Protein AF-A0A3N0ZUN9-F1 (afdb_monomer_lite)

Sequence (452 aa):
MKRIIFLITAVLILNVANSYSQGRTLPEIEPNPSTINMARMLGKDIFELNGLPFLQPTVEVINVTSNSRFYNKAFVPSKVDKPYFRVGIHGMYGVVPDGKKWYSPQLPNDSITTEKLLKYGSINPLDWSFTIKDTAGLIYTALKGILFDGLKNGSIKVPQRAPTSLGSGKVSFNLPPDTLKKLLRNMEIELPILGKTKVYDYLPPGVQDTLNSILGSFPDFFNLPEGGNLNYIFAMVPQVEIGSLFGTELLLRFIPPVKMDSTIGKFAFWGVGIKHSISQYFNNGDEPQNRYFDMAIQIGYQGTSLENKIGVTNTTLKANATMWNFNIHASKYFQDICDVYTGLSYSLISIESEYKYYLPIEMQWQLGLIDKYYYETDTDTPNFKPTKKGDTDDTMYDHPGDQNPQTAITKLSDKAIVWNIGISRDIGPVTVFVDFNISKLNIFTGGLIYNF

Structure (mmCIF, N/CA/C/O backbone):
data_AF-A0A3N0ZUN9-F1
#
_entry.id   AF-A0A3N0ZUN9-F1
#
loop_
_atom_site.group_PDB
_atom_site.id
_atom_site.type_symbol
_atom_site.label_atom_id
_atom_site.label_alt_id
_atom_site.label_comp_id
_atom_site.label_asym_id
_atom_site.label_entity_id
_atom_site.label_seq_id
_atom_site.pdbx_PDB_ins_code
_atom_site.Cartn_x
_atom_site.Cartn_y
_atom_site.Cartn_z
_atom_site.occupancy
_atom_site.B_iso_or_equiv
_atom_site.auth_seq_id
_atom_site.auth_comp_id
_atom_site.auth_asym_id
_atom_site.auth_atom_id
_atom_site.pdbx_PDB_model_num
ATOM 1 N N . MET A 1 1 ? 26.512 19.718 -44.183 1.00 38.28 1 MET A N 1
ATOM 2 C CA . MET A 1 1 ? 25.415 18.724 -44.099 1.00 38.28 1 MET A CA 1
ATOM 3 C C . MET A 1 1 ? 25.894 17.293 -43.850 1.00 38.28 1 MET A C 1
ATOM 5 O O . MET A 1 1 ? 25.662 16.834 -42.745 1.00 38.28 1 MET A O 1
ATOM 9 N N . LYS A 1 2 ? 26.647 16.619 -44.746 1.00 34.56 2 LYS A N 1
ATOM 10 C CA . LYS A 1 2 ? 27.254 15.291 -44.446 1.00 34.56 2 LYS A CA 1
ATOM 11 C C . LYS A 1 2 ? 28.112 15.266 -43.162 1.00 34.56 2 LYS A C 1
ATOM 13 O O . LYS A 1 2 ? 28.193 14.242 -42.504 1.00 34.56 2 LYS A O 1
ATOM 18 N N . ARG A 1 3 ? 28.701 16.408 -42.780 1.00 36.22 3 ARG A N 1
ATOM 19 C CA . ARG A 1 3 ? 29.584 16.554 -41.607 1.00 36.22 3 ARG A CA 1
ATOM 20 C C . ARG A 1 3 ? 28.888 16.485 -40.237 1.00 36.22 3 ARG A C 1
ATOM 22 O O . ARG A 1 3 ? 29.497 15.961 -39.323 1.00 36.22 3 ARG A O 1
ATOM 29 N N . ILE A 1 4 ? 27.639 16.942 -40.096 1.00 40.88 4 ILE A N 1
ATOM 30 C CA . ILE A 1 4 ? 26.920 16.954 -38.796 1.00 40.88 4 ILE A CA 1
ATOM 31 C C . ILE A 1 4 ? 26.557 15.528 -38.369 1.00 40.88 4 ILE A C 1
ATOM 33 O O . ILE A 1 4 ? 26.799 15.107 -37.244 1.00 40.88 4 ILE A O 1
ATOM 37 N N . ILE A 1 5 ? 26.049 14.760 -39.327 1.00 46.31 5 ILE A N 1
ATOM 38 C CA . ILE A 1 5 ? 25.742 13.337 -39.194 1.00 46.31 5 ILE A CA 1
ATOM 39 C C . ILE A 1 5 ? 27.022 12.515 -38.977 1.00 46.31 5 ILE A C 1
ATOM 41 O O . ILE A 1 5 ? 27.079 11.662 -38.093 1.00 46.31 5 ILE A O 1
ATOM 45 N N . PHE A 1 6 ? 28.079 12.821 -39.735 1.00 42.44 6 PHE A N 1
ATOM 46 C CA . PHE A 1 6 ? 29.402 12.222 -39.550 1.00 42.44 6 PHE A CA 1
ATOM 47 C C . PHE A 1 6 ? 29.974 12.502 -38.153 1.00 42.44 6 PHE A C 1
ATOM 49 O O . PHE A 1 6 ? 30.653 11.647 -37.609 1.00 42.44 6 PHE A O 1
ATOM 56 N N . LEU A 1 7 ? 29.657 13.645 -37.536 1.00 41.00 7 LEU A N 1
ATOM 57 C CA . LEU A 1 7 ? 30.135 14.031 -36.206 1.00 41.00 7 LEU A CA 1
ATOM 58 C C . LEU A 1 7 ? 29.367 13.377 -35.056 1.00 41.00 7 LEU A C 1
ATOM 60 O O . LEU A 1 7 ? 30.005 12.836 -34.159 1.00 41.00 7 LEU A O 1
ATOM 64 N N . ILE A 1 8 ? 28.030 13.321 -35.117 1.00 46.25 8 ILE A N 1
ATOM 65 C CA . ILE A 1 8 ? 27.223 12.539 -34.153 1.00 46.25 8 ILE A CA 1
ATOM 66 C C . ILE A 1 8 ? 27.689 11.079 -34.139 1.00 46.25 8 ILE A C 1
ATOM 68 O O . ILE A 1 8 ? 27.697 10.420 -33.100 1.00 46.25 8 ILE A O 1
ATOM 72 N N . THR A 1 9 ? 28.153 10.596 -35.288 1.00 45.00 9 THR A N 1
ATOM 73 C CA . THR A 1 9 ? 28.474 9.192 -35.450 1.00 45.00 9 THR A CA 1
ATOM 74 C C . THR A 1 9 ? 29.958 8.865 -35.272 1.00 45.00 9 THR A C 1
ATOM 76 O O . THR A 1 9 ? 30.275 7.812 -34.734 1.00 45.00 9 THR A O 1
ATOM 79 N N . ALA A 1 10 ? 30.881 9.782 -35.571 1.00 41.34 10 ALA A N 1
ATOM 80 C CA . ALA A 1 10 ? 32.290 9.660 -35.187 1.00 41.34 10 ALA A CA 1
ATOM 81 C C . ALA A 1 10 ? 32.476 9.669 -33.657 1.00 41.34 10 ALA A C 1
ATOM 83 O O . ALA A 1 10 ? 33.362 8.991 -33.139 1.00 41.34 10 ALA A O 1
ATOM 84 N N . VAL A 1 11 ? 31.612 10.377 -32.920 1.00 45.31 11 VAL A N 1
ATOM 85 C CA . VAL A 1 11 ? 31.692 10.467 -31.451 1.00 45.31 11 VAL A CA 1
ATOM 86 C C . VAL A 1 11 ? 31.070 9.251 -30.744 1.00 45.31 11 VAL A C 1
ATOM 88 O O . VAL A 1 11 ? 31.520 8.883 -29.657 1.00 45.31 11 VAL A O 1
ATOM 91 N N . LEU A 1 12 ? 30.134 8.548 -31.394 1.00 43.62 12 LEU A N 1
ATOM 92 C CA . LEU A 1 12 ? 29.698 7.203 -30.987 1.00 43.62 12 LEU A CA 1
ATOM 93 C C . LEU A 1 12 ? 30.780 6.135 -31.266 1.00 43.62 12 LEU A C 1
ATOM 95 O O . LEU A 1 12 ? 30.958 5.234 -30.452 1.00 43.62 12 LEU A O 1
ATOM 99 N N . ILE A 1 13 ? 31.558 6.268 -32.352 1.00 42.62 13 ILE A N 1
ATOM 100 C CA . ILE A 1 13 ? 32.662 5.344 -32.701 1.00 42.62 13 ILE A CA 1
ATOM 101 C C . ILE A 1 13 ? 33.826 5.437 -31.701 1.00 42.62 13 ILE A C 1
ATOM 103 O O . ILE A 1 13 ? 34.351 4.411 -31.276 1.00 42.62 13 ILE A O 1
ATOM 107 N N . LEU A 1 14 ? 34.221 6.647 -31.291 1.00 37.97 14 LEU A N 1
ATOM 108 C CA . LEU A 1 14 ? 35.403 6.852 -30.439 1.00 37.97 14 LEU A CA 1
ATOM 109 C C . LEU A 1 14 ? 35.211 6.458 -28.964 1.00 37.97 14 LEU A C 1
ATOM 111 O O . LEU A 1 14 ? 36.196 6.165 -28.296 1.00 37.97 14 LEU A O 1
ATOM 115 N N . ASN A 1 15 ? 33.974 6.402 -28.456 1.00 41.19 15 ASN A N 1
ATOM 116 C CA . ASN A 1 15 ? 33.715 5.995 -27.066 1.00 41.19 15 ASN A CA 1
ATOM 117 C C . ASN A 1 15 ? 33.401 4.500 -26.903 1.00 41.19 15 ASN A C 1
ATOM 119 O O . ASN A 1 15 ? 33.613 3.960 -25.823 1.00 41.19 15 ASN A O 1
ATOM 123 N N . VAL A 1 16 ? 32.935 3.819 -27.955 1.00 42.44 16 VAL A N 1
ATOM 124 C CA . VAL A 1 16 ? 32.628 2.376 -27.908 1.00 42.44 16 VAL A CA 1
ATOM 125 C C . VAL A 1 16 ? 33.852 1.527 -28.279 1.00 42.44 16 VAL A C 1
ATOM 127 O O . VAL A 1 16 ? 34.032 0.432 -27.750 1.00 42.44 16 VAL A O 1
ATOM 130 N N . ALA A 1 17 ? 34.751 2.048 -29.122 1.00 36.62 17 ALA A N 1
ATOM 131 C CA . ALA A 1 17 ? 35.961 1.336 -29.537 1.00 36.62 17 ALA A CA 1
ATOM 132 C C . ALA A 1 17 ? 36.985 1.101 -28.405 1.00 36.62 17 ALA A C 1
ATOM 134 O O . ALA A 1 17 ? 37.845 0.238 -28.546 1.00 36.62 17 ALA A O 1
ATOM 135 N N . ASN A 1 18 ? 36.879 1.795 -27.265 1.00 35.41 18 ASN A N 1
ATOM 136 C CA . ASN A 1 18 ? 37.753 1.566 -26.106 1.00 35.41 18 ASN A CA 1
ATOM 137 C C . ASN A 1 18 ? 37.327 0.376 -25.221 1.00 35.41 18 ASN A C 1
ATOM 139 O O . ASN A 1 18 ? 37.964 0.132 -24.200 1.00 35.41 18 ASN A O 1
ATOM 143 N N . SER A 1 19 ? 36.276 -0.370 -25.584 1.00 37.50 19 SER A N 1
ATOM 144 C CA . SER A 1 19 ? 35.766 -1.492 -24.775 1.00 37.50 19 SER A CA 1
ATOM 145 C C . SER A 1 19 ? 35.895 -2.873 -25.424 1.00 37.50 19 SER A C 1
ATOM 147 O O . SER A 1 19 ? 35.406 -3.837 -24.851 1.00 37.50 19 SER A O 1
ATOM 149 N N . TYR A 1 20 ? 36.552 -3.007 -26.581 1.00 35.91 20 TYR A N 1
ATOM 150 C CA . TYR A 1 20 ? 36.688 -4.299 -27.265 1.00 35.91 20 TYR A CA 1
ATOM 151 C C . TYR A 1 20 ? 38.150 -4.673 -27.507 1.00 35.91 20 TYR A C 1
ATOM 153 O O . TYR A 1 20 ? 38.760 -4.326 -28.515 1.00 35.91 20 TYR A O 1
ATOM 161 N N . SER A 1 21 ? 38.705 -5.428 -26.565 1.00 30.94 21 SER A N 1
ATOM 162 C CA . SER A 1 21 ? 39.893 -6.252 -26.764 1.00 30.94 21 SER A CA 1
ATOM 163 C C . SER A 1 21 ? 39.852 -7.363 -25.719 1.00 30.94 21 SER A C 1
ATOM 165 O O . SER A 1 21 ? 40.127 -7.083 -24.557 1.00 30.94 21 SER A O 1
ATOM 167 N N . GLN A 1 22 ? 39.519 -8.590 -26.124 1.00 29.30 22 GLN A N 1
ATOM 168 C CA . GLN A 1 22 ? 40.297 -9.824 -25.920 1.00 29.30 22 GLN A CA 1
ATOM 169 C C . GLN A 1 22 ? 39.483 -11.042 -26.407 1.00 29.30 22 GLN A C 1
ATOM 171 O O . GLN A 1 22 ? 38.311 -10.927 -26.748 1.00 29.30 22 GLN A O 1
ATOM 176 N N . GLY A 1 23 ? 40.190 -12.153 -26.623 1.00 27.91 23 GLY A N 1
ATOM 177 C CA . GLY A 1 23 ? 39.826 -13.251 -27.517 1.00 27.91 23 GLY A CA 1
ATOM 178 C C . GLY A 1 23 ? 38.810 -14.285 -27.017 1.00 27.91 23 GLY A C 1
ATOM 179 O O . GLY A 1 23 ? 38.505 -14.411 -25.842 1.00 27.91 23 GLY A O 1
ATOM 180 N N . ARG A 1 24 ? 38.328 -15.061 -27.995 1.00 36.16 24 ARG A N 1
ATOM 181 C CA . ARG A 1 24 ? 37.309 -16.118 -27.903 1.00 36.16 24 ARG A CA 1
ATOM 182 C C . ARG A 1 24 ? 37.717 -17.311 -27.025 1.00 36.16 24 ARG A C 1
ATOM 184 O O . ARG A 1 24 ? 38.737 -17.916 -27.338 1.00 36.16 24 ARG A O 1
ATOM 191 N N . THR A 1 25 ? 36.789 -17.782 -26.179 1.00 30.41 25 THR A N 1
ATOM 192 C CA . THR A 1 25 ? 36.428 -19.212 -25.982 1.00 30.41 25 THR A CA 1
ATOM 193 C C . THR A 1 25 ? 35.053 -19.363 -25.288 1.00 30.41 25 THR A C 1
ATOM 195 O O . THR A 1 25 ? 34.852 -18.753 -24.255 1.00 30.41 25 THR A O 1
ATOM 198 N N . LEU A 1 26 ? 34.168 -20.227 -25.839 1.00 35.22 26 LEU A N 1
ATOM 199 C CA . LEU A 1 26 ? 32.798 -20.632 -25.396 1.00 35.22 26 LEU A CA 1
ATOM 200 C C . LEU A 1 26 ? 31.718 -19.513 -25.318 1.00 35.22 26 LEU A C 1
ATOM 202 O O . LEU A 1 26 ? 32.073 -18.347 -25.221 1.00 35.22 26 LEU A O 1
ATOM 206 N N . PRO A 1 27 ? 30.399 -19.807 -25.475 1.00 39.88 27 PRO A N 1
ATOM 207 C CA . PRO A 1 27 ? 29.358 -18.779 -25.574 1.00 39.88 27 PRO A CA 1
ATOM 208 C C . PRO A 1 27 ? 28.973 -18.283 -24.177 1.00 39.88 27 PRO A C 1
ATOM 210 O O . PRO A 1 27 ? 27.874 -18.528 -23.684 1.00 39.88 27 PRO A O 1
ATOM 213 N N . GLU A 1 28 ? 29.916 -17.625 -23.526 1.00 45.88 28 GLU A N 1
ATOM 214 C CA . GLU A 1 28 ? 29.684 -16.820 -22.340 1.00 45.88 28 GLU A CA 1
ATOM 215 C C . GLU A 1 28 ? 29.004 -15.525 -22.809 1.00 45.88 28 GLU A C 1
ATOM 217 O O . GLU A 1 28 ? 29.439 -14.897 -23.781 1.00 45.88 28 GLU A O 1
ATOM 222 N N . ILE A 1 29 ? 27.868 -15.153 -22.211 1.00 53.53 29 ILE A N 1
ATOM 223 C CA . ILE A 1 29 ? 27.256 -13.850 -22.494 1.00 53.53 29 ILE A CA 1
ATOM 224 C C . ILE A 1 29 ? 28.177 -12.815 -21.848 1.00 53.53 29 ILE A C 1
ATOM 226 O O . ILE A 1 29 ? 28.046 -12.538 -20.659 1.00 53.53 29 ILE A O 1
ATOM 230 N N . GLU A 1 30 ? 29.134 -12.283 -22.612 1.00 59.00 30 GLU A N 1
ATOM 231 C CA . GLU A 1 30 ? 30.052 -11.274 -22.087 1.00 59.00 30 GLU A CA 1
ATOM 232 C C . GLU A 1 30 ? 29.259 -10.046 -21.594 1.00 59.00 30 GLU A C 1
ATOM 234 O O . GLU A 1 30 ? 28.487 -9.456 -22.367 1.00 59.00 30 GLU A O 1
ATOM 239 N N . PRO A 1 31 ? 29.427 -9.632 -20.323 1.00 61.19 31 PRO A N 1
ATOM 240 C CA . PRO A 1 31 ? 28.673 -8.527 -19.746 1.00 61.19 31 PRO A CA 1
ATOM 241 C C . PRO A 1 31 ? 29.011 -7.212 -20.464 1.00 61.19 31 PRO A C 1
ATOM 243 O O . PRO A 1 31 ? 30.060 -6.613 -20.241 1.00 61.19 31 PRO A O 1
ATOM 246 N N . ASN A 1 32 ? 28.116 -6.714 -21.321 1.00 70.75 32 ASN A N 1
ATOM 247 C CA . ASN A 1 32 ? 28.311 -5.429 -21.995 1.00 70.75 32 ASN A CA 1
ATOM 248 C C . ASN A 1 32 ? 27.897 -4.270 -21.060 1.00 70.75 32 ASN A C 1
ATOM 250 O O . ASN A 1 32 ? 26.698 -4.118 -20.789 1.00 70.75 32 ASN A O 1
ATOM 254 N N . PRO A 1 33 ? 28.820 -3.388 -20.614 1.00 72.69 33 PRO A N 1
ATOM 255 C CA . PRO A 1 33 ? 28.506 -2.346 -19.631 1.00 72.69 33 PRO A CA 1
ATOM 256 C C . PRO A 1 33 ? 27.403 -1.380 -20.075 1.00 72.69 33 PRO A C 1
ATOM 258 O O . PRO A 1 33 ? 26.608 -0.923 -19.253 1.00 72.69 33 PRO A O 1
ATOM 261 N N . SER A 1 34 ? 27.314 -1.087 -21.376 1.00 73.19 34 SER A N 1
ATOM 262 C CA . SER A 1 34 ? 26.279 -0.202 -21.925 1.00 73.19 34 SER A CA 1
ATOM 263 C C . SER A 1 34 ? 24.905 -0.866 -21.900 1.00 73.19 34 SER A C 1
ATOM 265 O O . SER A 1 34 ? 23.922 -0.228 -21.529 1.00 73.19 34 SER A O 1
ATOM 267 N N . THR A 1 35 ? 24.839 -2.159 -22.227 1.00 74.19 35 THR A N 1
ATOM 268 C CA . THR A 1 35 ? 23.593 -2.944 -22.181 1.00 74.19 35 THR A CA 1
ATOM 269 C C . THR A 1 35 ? 23.113 -3.111 -20.742 1.00 74.19 35 THR A C 1
ATOM 271 O O . THR A 1 35 ? 21.938 -2.889 -20.457 1.00 74.19 35 THR A O 1
ATOM 274 N N . ILE A 1 36 ? 24.030 -3.395 -19.813 1.00 74.31 36 ILE A N 1
ATOM 275 C CA . ILE A 1 36 ? 23.737 -3.495 -18.379 1.00 74.31 36 ILE A CA 1
ATOM 276 C C . ILE A 1 36 ? 23.217 -2.166 -17.838 1.00 74.31 36 ILE A C 1
ATOM 278 O O . ILE A 1 36 ? 22.187 -2.138 -17.170 1.00 74.31 36 ILE A O 1
ATOM 282 N N . ASN A 1 37 ? 23.894 -1.052 -18.126 1.00 74.94 37 ASN A N 1
ATOM 283 C CA . ASN A 1 37 ? 23.454 0.260 -17.655 1.00 74.94 37 ASN A CA 1
ATOM 284 C C . ASN A 1 37 ? 22.104 0.653 -18.262 1.00 74.94 37 ASN A C 1
ATOM 286 O O . ASN A 1 37 ? 21.243 1.152 -17.543 1.00 74.94 37 ASN A O 1
ATOM 290 N N . MET A 1 38 ? 21.870 0.358 -19.543 1.00 81.19 38 MET A N 1
ATOM 291 C CA . MET A 1 38 ? 20.573 0.580 -20.182 1.00 81.19 38 MET A CA 1
ATOM 292 C C . MET A 1 38 ? 19.465 -0.266 -19.539 1.00 81.19 38 MET A C 1
ATOM 294 O O . MET A 1 38 ? 18.386 0.254 -19.266 1.00 81.19 38 MET A O 1
ATOM 298 N N . ALA A 1 39 ? 19.729 -1.540 -19.239 1.00 79.44 39 ALA A N 1
ATOM 299 C CA . ALA A 1 39 ? 18.783 -2.417 -18.553 1.00 79.44 39 ALA A CA 1
ATOM 300 C C . ALA A 1 39 ? 18.539 -1.992 -17.096 1.00 79.44 39 ALA A C 1
ATOM 302 O O . ALA A 1 39 ? 17.405 -2.057 -16.632 1.00 79.44 39 ALA A O 1
ATOM 303 N N . ARG A 1 40 ? 19.560 -1.480 -16.393 1.00 78.69 40 ARG A N 1
ATOM 304 C CA . ARG A 1 40 ? 19.415 -0.855 -15.066 1.00 78.69 40 ARG A CA 1
ATOM 305 C C . ARG A 1 40 ? 18.536 0.384 -15.118 1.00 78.69 40 ARG A C 1
ATOM 307 O O . ARG A 1 40 ? 17.651 0.522 -14.284 1.00 78.69 40 ARG A O 1
ATOM 314 N N . MET A 1 41 ? 18.753 1.265 -16.093 1.00 82.62 41 MET A N 1
ATOM 315 C CA . MET A 1 41 ? 17.938 2.470 -16.268 1.00 82.62 41 MET A CA 1
ATOM 316 C C . MET A 1 41 ? 16.491 2.119 -16.632 1.00 82.62 41 MET A C 1
ATOM 318 O O . MET A 1 41 ? 15.574 2.660 -16.023 1.00 82.62 41 MET A O 1
ATOM 322 N N . LEU A 1 42 ? 16.279 1.168 -17.552 1.00 85.62 42 LEU A N 1
ATOM 323 C CA . LEU A 1 42 ? 14.932 0.718 -17.908 1.00 85.62 42 LEU A CA 1
ATOM 324 C C . LEU A 1 42 ? 14.239 0.034 -16.732 1.00 85.62 42 LEU A C 1
ATOM 326 O O . LEU A 1 42 ? 13.087 0.339 -16.438 1.00 85.62 42 LEU A O 1
ATOM 330 N N . GLY A 1 43 ? 14.945 -0.878 -16.059 1.00 80.19 43 GLY A N 1
ATOM 331 C CA . GLY A 1 43 ? 14.466 -1.544 -14.858 1.00 80.19 43 GLY A CA 1
ATOM 332 C C . GLY A 1 43 ? 14.040 -0.510 -13.828 1.00 80.19 43 GLY A C 1
ATOM 333 O O . GLY A 1 43 ? 12.896 -0.540 -13.388 1.00 80.19 43 GLY A O 1
ATOM 334 N N . LYS A 1 44 ? 14.909 0.462 -13.531 1.00 80.44 44 LYS A N 1
ATOM 335 C CA . LYS A 1 44 ? 14.615 1.550 -12.601 1.00 80.44 44 LYS A CA 1
ATOM 336 C C . LYS A 1 44 ? 13.318 2.281 -12.950 1.00 80.44 44 LYS A C 1
ATOM 338 O O . LYS A 1 44 ? 12.441 2.376 -12.097 1.00 80.44 44 LYS A O 1
ATOM 343 N N . ASP A 1 45 ? 13.165 2.750 -14.186 1.00 86.00 45 ASP A N 1
ATOM 344 C CA . ASP A 1 45 ? 11.964 3.492 -14.585 1.00 86.00 45 ASP A CA 1
ATOM 345 C C . ASP A 1 45 ? 10.708 2.597 -14.575 1.00 86.00 45 ASP A C 1
ATOM 347 O O . ASP A 1 45 ? 9.637 3.040 -14.163 1.00 86.00 45 ASP A O 1
ATOM 351 N N . ILE A 1 46 ? 10.818 1.319 -14.966 1.00 85.44 46 ILE A N 1
ATOM 352 C CA . ILE A 1 46 ? 9.730 0.339 -14.813 1.00 85.44 46 ILE A CA 1
ATOM 353 C C . ILE A 1 46 ? 9.333 0.230 -13.339 1.00 85.44 46 ILE A C 1
ATOM 355 O O . ILE A 1 46 ? 8.148 0.287 -13.015 1.00 85.44 46 ILE A O 1
ATOM 359 N N . PHE A 1 47 ? 10.292 0.091 -12.432 1.00 78.25 47 PHE A N 1
ATOM 360 C CA . PHE A 1 47 ? 10.004 -0.012 -11.007 1.00 78.25 47 PHE A CA 1
ATOM 361 C C . PHE A 1 47 ? 9.420 1.279 -10.436 1.00 78.25 47 PHE A C 1
ATOM 363 O O . PHE A 1 47 ? 8.494 1.208 -9.636 1.00 78.25 47 PHE A O 1
ATOM 370 N N . GLU A 1 48 ? 9.891 2.452 -10.850 1.00 79.19 48 GLU A N 1
ATOM 371 C CA . GLU A 1 48 ? 9.320 3.728 -10.406 1.00 79.19 48 GLU A CA 1
ATOM 372 C C . GLU A 1 48 ? 7.868 3.897 -10.880 1.00 79.19 48 GLU A C 1
ATOM 374 O O . GLU A 1 48 ? 7.010 4.307 -10.099 1.00 79.19 48 GLU A O 1
ATOM 379 N N . LEU A 1 49 ? 7.563 3.509 -12.123 1.00 86.69 49 LEU A N 1
ATOM 380 C CA . LEU A 1 49 ? 6.213 3.602 -12.689 1.00 86.69 49 LEU A CA 1
ATOM 381 C C . LEU A 1 49 ? 5.235 2.568 -12.109 1.00 86.69 49 LEU A C 1
ATOM 383 O O . LEU A 1 49 ? 4.043 2.846 -11.983 1.00 86.69 49 LEU A O 1
ATOM 387 N N . ASN A 1 50 ? 5.716 1.370 -11.764 1.00 86.25 50 ASN A N 1
ATOM 388 C CA . ASN A 1 50 ? 4.863 0.232 -11.393 1.00 86.25 50 ASN A CA 1
ATOM 389 C C . ASN A 1 50 ? 4.926 -0.142 -9.907 1.00 86.25 50 ASN A C 1
ATOM 391 O O . ASN A 1 50 ? 4.018 -0.801 -9.401 1.00 86.25 50 ASN A O 1
ATOM 395 N N . GLY A 1 51 ? 5.968 0.276 -9.189 1.00 79.44 51 GLY A N 1
ATOM 396 C CA . GLY A 1 51 ? 6.220 -0.111 -7.802 1.00 79.44 51 GLY A CA 1
ATOM 397 C C . GLY A 1 51 ? 5.164 0.417 -6.838 1.00 79.44 51 GLY A C 1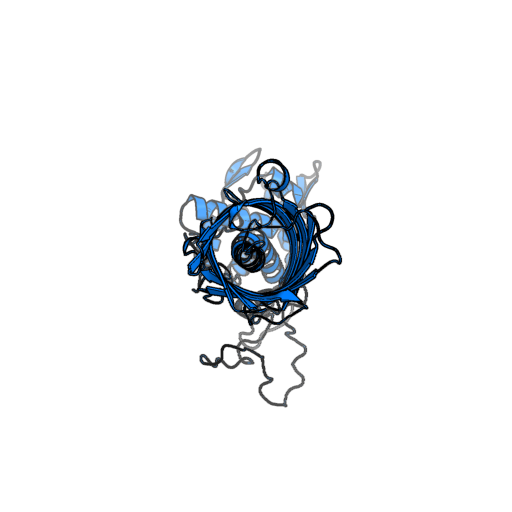
ATOM 398 O O . GLY A 1 51 ? 4.679 -0.335 -5.991 1.00 79.44 51 GLY A O 1
ATOM 399 N N . LEU A 1 52 ? 4.740 1.677 -7.008 1.00 79.81 52 LEU A N 1
ATOM 400 C CA . LEU A 1 52 ? 3.651 2.240 -6.211 1.00 79.81 52 LEU A CA 1
ATOM 401 C C . LEU A 1 52 ? 2.331 1.477 -6.443 1.00 79.81 52 LEU A C 1
ATOM 403 O O . LEU A 1 52 ? 1.807 0.939 -5.465 1.00 79.81 52 LEU A O 1
ATOM 407 N N . PRO A 1 53 ? 1.809 1.350 -7.682 1.00 87.62 53 PRO A N 1
ATOM 408 C CA . PRO A 1 53 ? 0.610 0.553 -7.951 1.00 87.62 53 PRO A CA 1
ATOM 409 C C . PRO A 1 53 ? 0.683 -0.897 -7.446 1.00 87.62 53 PRO A C 1
ATOM 411 O O . PRO A 1 53 ? -0.330 -1.451 -7.022 1.00 87.62 53 PRO A O 1
ATOM 414 N N . PHE A 1 54 ? 1.872 -1.507 -7.459 1.00 85.81 54 PHE A N 1
ATOM 415 C CA . PHE A 1 54 ? 2.088 -2.876 -6.992 1.00 85.81 54 PHE A CA 1
ATOM 416 C C . PHE A 1 54 ? 1.939 -3.030 -5.463 1.00 85.81 54 PHE A C 1
ATOM 418 O O . PHE A 1 54 ? 1.399 -4.040 -4.998 1.00 85.81 54 PHE A O 1
ATOM 425 N N . LEU A 1 55 ? 2.396 -2.058 -4.661 1.00 79.06 55 LEU A N 1
ATOM 426 C CA . LEU A 1 55 ? 2.496 -2.200 -3.192 1.00 79.06 55 LEU A CA 1
ATOM 427 C C . LEU A 1 55 ? 1.495 -1.364 -2.398 1.00 79.06 55 LEU A C 1
ATOM 429 O O . LEU A 1 55 ? 1.103 -1.785 -1.307 1.00 79.06 55 LEU A O 1
ATOM 433 N N . GLN A 1 56 ? 1.014 -0.248 -2.950 1.00 83.56 56 GLN A N 1
ATOM 434 C CA . GLN A 1 56 ? -0.015 0.589 -2.325 1.00 83.56 56 GLN A CA 1
ATOM 435 C C . GLN A 1 56 ? -1.211 -0.222 -1.793 1.00 83.56 56 GLN A C 1
ATOM 437 O O . GLN A 1 56 ? -1.579 -0.018 -0.634 1.00 83.56 56 GLN A O 1
ATOM 442 N N . PRO A 1 57 ? -1.781 -1.181 -2.549 1.00 89.00 57 PRO A N 1
ATOM 443 C CA . PRO A 1 57 ? -2.909 -1.971 -2.067 1.00 89.00 57 PRO A CA 1
ATOM 444 C C . PRO A 1 57 ? -2.611 -2.752 -0.785 1.00 89.00 57 PRO A C 1
ATOM 446 O O . PRO A 1 57 ? -3.458 -2.800 0.102 1.00 89.00 57 PRO A O 1
ATOM 449 N N . THR A 1 58 ? -1.411 -3.319 -0.641 1.00 86.12 58 THR A N 1
ATOM 450 C CA . THR A 1 58 ? -1.018 -4.057 0.571 1.00 86.12 58 THR A CA 1
ATOM 451 C C . THR A 1 58 ? -0.965 -3.140 1.780 1.00 86.12 58 THR A C 1
ATOM 453 O O . THR A 1 58 ? -1.554 -3.450 2.817 1.00 86.12 58 THR A O 1
ATOM 456 N N . VAL A 1 59 ? -0.314 -1.983 1.637 1.00 82.88 59 VAL A N 1
ATOM 457 C CA . VAL A 1 59 ? -0.203 -1.014 2.732 1.00 82.88 59 VAL A CA 1
ATOM 458 C C . VAL A 1 59 ? -1.584 -0.497 3.136 1.00 82.88 59 VAL A C 1
ATOM 460 O O . VAL A 1 59 ? -1.881 -0.426 4.327 1.00 82.88 59 VAL A O 1
ATOM 463 N N . GLU A 1 60 ? -2.459 -0.196 2.177 1.00 86.56 60 GLU A N 1
ATOM 464 C CA . GLU A 1 60 ? -3.834 0.229 2.456 1.00 86.56 60 GLU A CA 1
ATOM 465 C C . GLU A 1 60 ? -4.646 -0.858 3.171 1.00 86.56 60 GLU A C 1
ATOM 467 O O . GLU A 1 60 ? -5.240 -0.581 4.213 1.00 86.56 60 GLU A O 1
ATOM 472 N N . VAL A 1 61 ? -4.665 -2.096 2.659 1.00 89.94 61 VAL A N 1
ATOM 473 C CA . VAL A 1 61 ? -5.492 -3.165 3.243 1.00 89.94 61 VAL A CA 1
ATOM 474 C C . VAL A 1 61 ? -5.037 -3.507 4.658 1.00 89.94 61 VAL A C 1
ATOM 476 O O . VAL A 1 61 ? -5.884 -3.625 5.546 1.00 89.94 61 VAL A O 1
ATOM 479 N N . ILE A 1 62 ? -3.728 -3.629 4.901 1.00 88.56 62 ILE A N 1
ATOM 480 C CA . ILE A 1 62 ? -3.204 -3.924 6.241 1.00 88.56 62 ILE A CA 1
ATOM 481 C C . ILE A 1 62 ? -3.557 -2.803 7.213 1.00 88.56 62 ILE A C 1
ATOM 483 O O . ILE A 1 62 ? -4.075 -3.076 8.294 1.00 88.56 62 ILE A O 1
ATOM 487 N N . ASN A 1 63 ? -3.306 -1.545 6.836 1.00 87.38 63 ASN A N 1
ATOM 488 C CA . ASN A 1 63 ? -3.572 -0.424 7.729 1.00 87.38 63 ASN A CA 1
ATOM 489 C C . ASN A 1 63 ? -5.065 -0.287 8.025 1.00 87.38 63 ASN A C 1
ATOM 491 O O . ASN A 1 63 ? -5.425 -0.168 9.188 1.00 87.38 63 ASN A O 1
ATOM 495 N N . VAL A 1 64 ? -5.944 -0.369 7.022 1.00 87.62 64 VAL A N 1
ATOM 496 C CA . VAL A 1 64 ? -7.398 -0.262 7.238 1.00 87.62 64 VAL A CA 1
ATOM 497 C C . VAL A 1 64 ? -7.934 -1.437 8.069 1.00 87.62 64 VAL A C 1
ATOM 499 O O . VAL A 1 64 ? -8.761 -1.226 8.959 1.00 87.62 64 VAL A O 1
ATOM 502 N N . THR A 1 65 ? -7.427 -2.656 7.848 1.00 90.12 65 THR A N 1
ATOM 503 C CA . THR A 1 65 ? -7.810 -3.838 8.643 1.00 90.12 65 THR A CA 1
ATOM 504 C C . THR A 1 65 ? -7.402 -3.676 10.108 1.00 90.12 65 THR A C 1
ATOM 506 O O . THR A 1 65 ? -8.246 -3.784 10.996 1.00 90.12 65 THR A O 1
ATOM 509 N N . SER A 1 66 ? -6.141 -3.324 10.367 1.00 86.69 66 SER A N 1
ATOM 510 C CA . SER A 1 66 ? -5.607 -3.133 11.724 1.00 86.69 66 SER A CA 1
ATOM 511 C C . SER A 1 66 ? -6.144 -1.877 12.428 1.00 86.69 66 SER A C 1
ATOM 513 O O . SER A 1 66 ? -6.184 -1.825 13.653 1.00 86.69 66 SER A O 1
ATOM 515 N N . ASN A 1 67 ? -6.584 -0.865 11.675 1.00 85.75 67 ASN A N 1
ATOM 516 C CA . ASN A 1 67 ? -7.152 0.386 12.191 1.00 85.75 67 ASN A CA 1
ATOM 517 C C . ASN A 1 67 ? -8.671 0.306 12.439 1.00 85.75 67 ASN A C 1
ATOM 519 O O . ASN A 1 67 ? -9.306 1.294 12.789 1.00 85.75 67 ASN A O 1
ATOM 523 N N . SER A 1 68 ? -9.297 -0.852 12.266 1.00 85.06 68 SER A N 1
ATOM 524 C CA . SER A 1 68 ? -10.725 -0.997 12.562 1.00 85.06 68 SER A CA 1
ATOM 525 C C . SER A 1 68 ? -11.008 -1.066 14.072 1.00 85.06 68 SER A C 1
ATOM 527 O O . SER A 1 68 ? -10.096 -1.118 14.901 1.00 85.06 68 SER A O 1
ATOM 529 N N . ARG A 1 69 ? -12.293 -1.065 14.443 1.00 85.50 69 ARG A N 1
ATOM 530 C CA . ARG A 1 69 ? -12.788 -1.377 15.795 1.00 85.50 69 ARG A CA 1
ATOM 531 C C . ARG A 1 69 ? -12.304 -0.459 16.933 1.00 85.50 69 ARG A C 1
ATOM 533 O O . ARG A 1 69 ? -11.665 -0.896 17.884 1.00 85.50 69 ARG A O 1
ATOM 540 N N . PHE A 1 70 ? -12.713 0.808 16.917 1.00 85.44 70 PHE A N 1
ATOM 541 C CA . PHE A 1 70 ? -12.438 1.736 18.030 1.00 85.44 70 PHE A CA 1
ATOM 542 C C . PHE A 1 70 ? -13.440 1.686 19.190 1.00 85.44 70 PHE A C 1
ATOM 544 O O . PHE A 1 70 ? -13.132 2.149 20.287 1.00 85.44 70 PHE A O 1
ATOM 551 N N . TYR A 1 71 ? -14.642 1.160 18.951 1.00 90.94 71 TYR A N 1
ATOM 552 C CA . TYR A 1 71 ? -15.743 1.130 19.915 1.00 90.94 71 TYR A CA 1
ATOM 553 C C . TYR A 1 71 ? -16.598 -0.130 19.727 1.00 90.94 71 TYR A C 1
ATOM 555 O O . TYR A 1 71 ? -16.646 -0.688 18.635 1.00 90.94 71 TYR A O 1
ATOM 563 N N . ASN A 1 72 ? -17.234 -0.585 20.804 1.00 91.31 72 ASN A N 1
ATOM 564 C CA . ASN A 1 72 ? -18.279 -1.628 20.846 1.00 91.31 72 ASN A CA 1
ATOM 565 C C . ASN A 1 72 ? -19.568 -1.145 21.503 1.00 91.31 72 ASN A C 1
ATOM 567 O O . ASN A 1 72 ? -20.575 -1.826 21.452 1.00 91.31 72 ASN A O 1
ATOM 571 N N . LYS A 1 73 ? -19.531 -0.014 22.192 1.00 92.62 73 LYS A N 1
ATOM 572 C CA . LYS A 1 73 ? -20.700 0.630 22.767 1.00 92.62 73 LYS A CA 1
ATOM 573 C C . LYS A 1 73 ? -20.411 2.110 22.897 1.00 92.62 73 LYS A C 1
ATOM 575 O O . LYS A 1 73 ? -19.258 2.513 23.090 1.00 92.62 73 LYS A O 1
ATOM 580 N N . ALA A 1 74 ? -21.457 2.911 22.754 1.00 95.69 74 ALA A N 1
ATOM 581 C CA . ALA A 1 74 ? -21.364 4.351 22.923 1.00 95.69 74 ALA A CA 1
ATOM 582 C C . ALA A 1 74 ? -21.417 4.753 24.402 1.00 95.69 74 ALA A C 1
ATOM 584 O O . ALA A 1 74 ? -20.926 5.821 24.750 1.00 95.69 74 ALA A O 1
ATOM 585 N N . PHE A 1 75 ? -21.950 3.891 25.274 1.00 95.06 75 PHE A N 1
ATOM 586 C CA . PHE A 1 75 ? -22.039 4.177 26.700 1.00 95.06 75 PHE A CA 1
ATOM 587 C C . PHE A 1 75 ? -20.665 4.437 27.329 1.00 95.06 75 PHE A C 1
ATOM 589 O O . PHE A 1 75 ? -19.730 3.639 27.197 1.00 95.06 75 PHE A O 1
ATOM 596 N N . VAL A 1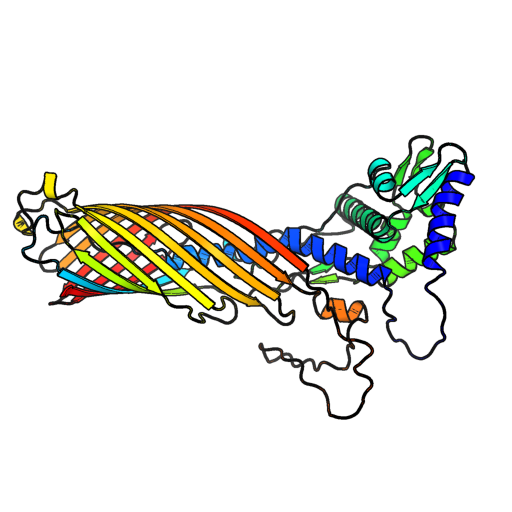 76 ? -20.588 5.554 28.047 1.00 94.75 76 VAL A N 1
ATOM 597 C CA . VAL A 1 76 ? -19.495 5.939 28.935 1.00 94.75 76 VAL A CA 1
ATOM 598 C C . VAL A 1 76 ? -20.142 6.554 30.178 1.00 94.75 76 VAL A C 1
ATOM 600 O O . VAL A 1 76 ? -20.891 7.524 30.012 1.00 94.75 76 VAL A O 1
ATOM 603 N N . PRO A 1 77 ? -19.871 6.034 31.391 1.00 92.69 77 PRO A N 1
ATOM 604 C CA . PRO A 1 77 ? -20.434 6.577 32.622 1.00 92.69 77 PRO A CA 1
ATOM 605 C C . PRO A 1 77 ? -20.089 8.057 32.787 1.00 92.69 77 PRO A C 1
ATOM 607 O O . PRO A 1 77 ? -18.943 8.459 32.577 1.00 92.69 77 PRO A O 1
ATOM 610 N N . SER A 1 78 ? -21.053 8.874 33.190 1.00 90.25 78 SER A N 1
ATOM 611 C CA . SER A 1 78 ? -20.840 10.303 33.437 1.00 90.25 78 SER A CA 1
ATOM 612 C C . SER A 1 78 ? -19.917 10.550 34.639 1.00 90.25 78 SER A C 1
ATOM 614 O O . SER A 1 78 ? -19.057 11.438 34.602 1.00 90.25 78 SER A O 1
ATOM 616 N N . LYS A 1 79 ? -20.045 9.722 35.685 1.00 87.56 79 LYS A N 1
ATOM 617 C CA . LYS A 1 79 ? -19.301 9.833 36.942 1.00 87.56 79 LYS A CA 1
ATOM 618 C C . LYS A 1 79 ? -18.936 8.453 37.486 1.00 87.56 79 LYS A C 1
ATOM 620 O O . LYS A 1 79 ? -19.774 7.561 37.538 1.00 87.56 79 LYS A O 1
ATOM 625 N N . VAL A 1 80 ? -17.696 8.310 37.946 1.00 89.31 80 VAL A N 1
ATOM 626 C CA . VAL A 1 80 ? -17.197 7.122 38.651 1.00 89.31 80 VAL A CA 1
ATOM 627 C C . VAL A 1 80 ? -16.395 7.553 39.876 1.00 89.31 80 VAL A C 1
ATOM 629 O O . VAL A 1 80 ? -15.781 8.621 39.872 1.00 89.31 80 VAL A O 1
ATOM 632 N N . ASP A 1 81 ? -16.387 6.728 40.922 1.00 89.25 81 ASP A N 1
ATOM 633 C CA . ASP A 1 81 ? -15.616 7.012 42.142 1.00 89.25 81 ASP A CA 1
ATOM 634 C C . ASP A 1 81 ? -14.109 6.820 41.931 1.00 89.25 81 ASP A C 1
ATOM 636 O O . ASP A 1 81 ? -13.286 7.497 42.549 1.00 89.25 81 ASP A O 1
ATOM 640 N N . LYS A 1 82 ? -13.740 5.885 41.051 1.00 90.56 82 LYS A N 1
ATOM 641 C CA . LYS A 1 82 ? -12.368 5.614 40.619 1.00 90.56 82 LYS A CA 1
ATOM 642 C C . LYS A 1 82 ? -12.368 5.283 39.129 1.00 90.56 82 LYS A C 1
ATOM 644 O O . LYS A 1 82 ? -13.346 4.698 38.661 1.00 90.56 82 LYS A O 1
ATOM 649 N N . PRO A 1 83 ? -11.289 5.601 38.395 1.00 91.38 83 PRO A N 1
ATOM 650 C CA . PRO A 1 83 ? -11.143 5.124 37.031 1.00 91.38 83 PRO A CA 1
ATOM 651 C C . PRO A 1 83 ? -11.189 3.590 36.994 1.00 91.38 83 PRO A C 1
ATOM 653 O O . PRO A 1 83 ? -10.432 2.936 37.713 1.00 91.38 83 PRO A O 1
ATOM 656 N N . TYR A 1 84 ? -12.067 3.034 36.166 1.00 92.62 84 TYR A N 1
ATOM 657 C CA . TYR A 1 84 ? -12.021 1.647 35.736 1.00 92.62 84 TYR A CA 1
ATOM 658 C C . TYR A 1 84 ? -11.030 1.479 34.595 1.00 92.62 84 TYR A C 1
ATOM 660 O O . TYR A 1 84 ? -10.657 2.417 33.874 1.00 92.62 84 TYR A O 1
ATOM 668 N N . PHE A 1 85 ? -10.664 0.223 34.404 1.00 94.88 85 PHE A N 1
ATOM 669 C CA . PHE A 1 85 ? -9.863 -0.208 33.282 1.00 94.88 85 PHE A CA 1
ATOM 670 C C . PHE A 1 85 ? -10.696 -1.195 32.468 1.00 94.88 85 PHE A C 1
ATOM 672 O O . PHE A 1 85 ? -11.506 -1.953 33.005 1.00 94.88 85 PHE A O 1
ATOM 679 N N . ARG A 1 86 ? -10.509 -1.199 31.153 1.00 95.25 86 ARG A N 1
ATOM 680 C CA . ARG A 1 86 ? -10.996 -2.274 30.290 1.00 95.25 86 ARG A CA 1
ATOM 681 C C . ARG A 1 86 ? -9.859 -2.715 29.401 1.00 95.25 86 ARG A C 1
ATOM 683 O O . ARG A 1 86 ? -9.259 -1.889 28.725 1.00 95.25 86 ARG A O 1
ATOM 690 N N . VAL A 1 87 ? -9.533 -3.997 29.415 1.00 96.25 87 VAL A N 1
ATOM 691 C CA . VAL A 1 87 ? -8.442 -4.553 28.611 1.00 96.25 87 VAL A CA 1
ATOM 692 C C . VAL A 1 87 ? -9.051 -5.589 27.699 1.00 96.25 87 VAL A C 1
ATOM 694 O O . VAL A 1 87 ? -9.746 -6.493 28.157 1.00 96.25 87 VAL A O 1
ATOM 697 N N . GLY A 1 88 ? -8.801 -5.451 26.406 1.00 94.94 88 GLY A N 1
ATOM 698 C CA . GLY A 1 88 ? -9.377 -6.319 25.401 1.00 94.94 88 GLY A CA 1
ATOM 699 C C . GLY A 1 88 ? -8.392 -6.754 24.340 1.00 94.94 88 GLY A C 1
ATOM 700 O O . GLY A 1 88 ? -7.351 -6.135 24.114 1.00 94.94 88 GLY A O 1
ATOM 701 N N . ILE A 1 89 ? -8.766 -7.836 23.668 1.00 94.69 89 ILE A N 1
ATOM 702 C CA . ILE A 1 89 ? -8.132 -8.305 22.442 1.00 94.69 89 ILE A CA 1
ATOM 703 C C . ILE A 1 89 ? -9.193 -8.257 21.350 1.00 94.69 89 ILE A C 1
ATOM 705 O O . ILE A 1 89 ? -10.279 -8.822 21.493 1.00 94.69 89 ILE A O 1
ATOM 709 N N . HIS A 1 90 ? -8.865 -7.564 20.265 1.00 94.75 90 HIS A N 1
ATOM 710 C CA . HIS A 1 90 ? -9.781 -7.276 19.171 1.00 94.75 90 HIS A CA 1
ATOM 711 C C . HIS A 1 90 ? -9.245 -7.927 17.902 1.00 94.75 90 HIS A C 1
ATOM 713 O O . HIS A 1 90 ? -8.205 -7.517 17.393 1.00 94.75 90 HIS A O 1
ATOM 719 N N . GLY A 1 91 ? -9.935 -8.951 17.410 1.00 94.56 91 GLY A N 1
ATOM 720 C CA . GLY A 1 91 ? -9.647 -9.579 16.129 1.00 94.56 91 GLY A CA 1
ATOM 721 C C . GLY A 1 91 ? -10.329 -8.828 14.991 1.00 94.56 91 GLY A C 1
ATOM 722 O O . GLY A 1 91 ? -11.512 -8.505 15.082 1.00 94.56 91 GLY A O 1
ATOM 723 N N . MET A 1 92 ? -9.598 -8.585 13.908 1.00 94.44 92 MET A N 1
ATOM 724 C CA . MET A 1 92 ? -10.127 -8.073 12.648 1.00 94.44 92 MET A CA 1
ATOM 725 C C . MET A 1 92 ? -9.791 -9.030 11.520 1.00 94.44 92 MET A C 1
ATOM 727 O O . MET A 1 92 ? -8.647 -9.453 11.365 1.00 94.44 92 MET A O 1
ATOM 731 N N . TYR A 1 93 ? -10.794 -9.323 10.709 1.00 94.69 93 TYR A N 1
ATOM 732 C CA . TYR A 1 93 ? -10.703 -10.160 9.531 1.00 94.69 93 TYR A CA 1
ATOM 733 C C . TYR A 1 93 ? -11.163 -9.350 8.319 1.00 94.69 93 TYR A C 1
ATOM 735 O O . TYR A 1 93 ? -12.357 -9.116 8.116 1.00 94.69 93 TYR A O 1
ATOM 743 N N . GLY A 1 94 ? -10.193 -8.865 7.546 1.00 92.94 94 GLY A N 1
ATOM 744 C CA . GLY A 1 94 ? -10.413 -8.088 6.331 1.00 92.94 94 GLY A CA 1
ATOM 745 C C . GLY A 1 94 ? -10.387 -8.975 5.092 1.00 92.94 94 GLY A C 1
ATOM 746 O O . GLY A 1 94 ? -9.464 -9.771 4.912 1.00 92.94 94 GLY A O 1
ATOM 747 N N . VAL A 1 95 ? -11.379 -8.817 4.215 1.00 92.12 95 VAL A N 1
ATOM 748 C CA . VAL A 1 95 ? -11.413 -9.492 2.909 1.00 92.12 95 VAL A CA 1
ATOM 749 C C . VAL A 1 95 ? -10.758 -8.596 1.865 1.00 92.12 95 VAL A C 1
ATOM 751 O O . VAL A 1 95 ? -11.142 -7.436 1.717 1.00 92.12 95 VAL A O 1
ATOM 754 N N . VAL A 1 96 ? -9.787 -9.132 1.122 1.00 92.75 96 VAL A N 1
ATOM 755 C CA . VAL A 1 96 ? -9.093 -8.396 0.058 1.00 92.75 96 VAL A CA 1
ATOM 756 C C . VAL A 1 96 ? -10.019 -8.253 -1.158 1.00 92.75 96 VAL A C 1
ATOM 758 O O . VAL A 1 96 ? -10.362 -9.264 -1.779 1.00 92.75 96 VAL A O 1
ATOM 761 N N . PRO A 1 97 ? -10.400 -7.025 -1.559 1.00 92.69 97 PRO A N 1
ATOM 762 C CA . PRO A 1 97 ? -11.226 -6.799 -2.735 1.00 92.69 97 PRO A CA 1
ATOM 763 C C . PRO A 1 97 ? -10.471 -7.193 -4.000 1.00 92.69 97 PRO A C 1
ATOM 765 O O . PRO A 1 97 ? -9.279 -6.914 -4.126 1.00 92.69 97 PRO A O 1
ATOM 768 N N . ASP A 1 98 ? -11.171 -7.763 -4.979 1.00 92.62 98 ASP A N 1
ATOM 769 C CA . ASP A 1 98 ? -10.539 -8.176 -6.238 1.00 92.62 98 ASP A CA 1
ATOM 770 C C . ASP A 1 98 ? -9.879 -6.997 -6.974 1.00 92.62 98 ASP A C 1
ATOM 772 O O . ASP A 1 98 ? -8.752 -7.101 -7.449 1.00 92.62 98 ASP A O 1
ATOM 776 N N . GLY A 1 99 ? -10.498 -5.811 -6.935 1.00 92.31 99 GLY A N 1
ATOM 777 C CA . GLY A 1 99 ? -9.919 -4.589 -7.506 1.00 92.31 99 GLY A CA 1
ATOM 778 C C . GLY A 1 99 ? -8.601 -4.131 -6.861 1.00 92.31 99 GLY A C 1
ATOM 779 O O . GLY A 1 99 ? -7.912 -3.296 -7.432 1.00 92.31 99 GLY A O 1
ATOM 780 N N . LYS A 1 100 ? -8.226 -4.664 -5.689 1.00 93.38 100 LYS A N 1
ATOM 781 C CA . LYS A 1 100 ? -6.938 -4.399 -5.021 1.00 93.38 100 LYS A CA 1
ATOM 782 C C . LYS A 1 100 ? -5.862 -5.432 -5.368 1.00 93.38 100 LYS A C 1
ATOM 784 O O . LYS A 1 100 ? -4.708 -5.249 -4.984 1.00 93.38 100 LYS A O 1
ATOM 789 N N . LYS A 1 101 ? -6.213 -6.497 -6.095 1.00 95.12 101 LYS A N 1
ATOM 790 C CA . LYS A 1 101 ? -5.288 -7.555 -6.537 1.00 95.12 101 LYS A CA 1
ATOM 791 C C . LYS A 1 101 ? -4.623 -7.256 -7.873 1.00 95.12 101 LYS A C 1
ATOM 793 O O . LYS A 1 101 ? -3.684 -7.953 -8.242 1.00 95.12 101 LYS A O 1
ATOM 798 N N . TRP A 1 102 ? -5.084 -6.234 -8.589 1.00 95.56 102 TRP A N 1
ATOM 799 C CA . TRP A 1 102 ? -4.632 -5.919 -9.940 1.00 95.56 102 TRP A CA 1
ATOM 800 C C . TRP A 1 102 ? -4.327 -4.431 -10.087 1.00 95.56 102 TRP A C 1
ATOM 802 O O . TRP A 1 102 ? -4.996 -3.591 -9.490 1.00 95.56 102 TRP A O 1
ATOM 812 N N . TYR A 1 103 ? -3.341 -4.108 -10.916 1.00 95.19 103 TYR A N 1
ATOM 813 C CA . TYR A 1 103 ? -3.063 -2.752 -11.382 1.00 95.19 103 TYR A CA 1
ATOM 814 C C . TYR A 1 103 ? -2.784 -2.764 -12.888 1.00 95.19 103 TYR A C 1
ATOM 816 O O . TYR A 1 103 ? -2.528 -3.823 -13.464 1.00 95.19 103 TYR A O 1
ATOM 824 N N . SER A 1 104 ? -2.838 -1.601 -13.536 1.00 95.69 104 SER A N 1
ATOM 825 C CA . SER A 1 104 ? -2.473 -1.461 -14.949 1.00 95.69 104 SER A CA 1
ATOM 826 C C . SER A 1 104 ? -1.009 -1.047 -15.056 1.00 95.69 104 SER A C 1
ATOM 828 O O . SER A 1 104 ? -0.678 0.069 -14.645 1.00 95.69 104 SER A O 1
ATOM 830 N N . PRO A 1 105 ? -0.127 -1.923 -15.563 1.00 94.81 105 PRO A N 1
ATOM 831 C CA . PRO A 1 105 ? 1.288 -1.621 -15.624 1.00 94.81 105 PRO A CA 1
ATOM 832 C C . PRO A 1 105 ? 1.601 -0.592 -16.713 1.00 94.81 105 PRO A C 1
ATOM 834 O O . PRO A 1 105 ? 0.839 -0.405 -17.659 1.00 94.81 105 PRO A O 1
ATOM 837 N N . GLN A 1 106 ? 2.742 0.073 -16.585 1.00 94.12 106 GLN A N 1
ATOM 838 C CA . GLN A 1 106 ? 3.224 1.103 -17.496 1.00 94.12 106 GLN A CA 1
ATOM 839 C C . GLN A 1 106 ? 4.661 0.810 -17.916 1.00 94.12 106 GLN A C 1
ATOM 841 O O . GLN A 1 106 ? 5.488 0.396 -17.108 1.00 94.12 106 GLN A O 1
ATOM 846 N N . LEU A 1 107 ? 4.963 1.050 -19.188 1.00 93.69 107 LEU A N 1
ATOM 847 C CA . LEU A 1 107 ? 6.315 0.948 -19.721 1.00 93.69 107 LEU A CA 1
ATOM 848 C C . LEU A 1 107 ? 6.871 2.365 -19.918 1.00 93.69 107 LEU A C 1
ATOM 850 O O . LEU A 1 107 ? 6.168 3.194 -20.508 1.00 93.69 107 LEU A O 1
ATOM 854 N N . PRO A 1 108 ? 8.099 2.673 -19.467 1.00 93.00 108 PRO A N 1
ATOM 855 C CA . PRO A 1 108 ? 8.688 3.982 -19.695 1.00 93.00 108 PRO A CA 1
ATOM 856 C C . PRO A 1 108 ? 8.882 4.204 -21.190 1.00 93.00 108 PRO A C 1
ATOM 858 O O . PRO A 1 108 ? 9.468 3.397 -21.907 1.00 93.00 108 PRO A O 1
ATOM 861 N N . ASN A 1 109 ? 8.344 5.312 -21.669 1.00 93.56 109 ASN A N 1
ATOM 862 C CA . ASN A 1 109 ? 8.389 5.687 -23.065 1.00 93.56 109 ASN A CA 1
ATOM 863 C C . ASN A 1 109 ? 8.365 7.205 -23.149 1.00 93.56 109 ASN A C 1
ATOM 865 O O . ASN A 1 109 ? 7.786 7.872 -22.292 1.00 93.56 109 ASN A O 1
ATOM 869 N N . ASP A 1 110 ? 9.036 7.748 -24.153 1.00 91.06 110 ASP A N 1
ATOM 870 C CA . ASP A 1 110 ? 9.060 9.185 -24.358 1.00 91.06 110 ASP A CA 1
ATOM 871 C C . ASP A 1 110 ? 9.380 9.502 -25.815 1.00 91.06 110 ASP A C 1
ATOM 873 O O . ASP A 1 110 ? 10.256 8.874 -26.410 1.00 91.06 110 ASP A O 1
ATOM 877 N N . SER A 1 111 ? 8.694 10.485 -26.397 1.00 88.31 111 SER A N 1
ATOM 878 C CA . SER A 1 111 ? 8.941 10.867 -27.785 1.00 88.31 111 SER A CA 1
ATOM 879 C C . SER A 1 111 ? 10.332 11.479 -27.915 1.00 88.31 111 SER A C 1
ATOM 881 O O . SER A 1 111 ? 10.692 12.400 -27.167 1.00 88.31 111 SER A O 1
ATOM 883 N N . ILE A 1 112 ? 11.097 11.022 -28.901 1.00 82.88 112 ILE A N 1
ATOM 884 C CA . ILE A 1 112 ? 12.428 11.555 -29.163 1.00 82.88 112 ILE A CA 1
ATOM 885 C C . ILE A 1 112 ? 12.327 12.907 -29.880 1.00 82.88 112 ILE A C 1
ATOM 887 O O . ILE A 1 112 ? 11.584 13.068 -30.845 1.00 82.88 112 ILE A O 1
ATOM 891 N N . THR A 1 113 ? 13.054 13.908 -29.388 1.00 80.62 113 THR A N 1
ATOM 892 C CA . THR A 1 113 ? 13.107 15.243 -29.999 1.00 80.62 113 THR A CA 1
ATOM 893 C C . THR A 1 113 ? 14.545 15.734 -30.055 1.00 80.62 113 THR A C 1
ATOM 895 O O . THR A 1 113 ? 15.382 15.327 -29.244 1.00 80.62 113 THR A O 1
ATOM 898 N N . THR A 1 114 ? 14.832 16.647 -30.985 1.00 73.12 114 THR A N 1
ATOM 899 C CA . THR A 1 114 ? 16.158 17.274 -31.095 1.00 73.12 114 THR A CA 1
ATOM 900 C C . THR A 1 114 ? 16.582 17.917 -29.771 1.00 73.12 114 THR A C 1
ATOM 902 O O . THR A 1 114 ? 17.705 17.716 -29.325 1.00 73.12 114 THR A O 1
ATOM 905 N N . GLU A 1 115 ? 15.672 18.606 -29.077 1.00 79.44 115 GLU A N 1
ATOM 906 C CA . GLU A 1 115 ? 15.949 19.206 -27.766 1.00 79.44 115 GLU A CA 1
ATOM 907 C C . GLU A 1 115 ? 16.383 18.165 -26.721 1.00 79.44 115 GLU A C 1
ATOM 909 O O . GLU A 1 115 ? 17.362 18.376 -26.007 1.00 79.44 115 GLU A O 1
ATOM 914 N N . LYS A 1 116 ? 15.700 17.014 -26.650 1.00 80.50 116 LYS A N 1
ATOM 915 C CA . LYS A 1 116 ? 16.041 15.943 -25.700 1.00 80.50 116 LYS A CA 1
ATOM 916 C C . LYS A 1 116 ? 17.393 15.310 -26.008 1.00 80.50 116 LYS A C 1
ATOM 918 O O . LYS A 1 116 ? 18.135 15.017 -25.079 1.00 80.50 116 LYS A O 1
ATOM 923 N N . LEU A 1 117 ? 17.741 15.156 -27.284 1.00 72.31 117 LEU A N 1
ATOM 924 C CA . LEU A 1 117 ? 19.062 14.673 -27.696 1.00 72.31 117 LEU A CA 1
ATOM 925 C C . LEU A 1 117 ? 20.175 15.664 -27.327 1.00 72.31 117 LEU A C 1
ATOM 927 O O . LEU A 1 117 ? 21.233 15.258 -26.847 1.00 72.31 117 LEU A O 1
ATOM 931 N N . LEU A 1 118 ? 19.918 16.967 -27.480 1.00 72.94 118 LEU A N 1
ATOM 932 C CA . LEU A 1 118 ? 20.859 18.031 -27.118 1.00 72.94 118 LEU A CA 1
ATOM 933 C C . LEU A 1 118 ? 21.106 18.144 -25.605 1.00 72.94 118 LEU A C 1
ATOM 935 O O . LEU A 1 118 ? 22.086 18.765 -25.214 1.00 72.94 118 LEU A O 1
ATOM 939 N N . LYS A 1 119 ? 20.293 17.525 -24.738 1.00 81.31 119 LYS A N 1
ATOM 940 C CA . LYS A 1 119 ? 20.587 17.458 -23.291 1.00 81.31 119 LYS A CA 1
ATOM 941 C C . LYS A 1 119 ? 21.821 16.610 -22.981 1.00 81.31 119 LYS A C 1
ATOM 943 O O . LYS A 1 119 ? 22.507 16.872 -21.997 1.00 81.31 119 LYS A O 1
ATOM 948 N N . TYR A 1 120 ? 22.120 15.630 -23.831 1.00 75.75 120 TYR A N 1
ATOM 949 C CA . TYR A 1 120 ? 23.204 14.663 -23.631 1.00 75.75 120 TYR A CA 1
ATOM 950 C C . TYR A 1 120 ? 24.456 14.986 -24.452 1.00 75.75 120 TYR A C 1
ATOM 952 O O . TYR A 1 120 ? 25.420 14.219 -24.462 1.00 75.75 120 TYR A O 1
ATOM 960 N N . GLY A 1 121 ? 24.478 16.144 -25.112 1.00 68.88 121 GLY A N 1
ATOM 961 C CA . GLY A 1 121 ? 25.642 16.622 -25.838 1.00 68.88 121 GLY A CA 1
ATOM 962 C C . GLY A 1 121 ? 25.618 18.124 -26.081 1.00 68.88 121 GLY A C 1
ATOM 963 O O . GLY A 1 121 ? 24.843 18.865 -25.490 1.00 68.88 121 GLY A O 1
ATOM 964 N N . SER A 1 122 ? 26.511 18.609 -26.924 1.00 66.75 122 SER A N 1
ATOM 965 C CA . SER A 1 122 ? 26.518 20.006 -27.354 1.00 66.75 122 SER A CA 1
ATOM 966 C C . SER A 1 122 ? 27.032 20.103 -28.773 1.00 66.75 122 SER A C 1
ATOM 968 O O . SER A 1 122 ? 28.012 19.444 -29.112 1.00 66.75 122 SER A O 1
ATOM 970 N N . ILE A 1 123 ? 26.389 20.941 -29.582 1.00 64.69 123 ILE A N 1
ATOM 971 C CA . ILE A 1 123 ? 26.880 21.283 -30.914 1.00 64.69 123 ILE A CA 1
ATOM 972 C C . ILE A 1 123 ? 27.822 22.477 -30.765 1.00 64.69 123 ILE A C 1
ATOM 974 O O . ILE A 1 123 ? 27.413 23.527 -30.271 1.00 64.69 123 ILE A O 1
ATOM 978 N N . ASN A 1 124 ? 29.071 22.329 -31.193 1.00 66.69 124 ASN A N 1
ATOM 979 C CA . ASN A 1 124 ? 29.977 23.450 -31.372 1.00 66.69 124 ASN A CA 1
ATOM 980 C C . ASN A 1 124 ? 29.524 24.248 -32.610 1.00 66.69 124 ASN A C 1
ATOM 982 O O . ASN A 1 124 ? 29.489 23.698 -33.710 1.00 66.69 124 ASN A O 1
ATOM 986 N N . PRO A 1 125 ? 29.161 25.532 -32.472 1.00 61.91 125 PRO A N 1
ATOM 987 C CA . PRO A 1 125 ? 28.605 26.315 -33.575 1.00 61.91 125 PRO A CA 1
ATOM 988 C C . PRO A 1 125 ? 29.626 26.648 -34.676 1.00 61.91 125 PRO A C 1
ATOM 990 O O . PRO A 1 125 ? 29.225 27.016 -35.778 1.00 61.91 125 PRO A O 1
ATOM 993 N N . LEU A 1 126 ? 30.932 26.533 -34.399 1.00 67.31 126 LEU A N 1
ATOM 994 C CA . LEU A 1 126 ? 31.998 26.908 -35.336 1.00 67.31 126 LEU A CA 1
ATOM 995 C C . LEU A 1 126 ? 32.289 25.814 -36.369 1.00 67.31 126 LEU A C 1
ATOM 997 O O . LEU A 1 126 ? 32.444 26.103 -37.554 1.00 67.31 126 LEU A O 1
ATOM 1001 N N . ASP A 1 127 ? 32.346 24.557 -35.938 1.00 68.56 127 ASP A N 1
ATOM 1002 C CA . ASP A 1 127 ? 32.665 23.405 -36.793 1.00 68.56 127 ASP A CA 1
ATOM 1003 C C . ASP A 1 127 ? 31.506 22.403 -36.908 1.00 68.56 127 ASP A C 1
ATOM 1005 O O . ASP A 1 127 ? 31.604 21.410 -37.635 1.00 68.56 127 ASP A O 1
ATOM 1009 N N . TRP A 1 128 ? 30.391 22.696 -36.234 1.00 56.91 128 TRP A N 1
ATOM 1010 C CA . TRP A 1 128 ? 29.208 21.850 -36.137 1.00 56.91 128 TRP A CA 1
ATOM 1011 C C . TRP A 1 128 ? 29.496 20.457 -35.562 1.00 56.91 128 TRP A C 1
ATOM 1013 O O . TRP A 1 128 ? 28.749 19.509 -35.826 1.00 56.91 128 TRP A O 1
ATOM 1023 N N . SER A 1 129 ? 30.570 20.327 -34.777 1.00 58.00 129 SER A N 1
ATOM 1024 C CA . SER A 1 129 ? 30.903 19.100 -34.061 1.00 58.00 129 SER A CA 1
ATOM 1025 C C . SER A 1 129 ? 29.943 18.852 -32.908 1.00 58.00 129 SER A C 1
ATOM 1027 O O . SER A 1 129 ? 29.563 19.772 -32.190 1.00 58.00 129 SER A O 1
ATOM 1029 N N . PHE A 1 130 ? 29.503 17.603 -32.750 1.00 61.38 130 PHE A N 1
ATOM 1030 C CA . PHE A 1 130 ? 28.642 17.204 -31.645 1.00 61.38 130 PHE A CA 1
ATOM 1031 C C . PHE A 1 130 ? 29.472 16.489 -30.588 1.00 61.38 130 PHE A C 1
ATOM 1033 O O . PHE A 1 130 ? 29.964 15.394 -30.835 1.00 61.38 130 PHE A O 1
ATOM 1040 N N . THR A 1 131 ? 29.605 17.083 -29.410 1.00 65.44 131 THR A N 1
ATOM 1041 C CA . THR A 1 131 ? 30.292 16.460 -28.276 1.00 65.44 131 THR A CA 1
ATOM 1042 C C . THR A 1 131 ? 29.265 15.768 -27.396 1.00 65.44 131 THR A C 1
ATOM 1044 O O . THR A 1 131 ? 28.393 16.437 -26.844 1.00 65.44 131 THR A O 1
ATOM 1047 N N . ILE A 1 132 ? 29.367 14.446 -27.243 1.00 67.25 132 ILE A N 1
ATOM 1048 C CA . ILE A 1 132 ? 28.536 13.679 -26.307 1.00 67.25 132 ILE A CA 1
ATOM 1049 C C . ILE A 1 132 ? 29.080 13.901 -24.896 1.00 67.25 132 ILE A C 1
ATOM 1051 O O . ILE A 1 132 ? 30.265 13.701 -24.644 1.00 67.25 132 ILE A O 1
ATOM 1055 N N . LYS A 1 133 ? 28.208 14.331 -23.986 1.00 73.12 133 LYS A N 1
ATOM 1056 C CA . LYS A 1 133 ? 28.523 14.516 -22.563 1.00 73.12 133 LYS A CA 1
ATOM 1057 C C . LYS A 1 133 ? 28.151 13.287 -21.738 1.00 73.12 133 LYS A C 1
ATOM 1059 O O . LYS A 1 133 ? 28.819 12.999 -20.754 1.00 73.12 133 LYS A O 1
ATOM 1064 N N . ASP A 1 134 ? 27.098 12.580 -22.144 1.00 72.00 134 ASP A N 1
ATOM 1065 C CA . ASP A 1 134 ? 26.591 11.391 -21.462 1.00 72.00 134 ASP A CA 1
ATOM 1066 C C . ASP A 1 134 ? 26.065 10.372 -22.482 1.00 72.00 134 ASP A C 1
ATOM 1068 O O . ASP A 1 134 ? 24.957 10.478 -23.013 1.00 72.00 134 ASP A O 1
ATOM 1072 N N . THR A 1 135 ? 26.897 9.372 -22.766 1.00 73.12 135 THR A N 1
ATOM 1073 C CA . THR A 1 135 ? 26.589 8.299 -23.716 1.00 73.12 135 THR A CA 1
ATOM 1074 C C . THR A 1 135 ? 25.462 7.394 -23.212 1.00 73.12 135 THR A C 1
ATOM 1076 O O . THR A 1 135 ? 24.622 6.973 -24.006 1.00 73.12 135 THR A O 1
ATOM 1079 N N . ALA A 1 136 ? 25.403 7.113 -21.906 1.00 72.25 136 ALA A N 1
ATOM 1080 C CA . ALA A 1 136 ? 24.395 6.221 -21.331 1.00 72.25 136 ALA A CA 1
ATOM 1081 C C . ALA A 1 136 ? 23.002 6.866 -21.371 1.00 72.25 136 ALA A C 1
ATOM 1083 O O . ALA A 1 136 ? 22.041 6.242 -21.826 1.00 72.25 136 ALA A O 1
ATOM 1084 N N . GLY A 1 137 ? 22.905 8.141 -20.986 1.00 76.12 137 GLY A N 1
ATOM 1085 C CA . GLY A 1 137 ? 21.668 8.916 -21.070 1.00 76.12 137 GLY A CA 1
ATOM 1086 C C . GLY A 1 137 ? 21.158 9.086 -22.502 1.00 76.12 137 GLY A C 1
ATOM 1087 O O . GLY A 1 137 ? 19.949 8.998 -22.741 1.00 76.12 137 GLY A O 1
ATOM 1088 N N . LEU A 1 138 ? 22.064 9.248 -23.471 1.00 76.38 138 LEU A N 1
ATOM 1089 C CA . LEU A 1 138 ? 21.715 9.314 -24.891 1.00 76.38 138 LEU A CA 1
ATOM 1090 C C . LEU A 1 138 ? 21.126 7.987 -25.400 1.00 76.38 138 LEU A C 1
ATOM 1092 O O . LEU A 1 138 ? 20.049 7.989 -26.000 1.00 76.38 138 LEU A O 1
ATOM 1096 N N . ILE A 1 139 ? 21.799 6.861 -25.132 1.00 79.19 139 ILE A N 1
ATOM 1097 C CA . ILE A 1 139 ? 21.338 5.517 -25.523 1.00 79.19 139 ILE A CA 1
ATOM 1098 C C . ILE A 1 139 ? 19.982 5.206 -24.878 1.00 79.19 139 ILE A C 1
ATOM 1100 O O . ILE A 1 139 ? 19.056 4.758 -25.555 1.00 79.19 139 ILE A O 1
ATOM 1104 N N . TYR A 1 140 ? 19.825 5.507 -23.589 1.00 86.00 140 TYR A N 1
ATOM 1105 C CA . TYR A 1 140 ? 18.570 5.275 -22.885 1.00 86.00 140 TYR A CA 1
ATOM 1106 C C . TYR A 1 140 ? 17.420 6.151 -23.409 1.00 86.00 140 TYR A C 1
ATOM 1108 O O . TYR A 1 140 ? 16.283 5.698 -23.541 1.00 86.00 140 TYR A O 1
ATOM 1116 N N . THR A 1 141 ? 17.705 7.402 -23.777 1.00 84.62 141 THR A N 1
ATOM 1117 C CA . THR A 1 141 ? 16.716 8.284 -24.416 1.00 84.62 141 THR A CA 1
ATOM 1118 C C . THR A 1 141 ? 16.278 7.746 -25.775 1.00 84.62 141 THR A C 1
ATOM 1120 O O . THR A 1 141 ? 15.087 7.777 -26.085 1.00 84.62 141 THR A O 1
ATOM 1123 N N . ALA A 1 142 ? 17.210 7.200 -26.560 1.00 84.25 142 ALA A N 1
ATOM 1124 C CA . ALA A 1 142 ? 16.878 6.524 -27.808 1.00 84.25 142 ALA A CA 1
ATOM 1125 C C . ALA A 1 142 ? 15.990 5.293 -27.564 1.00 84.25 142 ALA A C 1
ATOM 1127 O O . ALA A 1 142 ? 14.978 5.141 -28.247 1.00 84.25 142 ALA A O 1
ATOM 1128 N N . LEU A 1 143 ? 16.293 4.471 -26.550 1.00 88.94 143 LEU A N 1
ATOM 1129 C CA . LEU A 1 143 ? 15.445 3.338 -26.166 1.00 88.94 143 LEU A CA 1
ATOM 1130 C C . LEU A 1 143 ? 14.018 3.789 -25.818 1.00 88.94 143 LEU A C 1
ATOM 1132 O O . LEU A 1 143 ? 13.064 3.226 -26.343 1.00 88.94 143 LEU A O 1
ATOM 1136 N N . LYS A 1 144 ? 13.841 4.840 -25.008 1.00 92.38 144 LYS A N 1
ATOM 1137 C CA . LYS A 1 144 ? 12.499 5.374 -24.700 1.00 92.38 144 LYS A CA 1
ATOM 1138 C C . LYS A 1 144 ? 11.738 5.839 -25.946 1.00 92.38 144 LYS A C 1
ATOM 1140 O O . LYS A 1 144 ? 10.524 5.647 -26.001 1.00 92.38 144 LYS A O 1
ATOM 1145 N N . GLY A 1 145 ? 12.444 6.382 -26.940 1.00 90.44 145 GLY A N 1
ATOM 1146 C CA . GLY A 1 145 ? 11.891 6.707 -28.258 1.00 90.44 145 GLY A CA 1
ATOM 1147 C C . GLY A 1 145 ? 11.430 5.469 -29.030 1.00 90.44 145 GLY A C 1
ATOM 1148 O O . GLY A 1 145 ? 10.303 5.437 -29.517 1.00 90.44 145 GLY A O 1
ATOM 1149 N N . ILE A 1 146 ? 12.257 4.416 -29.067 1.00 92.25 146 ILE A N 1
ATOM 1150 C CA . ILE A 1 146 ? 11.901 3.112 -29.658 1.00 92.25 146 ILE A CA 1
ATOM 1151 C C . ILE A 1 146 ? 10.620 2.571 -29.018 1.00 92.25 146 ILE A C 1
ATOM 1153 O O . ILE A 1 146 ? 9.699 2.151 -29.720 1.00 92.25 146 ILE A O 1
ATOM 1157 N N . LEU A 1 147 ? 10.552 2.596 -27.684 1.00 94.75 147 LEU A N 1
ATOM 1158 C CA . LEU A 1 147 ? 9.393 2.119 -26.937 1.00 94.75 147 LEU A CA 1
ATOM 1159 C C . LEU A 1 147 ? 8.152 2.971 -27.231 1.00 94.75 147 LEU A C 1
ATOM 1161 O O . LEU A 1 147 ? 7.086 2.412 -27.472 1.00 94.75 147 LEU A O 1
ATOM 1165 N N . PHE A 1 148 ? 8.284 4.298 -27.288 1.00 95.00 148 PHE A N 1
ATOM 1166 C CA . PHE A 1 148 ? 7.191 5.209 -27.642 1.00 95.00 148 PHE A CA 1
ATOM 1167 C C . PHE A 1 148 ? 6.598 4.890 -29.020 1.00 95.00 148 PHE A C 1
ATOM 1169 O O . PHE A 1 148 ? 5.383 4.717 -29.147 1.00 95.00 148 PHE A O 1
ATOM 1176 N N . ASP A 1 149 ? 7.444 4.745 -30.041 1.00 93.75 149 ASP A N 1
ATOM 1177 C CA . ASP A 1 149 ? 6.993 4.432 -31.399 1.00 93.75 149 ASP A CA 1
ATOM 1178 C C . ASP A 1 149 ? 6.358 3.040 -31.482 1.00 93.75 149 ASP A C 1
ATOM 1180 O O . ASP A 1 149 ? 5.315 2.872 -32.120 1.00 93.75 149 ASP A O 1
ATOM 1184 N N . GLY A 1 150 ? 6.944 2.054 -30.795 1.00 95.12 150 GLY A N 1
ATOM 1185 C CA . GLY A 1 150 ? 6.410 0.696 -30.718 1.00 95.12 150 GLY A CA 1
ATOM 1186 C C . GLY A 1 150 ? 5.049 0.616 -30.025 1.00 95.12 150 GLY A C 1
ATOM 1187 O O . GLY A 1 150 ? 4.182 -0.143 -30.455 1.00 95.12 150 GLY A O 1
ATOM 1188 N N . LEU A 1 151 ? 4.828 1.414 -28.979 1.00 95.25 151 LEU A N 1
ATOM 1189 C CA . LEU A 1 151 ? 3.525 1.519 -28.318 1.00 95.25 151 LEU A CA 1
ATOM 1190 C C . LEU A 1 151 ? 2.500 2.203 -29.223 1.00 95.25 151 LEU A C 1
ATOM 1192 O O . LEU A 1 151 ? 1.373 1.731 -29.360 1.00 95.25 151 LEU A O 1
ATOM 1196 N N . LYS A 1 152 ? 2.903 3.292 -29.884 1.00 94.62 152 LYS A N 1
ATOM 1197 C CA . LYS A 1 152 ? 2.040 4.068 -30.779 1.00 94.62 152 LYS A CA 1
ATOM 1198 C C . LYS A 1 152 ? 1.576 3.265 -31.996 1.00 94.62 152 LYS A C 1
ATOM 1200 O O . LYS A 1 152 ? 0.433 3.418 -32.419 1.00 94.62 152 LYS A O 1
ATOM 1205 N N . ASN A 1 153 ? 2.444 2.431 -32.571 1.00 94.62 153 ASN A N 1
ATOM 1206 C CA . ASN A 1 153 ? 2.119 1.606 -33.739 1.00 94.62 153 ASN A CA 1
ATOM 1207 C C . ASN A 1 153 ? 1.618 0.189 -33.381 1.00 94.62 153 ASN A C 1
ATOM 1209 O O . ASN A 1 153 ? 1.250 -0.574 -34.274 1.00 94.62 153 ASN A O 1
ATOM 1213 N N . GLY A 1 154 ? 1.599 -0.162 -32.091 1.00 94.38 154 GLY A N 1
ATOM 1214 C CA . GLY A 1 154 ? 1.108 -1.440 -31.575 1.00 94.38 154 GLY A CA 1
ATOM 1215 C C . GLY A 1 154 ? 2.060 -2.632 -31.728 1.00 94.38 154 GLY A C 1
ATOM 1216 O O . GLY A 1 154 ? 1.654 -3.758 -31.422 1.00 94.38 154 GLY A O 1
ATOM 1217 N N . SER A 1 155 ? 3.303 -2.430 -32.185 1.00 94.88 155 SER A N 1
ATOM 1218 C CA . SER A 1 155 ? 4.313 -3.496 -32.259 1.00 94.88 155 SER A CA 1
ATOM 1219 C C . SER A 1 155 ? 4.875 -3.877 -30.888 1.00 94.88 155 SER A C 1
ATOM 1221 O O . SER A 1 155 ? 5.375 -4.986 -30.726 1.00 94.88 155 SER A O 1
ATOM 1223 N N . ILE A 1 156 ? 4.793 -2.972 -29.909 1.00 95.44 156 ILE A N 1
ATOM 1224 C CA . ILE A 1 156 ? 5.044 -3.241 -28.490 1.00 95.44 156 ILE A CA 1
ATOM 1225 C C . ILE A 1 156 ? 3.716 -3.092 -27.756 1.00 95.44 156 ILE A C 1
ATOM 1227 O O . ILE A 1 156 ? 2.975 -2.136 -27.980 1.00 95.44 156 ILE A O 1
ATOM 1231 N N . LYS A 1 157 ? 3.398 -4.050 -26.882 1.00 94.19 157 LYS A N 1
ATOM 1232 C CA . LYS A 1 157 ? 2.146 -4.068 -26.121 1.00 94.19 157 LYS A CA 1
ATOM 1233 C C . LYS A 1 157 ? 2.433 -4.087 -24.630 1.00 94.19 157 LYS A C 1
ATOM 1235 O O . LYS A 1 157 ? 3.257 -4.864 -24.157 1.00 94.19 157 LYS A O 1
ATOM 1240 N N . VAL A 1 158 ? 1.696 -3.260 -23.901 1.00 94.56 158 VAL A N 1
ATOM 1241 C CA . VAL A 1 158 ? 1.655 -3.274 -22.438 1.00 94.56 158 VAL A CA 1
ATOM 1242 C C . VAL A 1 158 ? 0.525 -4.215 -22.013 1.00 94.56 158 VAL A C 1
ATOM 1244 O O . VAL A 1 158 ? -0.583 -4.103 -22.550 1.00 94.56 158 VAL A O 1
ATOM 1247 N N . PRO A 1 159 ? 0.763 -5.151 -21.080 1.00 94.19 159 PRO A N 1
ATOM 1248 C CA . PRO A 1 159 ? -0.303 -5.948 -20.486 1.00 94.19 159 PRO A CA 1
ATOM 1249 C C . PRO A 1 159 ? -1.394 -5.052 -19.887 1.00 94.19 159 PRO A C 1
ATOM 1251 O O . PRO A 1 159 ? -1.096 -4.052 -19.245 1.00 94.19 159 PRO A O 1
ATOM 1254 N N . GLN A 1 160 ? -2.669 -5.412 -20.051 1.00 93.75 160 GLN A N 1
ATOM 1255 C CA . GLN A 1 160 ? -3.770 -4.598 -19.508 1.00 93.75 160 GLN A CA 1
ATOM 1256 C C . GLN A 1 160 ? -3.806 -4.588 -17.973 1.00 93.75 160 GLN A C 1
ATOM 1258 O O . GLN A 1 160 ? -4.251 -3.613 -17.362 1.00 93.75 160 GLN A O 1
ATOM 1263 N N . ARG A 1 161 ? -3.348 -5.684 -17.356 1.00 94.94 161 ARG A N 1
ATOM 1264 C CA . ARG A 1 161 ? -3.303 -5.867 -15.907 1.00 94.94 161 ARG A CA 1
ATOM 1265 C C . ARG A 1 161 ? -2.077 -6.669 -15.480 1.00 94.94 161 ARG A C 1
ATOM 1267 O O . ARG A 1 161 ? -1.662 -7.583 -16.190 1.00 94.94 161 ARG A O 1
ATOM 1274 N N . ALA A 1 162 ? -1.565 -6.350 -14.302 1.00 94.44 162 ALA A N 1
ATOM 1275 C CA . ALA A 1 162 ? -0.545 -7.089 -13.572 1.00 94.44 162 ALA A CA 1
ATOM 1276 C C . ALA A 1 162 ? -0.990 -7.267 -12.110 1.00 94.44 162 ALA A C 1
ATOM 1278 O O . ALA A 1 162 ? -1.762 -6.442 -11.608 1.00 94.44 162 ALA A O 1
ATOM 1279 N N . PRO A 1 163 ? -0.580 -8.352 -11.434 1.00 93.75 163 PRO A N 1
ATOM 1280 C CA . PRO A 1 163 ? -0.958 -8.581 -10.048 1.00 93.75 163 PRO A CA 1
ATOM 1281 C C . PRO A 1 163 ? -0.258 -7.582 -9.133 1.00 93.75 163 PRO A C 1
ATOM 1283 O O . PRO A 1 163 ? 0.925 -7.310 -9.295 1.00 93.75 163 PRO A O 1
ATOM 1286 N N . THR A 1 164 ? -0.978 -7.058 -8.150 1.00 91.88 164 THR A N 1
ATOM 1287 C CA . THR A 1 164 ? -0.378 -6.336 -7.021 1.00 91.88 164 THR A CA 1
ATOM 1288 C C . THR A 1 164 ? 0.279 -7.350 -6.085 1.00 91.88 164 THR A C 1
ATOM 1290 O O . THR A 1 164 ? 0.118 -8.558 -6.248 1.00 91.88 164 THR A O 1
ATOM 1293 N N . SER A 1 165 ? 0.953 -6.881 -5.042 1.00 85.88 165 SER A N 1
ATOM 1294 C CA . SER A 1 165 ? 1.479 -7.748 -3.976 1.00 85.88 165 SER A CA 1
ATOM 1295 C C . SER A 1 165 ? 0.408 -8.617 -3.290 1.00 85.88 165 SER A C 1
ATOM 1297 O O . SER A 1 165 ? 0.742 -9.664 -2.739 1.00 85.88 165 SER A O 1
ATOM 1299 N N . LEU A 1 166 ? -0.873 -8.233 -3.368 1.00 90.94 166 LEU A N 1
ATOM 1300 C CA . LEU A 1 166 ? -2.010 -9.027 -2.886 1.00 90.94 166 LEU A CA 1
ATOM 1301 C C . LEU A 1 166 ? -2.534 -10.032 -3.924 1.00 90.94 166 LEU A C 1
ATOM 1303 O O . LEU A 1 166 ? -3.186 -11.007 -3.560 1.00 90.94 166 LEU A O 1
ATOM 1307 N N . GLY A 1 167 ? -2.306 -9.783 -5.213 1.00 92.19 167 GLY A N 1
ATOM 1308 C CA . GLY A 1 167 ? -2.747 -10.651 -6.302 1.00 92.19 167 GLY A CA 1
ATOM 1309 C C . GLY A 1 167 ? -1.818 -11.836 -6.536 1.00 92.19 167 GLY A C 1
ATOM 1310 O O . GLY A 1 167 ? -0.890 -12.089 -5.773 1.00 92.19 167 GLY A O 1
ATOM 1311 N N . SER A 1 168 ? -2.063 -12.571 -7.615 1.00 90.56 168 SER A N 1
ATOM 1312 C CA . SER A 1 168 ? -1.176 -13.634 -8.086 1.00 90.56 168 SER A CA 1
ATOM 1313 C C . SER A 1 168 ? -1.145 -13.680 -9.605 1.00 90.56 168 SER A C 1
ATOM 1315 O O . SER A 1 168 ? -2.100 -13.292 -10.278 1.00 90.56 168 SER A O 1
ATOM 1317 N N . GLY A 1 169 ? -0.021 -14.132 -10.151 1.00 87.56 169 GLY A N 1
ATOM 1318 C CA . GLY A 1 169 ? 0.180 -14.266 -11.588 1.00 87.56 169 GLY A CA 1
ATOM 1319 C C . GLY A 1 169 ? 1.571 -13.829 -12.018 1.00 87.56 169 GLY A C 1
ATOM 1320 O O . GLY A 1 169 ? 2.254 -13.089 -11.315 1.00 87.56 169 GLY A O 1
ATOM 1321 N N . LYS A 1 170 ? 1.967 -14.282 -13.206 1.00 88.44 170 LYS A N 1
ATOM 1322 C CA . LYS A 1 170 ? 3.215 -13.880 -13.854 1.00 88.44 170 LYS A CA 1
ATOM 1323 C C . LYS A 1 170 ? 2.875 -12.992 -15.033 1.00 88.44 170 LYS A C 1
ATOM 1325 O O . LYS A 1 170 ? 2.088 -13.384 -15.894 1.00 88.44 170 LYS A O 1
ATOM 1330 N N . VAL A 1 171 ? 3.436 -11.792 -15.055 1.00 91.00 171 VAL A N 1
ATOM 1331 C CA . VAL A 1 171 ? 3.236 -10.829 -16.138 1.00 91.00 171 VAL A CA 1
ATOM 1332 C C . VAL A 1 171 ? 4.581 -10.231 -16.497 1.00 91.00 171 VAL A C 1
ATOM 1334 O O . VAL A 1 171 ? 5.387 -9.934 -15.620 1.00 91.00 171 VAL A O 1
ATOM 1337 N N . SER A 1 172 ? 4.819 -10.047 -17.788 1.00 90.56 172 SER A N 1
ATOM 1338 C CA . SER A 1 172 ? 6.048 -9.457 -18.293 1.00 90.56 172 SER A CA 1
ATOM 1339 C C . SER A 1 172 ? 5.765 -8.467 -19.415 1.00 90.56 172 SER A C 1
ATOM 1341 O O . SER A 1 172 ? 4.759 -8.563 -20.125 1.00 90.56 172 SER A O 1
ATOM 1343 N N . PHE A 1 173 ? 6.661 -7.499 -19.578 1.00 92.56 173 PHE A N 1
ATOM 1344 C CA . PHE A 1 173 ? 6.753 -6.739 -20.817 1.00 92.56 173 PHE A CA 1
ATOM 1345 C C . PHE A 1 173 ? 7.561 -7.549 -21.812 1.00 92.56 173 PHE A C 1
ATOM 1347 O O . PHE A 1 173 ? 8.689 -7.921 -21.510 1.00 92.56 173 PHE A O 1
ATOM 1354 N N . ASN A 1 174 ? 6.998 -7.802 -22.988 1.00 92.38 174 ASN A N 1
ATOM 1355 C CA . ASN A 1 174 ? 7.709 -8.467 -24.069 1.00 92.38 174 ASN A CA 1
ATOM 1356 C C . ASN A 1 174 ? 8.367 -7.406 -24.962 1.00 92.38 174 ASN A C 1
ATOM 1358 O O . ASN A 1 174 ? 7.669 -6.563 -25.532 1.00 92.38 174 ASN A O 1
ATOM 1362 N N . LEU A 1 175 ? 9.692 -7.453 -25.073 1.00 91.75 175 LEU A N 1
ATOM 1363 C CA . LEU A 1 175 ? 10.535 -6.521 -25.819 1.00 91.75 175 LEU A CA 1
ATOM 1364 C C . LEU A 1 175 ? 11.432 -7.286 -26.813 1.00 91.75 175 LEU A C 1
ATOM 1366 O O . LEU A 1 175 ? 12.651 -7.282 -26.659 1.00 91.75 175 LEU A O 1
ATOM 1370 N N . PRO A 1 176 ? 10.867 -7.924 -27.860 1.00 92.12 176 PRO A N 1
ATOM 1371 C CA . PRO A 1 176 ? 11.651 -8.760 -28.763 1.00 92.12 176 PRO A CA 1
ATOM 1372 C C . PRO A 1 176 ? 12.763 -7.956 -29.462 1.00 92.12 176 PRO A C 1
ATOM 1374 O O . PRO A 1 176 ? 12.452 -6.934 -30.093 1.00 92.12 176 PRO A O 1
ATOM 1377 N N . PRO A 1 177 ? 14.025 -8.423 -29.454 1.00 91.06 177 PRO A N 1
ATOM 1378 C CA . PRO A 1 177 ? 15.160 -7.726 -30.055 1.00 91.06 177 PRO A CA 1
ATOM 1379 C C . PRO A 1 177 ? 14.942 -7.343 -31.516 1.00 91.06 177 PRO A C 1
ATOM 1381 O O . PRO A 1 177 ? 15.288 -6.238 -31.933 1.00 91.06 177 PRO A O 1
ATOM 1384 N N . ASP A 1 178 ? 14.320 -8.218 -32.307 1.00 93.56 178 ASP A N 1
ATOM 1385 C CA . ASP A 1 178 ? 14.047 -7.949 -33.722 1.00 93.56 178 ASP A CA 1
ATOM 1386 C C . ASP A 1 178 ? 13.030 -6.822 -33.916 1.00 93.56 178 ASP A C 1
ATOM 1388 O O . ASP A 1 178 ? 13.177 -5.989 -34.817 1.00 93.56 178 ASP A O 1
ATOM 1392 N N . THR A 1 179 ? 12.032 -6.738 -33.033 1.00 94.56 179 THR A N 1
ATOM 1393 C CA . THR A 1 179 ? 11.081 -5.624 -33.006 1.00 94.56 179 THR A CA 1
ATOM 1394 C C . THR A 1 179 ? 11.798 -4.329 -32.642 1.00 94.56 179 THR A C 1
ATOM 1396 O O . THR A 1 179 ? 11.634 -3.334 -33.348 1.00 94.56 179 THR A O 1
ATOM 1399 N N . LEU A 1 180 ? 12.646 -4.339 -31.606 1.00 93.62 180 LEU A N 1
ATOM 1400 C CA . LEU A 1 180 ? 13.421 -3.164 -31.195 1.00 93.62 180 LEU A CA 1
ATOM 1401 C C . LEU A 1 180 ? 14.362 -2.683 -32.308 1.00 93.62 180 LEU A C 1
ATOM 1403 O O . LEU A 1 180 ? 14.388 -1.493 -32.619 1.00 93.62 180 LEU A O 1
ATOM 1407 N N . LYS A 1 181 ? 15.079 -3.596 -32.975 1.00 93.31 181 LYS A N 1
ATOM 1408 C CA . LYS A 1 181 ? 15.948 -3.282 -34.123 1.00 93.31 181 LYS A CA 1
ATOM 1409 C C . LYS A 1 181 ? 15.153 -2.705 -35.291 1.00 93.31 181 LYS A C 1
ATOM 1411 O O . LYS A 1 181 ? 15.575 -1.727 -35.906 1.00 93.31 181 LYS A O 1
ATOM 1416 N N . LYS A 1 182 ? 13.988 -3.280 -35.609 1.00 94.75 182 LYS A N 1
ATOM 1417 C CA . LYS A 1 182 ? 13.110 -2.764 -36.670 1.00 94.75 182 LYS A CA 1
ATOM 1418 C C . LYS A 1 182 ? 12.606 -1.358 -36.349 1.00 94.75 182 LYS A C 1
ATOM 1420 O O . LYS A 1 182 ? 12.547 -0.524 -37.252 1.00 94.75 182 LYS A O 1
ATOM 1425 N N . LEU A 1 183 ? 12.241 -1.097 -35.098 1.00 93.69 183 LEU A N 1
ATOM 1426 C CA . LEU A 1 183 ? 11.814 0.223 -34.641 1.00 93.69 183 LEU A CA 1
ATOM 1427 C C . LEU A 1 183 ? 12.968 1.228 -34.689 1.00 93.69 183 LEU A C 1
ATOM 1429 O O . LEU A 1 183 ? 12.786 2.299 -35.252 1.00 93.69 183 LEU A O 1
ATOM 1433 N N . LEU A 1 184 ? 14.168 0.858 -34.229 1.00 90.31 184 LEU A N 1
ATOM 1434 C CA . LEU A 1 184 ? 15.370 1.691 -34.350 1.00 90.31 184 LEU A CA 1
ATOM 1435 C C . LEU A 1 184 ? 15.633 2.095 -35.809 1.00 90.31 184 LEU A C 1
ATOM 1437 O O . LEU A 1 184 ? 15.838 3.271 -36.099 1.00 90.31 184 LEU A O 1
ATOM 1441 N N . ARG A 1 185 ? 15.587 1.132 -36.739 1.00 91.06 185 ARG A N 1
ATOM 1442 C CA . ARG A 1 185 ? 15.801 1.377 -38.179 1.00 91.06 185 ARG A CA 1
ATOM 1443 C C . ARG A 1 185 ? 14.770 2.319 -38.794 1.00 91.06 185 ARG A C 1
ATOM 1445 O O . ARG A 1 185 ? 15.059 2.988 -39.778 1.00 91.06 185 ARG A O 1
ATOM 1452 N N . ASN A 1 186 ? 13.565 2.350 -38.236 1.00 91.06 186 ASN A N 1
ATOM 1453 C CA . ASN A 1 186 ? 12.470 3.184 -38.721 1.00 91.06 186 ASN A CA 1
ATOM 1454 C C . ASN A 1 186 ? 12.236 4.434 -37.868 1.00 91.06 186 ASN A C 1
ATOM 1456 O O . ASN A 1 186 ? 11.273 5.147 -38.130 1.00 91.06 186 ASN A O 1
ATOM 1460 N N . MET A 1 187 ? 13.090 4.705 -36.880 1.00 85.44 187 MET A N 1
ATOM 1461 C CA . MET A 1 187 ? 12.946 5.862 -36.008 1.00 85.44 187 MET A CA 1
ATOM 1462 C C . MET A 1 187 ? 13.139 7.149 -36.809 1.00 85.44 187 MET A C 1
ATOM 1464 O O . MET A 1 187 ? 14.214 7.404 -37.364 1.00 85.44 187 MET A O 1
ATOM 1468 N N . GLU A 1 188 ? 12.096 7.972 -36.832 1.00 85.00 188 GLU A N 1
ATOM 1469 C CA . GLU A 1 188 ? 12.097 9.274 -37.485 1.00 85.00 188 GLU A CA 1
ATOM 1470 C C . GLU A 1 188 ? 12.240 10.387 -36.451 1.00 85.00 188 GLU A C 1
ATOM 1472 O O . GLU A 1 188 ? 11.505 10.442 -35.468 1.00 85.00 188 GLU A O 1
ATOM 1477 N N . ILE A 1 189 ? 13.169 11.309 -36.696 1.00 77.31 189 ILE A N 1
ATOM 1478 C CA . ILE A 1 189 ? 13.361 12.495 -35.860 1.00 77.31 189 ILE A CA 1
ATOM 1479 C C . ILE A 1 189 ? 13.187 13.732 -36.726 1.00 77.31 189 ILE A C 1
ATOM 1481 O O . ILE A 1 189 ? 13.689 13.799 -37.849 1.00 77.31 189 ILE A O 1
ATOM 1485 N N . GLU A 1 190 ? 12.473 14.720 -36.197 1.00 77.38 190 GLU A N 1
ATOM 1486 C CA . GLU A 1 190 ? 12.383 16.034 -36.815 1.00 77.38 190 GLU A CA 1
ATOM 1487 C C . GLU A 1 190 ? 13.637 16.847 -36.491 1.00 77.38 190 GLU A C 1
ATOM 1489 O O . GLU A 1 190 ? 13.878 17.247 -35.345 1.00 77.38 190 GLU A O 1
ATOM 1494 N N . LEU A 1 191 ? 14.455 17.060 -37.520 1.00 70.00 191 LEU A N 1
ATOM 1495 C CA . LEU A 1 191 ? 15.677 17.846 -37.437 1.00 70.00 191 LEU A CA 1
ATOM 1496 C C . LEU A 1 191 ? 15.428 19.251 -38.010 1.00 70.00 191 LEU A C 1
ATOM 1498 O O . LEU A 1 191 ? 14.828 19.353 -39.082 1.00 70.00 191 LEU A O 1
ATOM 1502 N N . PRO A 1 192 ? 15.954 20.327 -37.387 1.00 62.72 192 PRO A N 1
ATOM 1503 C CA . PRO A 1 192 ? 15.651 21.712 -37.772 1.00 62.72 192 PRO A CA 1
ATOM 1504 C C . PRO A 1 192 ? 15.883 22.070 -39.250 1.00 62.72 192 PRO A C 1
ATOM 1506 O O . PRO A 1 192 ? 15.268 23.000 -39.755 1.00 62.72 192 PRO A O 1
ATOM 1509 N N . ILE A 1 193 ? 16.786 21.361 -39.938 1.00 64.81 193 ILE A N 1
ATOM 1510 C CA . ILE A 1 193 ? 17.192 21.660 -41.325 1.00 64.81 193 ILE A CA 1
ATOM 1511 C C . ILE A 1 193 ? 16.797 20.540 -42.302 1.00 64.81 193 ILE A C 1
ATOM 1513 O O . ILE A 1 193 ? 16.586 20.800 -43.481 1.00 64.81 193 ILE A O 1
ATOM 1517 N N . LEU A 1 194 ? 16.707 19.293 -41.833 1.00 64.56 194 LEU A N 1
ATOM 1518 C CA . LEU A 1 194 ? 16.447 18.124 -42.686 1.00 64.56 194 LEU A CA 1
ATOM 1519 C C . LEU A 1 194 ? 14.977 17.682 -42.661 1.00 64.56 194 LEU A C 1
ATOM 1521 O O . LEU A 1 194 ? 14.586 16.830 -43.453 1.00 64.56 194 LEU A O 1
ATOM 1525 N N . GLY A 1 195 ? 14.159 18.252 -41.772 1.00 73.38 195 GLY A N 1
ATOM 1526 C CA . GLY A 1 195 ? 12.799 17.779 -41.542 1.00 73.38 195 GLY A CA 1
ATOM 1527 C C . GLY A 1 195 ? 12.788 16.379 -40.925 1.00 73.38 195 GLY A C 1
ATOM 1528 O O . GLY A 1 195 ? 13.751 15.960 -40.271 1.00 73.38 195 GLY A O 1
ATOM 1529 N N . LYS A 1 196 ? 11.685 15.647 -41.109 1.00 81.31 196 LYS A N 1
ATOM 1530 C CA . LYS A 1 196 ? 11.544 14.271 -40.614 1.00 81.31 196 LYS A CA 1
ATOM 1531 C C . LYS A 1 196 ? 12.513 13.343 -41.333 1.00 81.31 196 LYS A C 1
ATOM 1533 O O . LYS A 1 196 ? 12.426 13.164 -42.544 1.00 81.31 196 LYS A O 1
ATOM 1538 N N . THR A 1 197 ? 13.429 12.762 -40.570 1.00 78.25 197 THR A N 1
ATOM 1539 C CA . THR A 1 197 ? 14.543 11.979 -41.104 1.00 78.25 197 THR A CA 1
ATOM 1540 C C . THR A 1 197 ? 14.683 10.667 -40.346 1.00 78.25 197 THR A C 1
ATOM 1542 O O . THR A 1 197 ? 14.677 10.668 -39.114 1.00 78.25 197 THR A O 1
ATOM 1545 N N . LYS A 1 198 ? 14.879 9.558 -41.070 1.00 84.31 198 LYS A N 1
ATOM 1546 C CA . LYS A 1 198 ? 15.263 8.271 -40.479 1.00 84.31 198 LYS A CA 1
ATOM 1547 C C . LYS A 1 198 ? 16.711 8.321 -40.029 1.00 84.31 198 LYS A C 1
ATOM 1549 O O . LYS A 1 198 ? 17.622 8.208 -40.842 1.00 84.31 198 LYS A O 1
ATOM 1554 N N . VAL A 1 199 ? 16.938 8.514 -38.735 1.00 74.44 199 VAL A N 1
ATOM 1555 C CA . VAL A 1 199 ? 18.291 8.773 -38.214 1.00 74.44 199 VAL A CA 1
ATOM 1556 C C . VAL A 1 199 ? 19.233 7.600 -38.467 1.00 74.44 199 VAL A C 1
ATOM 1558 O O . VAL A 1 199 ? 20.406 7.819 -38.757 1.00 74.44 199 VAL A O 1
ATOM 1561 N N . TYR A 1 200 ? 18.711 6.374 -38.438 1.00 80.62 200 TYR A N 1
ATOM 1562 C CA . TYR A 1 200 ? 19.491 5.160 -38.650 1.00 80.62 200 TYR A CA 1
ATOM 1563 C C . TYR A 1 200 ? 20.243 5.138 -39.991 1.00 80.62 200 TYR A C 1
ATOM 1565 O O . TYR A 1 200 ? 21.419 4.779 -40.011 1.00 80.62 200 TYR A O 1
ATOM 1573 N N . ASP A 1 201 ? 19.617 5.593 -41.082 1.00 81.44 201 ASP A N 1
ATOM 1574 C CA . ASP A 1 201 ? 20.192 5.584 -42.442 1.00 81.44 201 ASP A CA 1
ATOM 1575 C C . ASP A 1 201 ? 21.433 6.480 -42.576 1.00 81.44 201 ASP A C 1
ATOM 1577 O O . ASP A 1 201 ? 22.225 6.358 -43.511 1.00 81.44 201 ASP A O 1
ATOM 1581 N N . TYR A 1 202 ? 21.604 7.388 -41.623 1.00 71.69 202 TYR A N 1
ATOM 1582 C CA . TYR A 1 202 ? 22.675 8.366 -41.588 1.00 71.69 202 TYR A CA 1
ATOM 1583 C C . TYR A 1 202 ? 23.790 7.987 -40.604 1.00 71.69 202 TYR A C 1
ATOM 1585 O O . TYR A 1 202 ? 24.865 8.584 -40.645 1.00 71.69 202 TYR A O 1
ATOM 1593 N N . LEU A 1 203 ? 23.590 6.971 -39.762 1.00 69.62 203 LEU A N 1
ATOM 1594 C CA . LEU A 1 203 ? 24.634 6.455 -38.879 1.00 69.62 203 LEU A CA 1
ATOM 1595 C C . LEU A 1 203 ? 25.676 5.655 -39.690 1.00 69.62 203 LEU A C 1
ATOM 1597 O O . LEU A 1 203 ? 25.308 4.728 -40.403 1.00 69.62 203 LEU A O 1
ATOM 1601 N N . PRO A 1 204 ? 26.985 5.940 -39.576 1.00 71.75 204 PRO A N 1
ATOM 1602 C CA . PRO A 1 204 ? 28.047 5.028 -39.946 1.00 71.75 204 PRO A CA 1
ATOM 1603 C C . PRO A 1 204 ? 27.856 3.570 -39.516 1.00 71.75 204 PRO A C 1
ATOM 1605 O O . PRO A 1 204 ? 27.364 3.316 -38.409 1.00 71.75 204 PRO A O 1
ATOM 1608 N N . PRO A 1 205 ? 28.354 2.622 -40.338 1.00 74.19 205 PRO A N 1
ATOM 1609 C CA . PRO A 1 205 ? 28.194 1.187 -40.107 1.00 74.19 205 PRO A CA 1
ATOM 1610 C C . PRO A 1 205 ? 28.583 0.730 -38.698 1.00 74.19 205 PRO A C 1
ATOM 1612 O O . PRO A 1 205 ? 27.785 0.087 -38.035 1.00 74.19 205 PRO A O 1
ATOM 1615 N N . GLY A 1 206 ? 29.735 1.160 -38.167 1.00 69.06 206 GLY A N 1
ATOM 1616 C CA . GLY A 1 206 ? 30.177 0.726 -36.831 1.00 69.06 206 GLY A CA 1
ATOM 1617 C C . GLY A 1 206 ? 29.225 1.113 -35.687 1.00 69.06 206 GLY A C 1
ATOM 1618 O O . GLY A 1 206 ? 29.126 0.404 -34.686 1.00 69.06 206 GLY A O 1
ATOM 1619 N N . VAL A 1 207 ? 28.474 2.208 -35.834 1.00 68.69 207 VAL A N 1
ATOM 1620 C CA . VAL A 1 207 ? 27.469 2.626 -34.840 1.00 68.69 207 VAL A CA 1
ATOM 1621 C C . VAL A 1 207 ? 26.165 1.879 -35.032 1.00 68.69 207 VAL A C 1
ATOM 1623 O O . VAL A 1 207 ? 25.544 1.488 -34.047 1.00 68.69 207 VAL A O 1
ATOM 1626 N N . GLN A 1 208 ? 25.771 1.634 -36.280 1.00 77.69 208 GLN A N 1
ATOM 1627 C CA . GLN A 1 208 ? 24.651 0.747 -36.577 1.00 77.69 208 GLN A CA 1
ATOM 1628 C C . GLN A 1 208 ? 24.895 -0.645 -35.980 1.00 77.69 208 GLN A C 1
ATOM 1630 O O . GLN A 1 208 ? 24.024 -1.169 -35.289 1.00 77.69 208 GLN A O 1
ATOM 1635 N N . ASP A 1 209 ? 26.087 -1.207 -36.181 1.00 81.00 209 ASP A N 1
ATOM 1636 C CA . ASP A 1 209 ? 26.493 -2.511 -35.652 1.00 81.00 209 ASP A CA 1
ATOM 1637 C C . ASP A 1 209 ? 26.465 -2.523 -34.124 1.00 81.00 209 ASP A C 1
ATOM 1639 O O . ASP A 1 209 ? 25.860 -3.411 -33.526 1.00 81.00 209 ASP A O 1
ATOM 1643 N N . THR A 1 210 ? 27.014 -1.485 -33.487 1.00 77.19 210 THR A N 1
ATOM 1644 C CA . THR A 1 210 ? 26.972 -1.327 -32.027 1.00 77.19 210 THR A CA 1
ATOM 1645 C C . THR A 1 210 ? 25.538 -1.279 -31.500 1.00 77.19 210 THR A C 1
ATOM 1647 O O . THR A 1 210 ? 25.199 -2.015 -30.577 1.00 77.19 210 THR A O 1
ATOM 1650 N N . LEU A 1 211 ? 24.670 -0.437 -32.070 1.00 80.62 211 LEU A N 1
ATOM 1651 C CA . LEU A 1 211 ? 23.282 -0.306 -31.614 1.00 80.62 211 LEU A CA 1
ATOM 1652 C C . LEU A 1 211 ? 22.488 -1.596 -31.845 1.00 80.62 211 LEU A C 1
ATOM 1654 O O . LEU A 1 211 ? 21.717 -2.006 -30.980 1.00 80.62 211 LEU A O 1
ATOM 1658 N N . ASN A 1 212 ? 22.700 -2.267 -32.980 1.00 86.00 212 ASN A N 1
ATOM 1659 C CA . ASN A 1 212 ? 22.105 -3.576 -33.239 1.00 86.00 212 ASN A CA 1
ATOM 1660 C C . ASN A 1 212 ? 22.618 -4.637 -32.261 1.00 86.00 212 ASN A C 1
ATOM 1662 O O . ASN A 1 212 ? 21.838 -5.504 -31.873 1.00 86.00 212 ASN A O 1
ATOM 1666 N N . SER A 1 213 ? 23.893 -4.579 -31.866 1.00 82.75 213 SER A N 1
ATOM 1667 C CA . SER A 1 213 ? 24.468 -5.475 -30.862 1.00 82.75 213 SER A CA 1
ATOM 1668 C C . SER A 1 213 ? 23.853 -5.219 -29.489 1.00 82.75 213 SER A C 1
ATOM 1670 O O . SER A 1 213 ? 23.373 -6.158 -28.870 1.00 82.75 213 SER A O 1
ATOM 1672 N N . ILE A 1 214 ? 23.779 -3.958 -29.049 1.00 80.12 214 ILE A N 1
ATOM 1673 C CA . ILE A 1 214 ? 23.166 -3.573 -27.767 1.00 80.12 214 ILE A CA 1
ATOM 1674 C C . ILE A 1 214 ? 21.704 -4.031 -27.708 1.00 80.12 214 ILE A C 1
ATOM 1676 O O . ILE A 1 214 ? 21.297 -4.650 -26.733 1.00 80.12 214 ILE A O 1
ATOM 1680 N N . LEU A 1 215 ? 20.914 -3.768 -28.756 1.00 85.88 215 LEU A N 1
ATOM 1681 C CA . LEU A 1 215 ? 19.520 -4.222 -28.819 1.00 85.88 215 LEU A CA 1
ATOM 1682 C C . LEU A 1 215 ? 19.398 -5.740 -28.985 1.00 85.88 215 LEU A C 1
ATOM 1684 O O . LEU A 1 215 ? 18.397 -6.312 -28.577 1.00 85.88 215 LEU A O 1
ATOM 1688 N N . GLY A 1 216 ? 20.386 -6.388 -29.607 1.00 83.69 216 GLY A N 1
ATOM 1689 C CA . GLY A 1 216 ? 20.444 -7.839 -29.780 1.00 83.69 216 GLY A CA 1
ATOM 1690 C C . GLY A 1 216 ? 20.749 -8.595 -28.492 1.00 83.69 216 GLY A C 1
ATOM 1691 O O . GLY A 1 216 ? 20.273 -9.711 -28.337 1.00 83.69 216 GLY A O 1
ATOM 1692 N N . SER A 1 217 ? 21.510 -7.978 -27.590 1.00 79.94 217 SER A N 1
ATOM 1693 C CA . SER A 1 217 ? 21.819 -8.486 -26.250 1.00 79.94 217 SER A CA 1
ATOM 1694 C C . SER A 1 217 ? 20.874 -7.939 -25.175 1.00 79.94 217 SER A C 1
ATOM 1696 O O . SER A 1 217 ? 21.082 -8.188 -23.990 1.00 79.94 217 SER A O 1
ATOM 1698 N N . PHE A 1 218 ? 19.867 -7.149 -25.559 1.00 82.25 218 PHE A N 1
ATOM 1699 C CA . PHE A 1 218 ? 18.898 -6.609 -24.615 1.00 82.25 218 PHE A CA 1
ATOM 1700 C C . PHE A 1 218 ? 17.908 -7.698 -24.178 1.00 82.25 218 PHE A C 1
ATOM 1702 O O . PHE A 1 218 ? 17.547 -8.524 -25.014 1.00 82.25 218 PHE A O 1
ATOM 1709 N N . PRO A 1 219 ? 17.438 -7.701 -22.915 1.00 81.75 219 PRO A N 1
ATOM 1710 C CA . PRO A 1 219 ? 16.491 -8.708 -22.453 1.00 81.75 219 PRO A CA 1
ATOM 1711 C C . PRO A 1 219 ? 15.210 -8.759 -23.295 1.00 81.75 219 PRO A C 1
ATOM 1713 O O . PRO A 1 219 ? 14.567 -7.730 -23.522 1.00 81.75 219 PRO A O 1
ATOM 1716 N N . ASP A 1 220 ? 14.807 -9.971 -23.685 1.00 86.62 220 ASP A N 1
ATOM 1717 C CA . ASP A 1 220 ? 13.601 -10.228 -24.487 1.00 86.62 220 ASP A CA 1
ATOM 1718 C C . ASP A 1 220 ? 12.324 -9.882 -23.720 1.00 86.62 220 ASP A C 1
ATOM 1720 O O . ASP A 1 220 ? 11.284 -9.578 -24.304 1.00 86.62 220 ASP A O 1
ATOM 1724 N N . PHE A 1 221 ? 12.379 -9.961 -22.392 1.00 85.38 221 PHE A N 1
ATOM 1725 C CA . PHE A 1 221 ? 11.258 -9.645 -21.530 1.00 85.38 221 PHE A CA 1
ATOM 1726 C C . PHE A 1 221 ? 11.703 -9.083 -20.182 1.00 85.38 221 PHE A C 1
ATOM 1728 O O . PHE A 1 221 ? 12.767 -9.408 -19.657 1.00 85.38 221 PHE A O 1
ATOM 1735 N N . PHE A 1 222 ? 10.828 -8.271 -19.594 1.00 84.50 222 PHE A N 1
ATOM 1736 C CA . PHE A 1 222 ? 10.968 -7.732 -18.244 1.00 84.50 222 PHE A CA 1
ATOM 1737 C C . PHE A 1 222 ? 9.827 -8.267 -17.388 1.00 84.50 222 PHE A C 1
ATOM 1739 O O . PHE A 1 222 ? 8.676 -7.869 -17.574 1.00 84.50 222 PHE A O 1
ATOM 1746 N N . ASN A 1 223 ? 10.134 -9.181 -16.466 1.00 83.12 223 ASN A N 1
ATOM 1747 C CA . ASN A 1 223 ? 9.151 -9.702 -15.519 1.00 83.12 223 ASN A CA 1
ATOM 1748 C C . ASN A 1 223 ? 8.759 -8.619 -14.513 1.00 83.12 223 ASN A C 1
ATOM 1750 O O . ASN A 1 223 ? 9.618 -7.980 -13.902 1.00 83.12 223 ASN A O 1
ATOM 1754 N N . LEU A 1 224 ? 7.455 -8.441 -14.328 1.00 84.56 224 LEU A N 1
ATOM 1755 C CA . LEU A 1 224 ? 6.917 -7.672 -13.218 1.00 84.56 224 LEU A CA 1
ATOM 1756 C C . LEU A 1 224 ? 6.896 -8.544 -11.954 1.00 84.56 224 LEU A C 1
ATOM 1758 O O . LEU A 1 224 ? 6.773 -9.767 -12.065 1.00 84.56 224 LEU A O 1
ATOM 1762 N N . PRO A 1 225 ? 6.993 -7.937 -10.758 1.00 78.00 225 PRO A N 1
ATOM 1763 C CA . PRO A 1 225 ? 6.910 -8.676 -9.507 1.00 78.00 225 PRO A CA 1
ATOM 1764 C C . PRO A 1 225 ? 5.623 -9.503 -9.398 1.00 78.00 225 PRO A C 1
ATOM 1766 O O . PRO A 1 225 ? 4.533 -9.030 -9.723 1.00 78.00 225 PRO A O 1
ATOM 1769 N N . GLU A 1 226 ? 5.758 -10.731 -8.903 1.00 82.12 226 GLU A N 1
ATOM 1770 C CA . GLU A 1 226 ? 4.626 -11.594 -8.568 1.00 82.12 226 GLU A CA 1
ATOM 1771 C C . GLU A 1 226 ? 4.069 -11.214 -7.185 1.00 82.12 226 GLU A C 1
ATOM 1773 O O . GLU A 1 226 ? 4.810 -10.797 -6.290 1.00 82.12 226 GLU A O 1
ATOM 1778 N N . GLY A 1 227 ? 2.754 -11.343 -7.007 1.00 82.44 227 GLY A N 1
ATOM 1779 C CA . GLY A 1 227 ? 2.099 -11.146 -5.713 1.00 82.44 227 GLY A CA 1
ATOM 1780 C C . GLY A 1 227 ? 1.966 -12.436 -4.900 1.00 82.44 227 GLY A C 1
ATOM 1781 O O . GLY A 1 227 ? 2.072 -13.538 -5.436 1.00 82.44 227 GLY A O 1
ATOM 1782 N N . GLY A 1 228 ? 1.698 -12.298 -3.598 1.00 83.44 228 GLY A N 1
ATOM 1783 C CA . GLY A 1 228 ? 1.602 -13.420 -2.652 1.00 83.44 228 GLY A CA 1
ATOM 1784 C C . GLY A 1 228 ? 0.227 -14.091 -2.557 1.00 83.44 228 GLY A C 1
ATOM 1785 O O . GLY A 1 228 ? 0.007 -14.897 -1.659 1.00 83.44 228 GLY A O 1
ATOM 1786 N N . ASN A 1 229 ? -0.715 -13.768 -3.450 1.00 88.88 229 ASN A N 1
ATOM 1787 C CA . ASN A 1 229 ? -2.073 -14.326 -3.482 1.00 88.88 229 ASN A CA 1
ATOM 1788 C C . ASN A 1 229 ? -2.865 -14.177 -2.167 1.00 88.88 229 ASN A C 1
ATOM 1790 O O . ASN A 1 229 ? -3.541 -15.105 -1.709 1.00 88.88 229 ASN A O 1
ATOM 1794 N N . LEU A 1 230 ? -2.785 -13.006 -1.540 1.00 88.81 230 LEU A N 1
ATOM 1795 C CA . LEU A 1 230 ? -3.459 -12.733 -0.278 1.00 88.81 230 LEU A CA 1
ATOM 1796 C C . LEU A 1 230 ? -4.941 -12.426 -0.516 1.00 88.81 230 LEU A C 1
ATOM 1798 O O . LEU A 1 230 ? -5.314 -11.425 -1.128 1.00 88.81 230 LEU A O 1
ATOM 1802 N N . ASN A 1 231 ? -5.805 -13.296 0.005 1.00 91.00 231 ASN A N 1
ATOM 1803 C CA . ASN A 1 231 ? -7.261 -13.130 -0.062 1.00 91.00 231 ASN A CA 1
ATOM 1804 C C . ASN A 1 231 ? -7.845 -12.502 1.207 1.00 91.00 231 ASN A C 1
ATOM 1806 O O . ASN A 1 231 ? -8.919 -11.903 1.162 1.00 91.00 231 ASN A O 1
ATOM 1810 N N . TYR A 1 232 ? -7.131 -12.625 2.324 1.00 91.00 232 TYR A N 1
ATOM 1811 C CA . TYR A 1 232 ? -7.594 -12.210 3.640 1.00 91.00 232 TYR A CA 1
ATOM 1812 C C . TYR A 1 232 ? -6.431 -11.650 4.447 1.00 91.00 232 TYR A C 1
ATOM 1814 O O . TYR A 1 232 ? -5.303 -12.128 4.324 1.00 91.00 232 TYR A O 1
ATOM 1822 N N . ILE A 1 233 ? -6.726 -10.669 5.292 1.00 89.88 233 ILE A N 1
ATOM 1823 C CA . ILE A 1 233 ? -5.799 -10.129 6.282 1.00 89.88 233 ILE A CA 1
ATOM 1824 C C . ILE A 1 233 ? -6.427 -10.319 7.653 1.00 89.88 233 ILE A C 1
ATOM 1826 O O . ILE A 1 233 ? -7.585 -9.963 7.870 1.00 89.88 233 ILE A O 1
ATOM 1830 N N . PHE A 1 234 ? -5.653 -10.875 8.578 1.00 90.06 234 PHE A N 1
ATOM 1831 C CA . PHE A 1 234 ? -6.060 -11.033 9.963 1.00 90.06 234 PHE A CA 1
ATOM 1832 C C . PHE A 1 234 ? -5.146 -10.212 10.866 1.00 90.06 234 PHE A C 1
ATOM 1834 O O . PHE A 1 234 ? -3.926 -10.267 10.722 1.00 90.06 234 PHE A O 1
ATOM 1841 N N . ALA A 1 235 ? -5.735 -9.462 11.791 1.00 89.81 235 ALA A N 1
ATOM 1842 C CA . ALA A 1 235 ? -5.018 -8.700 12.802 1.00 89.81 235 ALA A CA 1
ATOM 1843 C C . ALA A 1 235 ? -5.651 -8.930 14.175 1.00 89.81 235 ALA A C 1
ATOM 1845 O O . ALA A 1 235 ? -6.866 -9.066 14.290 1.00 89.81 235 ALA A O 1
ATOM 1846 N N . MET A 1 236 ? -4.826 -8.952 15.220 1.00 90.81 236 MET A N 1
ATOM 1847 C CA . MET A 1 236 ? -5.283 -8.939 16.607 1.00 90.81 236 MET A CA 1
ATOM 1848 C C . MET A 1 236 ? -4.655 -7.751 17.315 1.00 90.81 236 MET A C 1
ATOM 1850 O O . MET A 1 236 ? -3.431 -7.634 17.363 1.00 90.81 236 MET A O 1
ATOM 1854 N N . VAL A 1 237 ? -5.493 -6.874 17.857 1.00 92.25 237 VAL A N 1
ATOM 1855 C CA . VAL A 1 237 ? -5.067 -5.622 18.481 1.00 92.25 237 VAL A CA 1
ATOM 1856 C C . VAL A 1 237 ? -5.413 -5.650 19.966 1.00 92.25 237 VAL A C 1
ATOM 1858 O O . VAL A 1 237 ? -6.595 -5.592 20.318 1.00 92.25 237 VAL A O 1
ATOM 1861 N N . PRO A 1 238 ? -4.404 -5.732 20.847 1.00 93.81 238 PRO A N 1
ATOM 1862 C CA . PRO A 1 238 ? -4.559 -5.416 22.257 1.00 93.81 238 PRO A CA 1
ATOM 1863 C C . PRO A 1 238 ? -4.974 -3.958 22.455 1.00 93.81 238 PRO A C 1
ATOM 1865 O O . PRO A 1 238 ? -4.446 -3.041 21.814 1.00 93.81 238 PRO A O 1
ATOM 1868 N N . GLN A 1 239 ? -5.908 -3.751 23.372 1.00 95.12 239 GLN A N 1
ATOM 1869 C CA . GLN A 1 239 ? -6.524 -2.463 23.636 1.00 95.12 239 GLN A CA 1
ATOM 1870 C C . GLN A 1 239 ? -6.737 -2.280 25.133 1.00 95.12 239 GLN A C 1
ATOM 1872 O O . GLN A 1 239 ? -7.155 -3.206 25.824 1.00 95.12 239 GLN A O 1
ATOM 1877 N N . VAL A 1 240 ? -6.463 -1.075 25.620 1.00 96.31 240 VAL A N 1
ATOM 1878 C CA . VAL A 1 240 ? -6.725 -0.660 26.995 1.00 96.31 240 VAL A CA 1
ATOM 1879 C C . VAL A 1 240 ? -7.558 0.608 26.964 1.00 96.31 240 VAL A C 1
ATOM 1881 O O . VAL A 1 240 ? -7.219 1.565 26.273 1.00 96.31 240 VAL A O 1
ATOM 1884 N N . GLU A 1 241 ? -8.639 0.626 27.725 1.00 95.69 241 GLU A N 1
ATOM 1885 C CA . GLU A 1 241 ? -9.486 1.792 27.924 1.00 95.69 241 GLU A CA 1
ATOM 1886 C C . GLU A 1 241 ? -9.451 2.173 29.401 1.00 95.69 241 GLU A C 1
ATOM 1888 O O . GLU A 1 241 ? -9.527 1.310 30.275 1.00 95.69 241 GLU A O 1
ATOM 1893 N N . ILE A 1 242 ? -9.304 3.465 29.672 1.00 95.81 242 ILE A N 1
ATOM 1894 C CA . ILE A 1 242 ? -9.173 4.017 31.018 1.00 95.81 242 ILE A CA 1
ATOM 1895 C C . ILE A 1 242 ? -10.222 5.106 31.157 1.00 95.81 242 ILE A C 1
ATOM 1897 O O . ILE A 1 242 ? -10.230 6.068 30.383 1.00 95.81 242 ILE A O 1
ATOM 1901 N N . GLY A 1 243 ? -11.111 4.975 32.133 1.00 90.12 243 GLY A N 1
ATOM 1902 C CA . GLY A 1 243 ? -12.156 5.967 32.320 1.00 90.12 243 GLY A CA 1
ATOM 1903 C C . GLY A 1 243 ? -13.080 5.684 33.494 1.00 90.12 243 GLY A C 1
ATOM 1904 O O . GLY A 1 243 ? -12.799 4.819 34.297 1.00 90.12 243 GLY A O 1
ATOM 1905 N N . SER A 1 244 ? -14.163 6.429 33.660 1.00 89.38 244 SER A N 1
ATOM 1906 C CA . SER A 1 244 ? -14.404 7.694 32.973 1.00 89.38 244 SER A CA 1
ATOM 1907 C C . SER A 1 244 ? -13.915 8.870 33.825 1.00 89.38 244 SER A C 1
ATOM 1909 O O . SER A 1 244 ? -13.895 8.820 35.050 1.00 89.38 244 SER A O 1
ATOM 1911 N N . LEU A 1 245 ? -13.505 9.957 33.178 1.00 90.81 245 LEU A N 1
ATOM 1912 C CA . LEU A 1 245 ? -13.305 11.252 33.825 1.00 90.81 245 LEU A CA 1
ATOM 1913 C C . LEU A 1 245 ? -14.245 12.249 33.146 1.00 90.81 245 LEU A C 1
ATOM 1915 O O . LEU A 1 245 ? -14.027 12.603 31.990 1.00 90.81 245 LEU A O 1
ATOM 1919 N N . PHE A 1 246 ? -15.318 12.652 33.834 1.00 90.19 246 PHE A N 1
ATOM 1920 C CA . PHE A 1 246 ? -16.369 13.530 33.289 1.00 90.19 246 PHE A CA 1
ATOM 1921 C C . PHE A 1 246 ? -16.938 13.023 31.949 1.00 90.19 246 PHE A C 1
ATOM 1923 O O . PHE A 1 246 ? -16.883 13.716 30.929 1.00 90.19 246 PHE A O 1
ATOM 1930 N N . GLY A 1 247 ? -17.385 11.763 31.923 1.00 93.75 247 GLY A N 1
ATOM 1931 C CA . GLY A 1 247 ? -17.905 11.133 30.704 1.00 93.75 247 GLY A CA 1
ATOM 1932 C C . GLY A 1 247 ? -16.867 10.906 29.603 1.00 93.75 247 GLY A C 1
ATOM 1933 O O . GLY A 1 247 ? -17.243 10.677 28.456 1.00 93.75 247 GLY A O 1
ATOM 1934 N N . THR A 1 248 ? -15.570 10.984 29.916 1.00 96.44 248 THR A N 1
ATOM 1935 C CA . THR A 1 248 ? -14.479 10.837 28.941 1.00 96.44 248 THR A CA 1
ATOM 1936 C C . THR A 1 248 ? -13.632 9.605 29.235 1.00 96.44 248 THR A C 1
ATOM 1938 O O . THR A 1 248 ? -13.257 9.364 30.380 1.00 96.44 248 THR A O 1
ATOM 1941 N N . GLU A 1 249 ? -13.296 8.847 28.197 1.00 96.75 249 GLU A N 1
ATOM 1942 C CA . GLU A 1 249 ? -12.420 7.676 28.247 1.00 96.75 249 GLU A CA 1
ATOM 1943 C C . GLU A 1 249 ? -11.183 7.889 27.377 1.00 96.75 249 GLU A C 1
ATOM 1945 O O . GLU A 1 249 ? -11.278 8.357 26.238 1.00 96.75 249 GLU A O 1
ATOM 1950 N N . LEU A 1 250 ? -10.031 7.479 27.900 1.00 97.12 250 LEU A N 1
ATOM 1951 C CA . LEU A 1 250 ? -8.800 7.320 27.142 1.00 97.12 250 LEU A CA 1
ATOM 1952 C C . LEU A 1 250 ? -8.744 5.904 26.567 1.00 97.12 250 LEU A C 1
ATOM 1954 O O . LEU A 1 250 ? -9.022 4.932 27.260 1.00 97.12 250 LEU A O 1
ATOM 1958 N N . LEU A 1 251 ? -8.333 5.797 25.313 1.00 96.50 251 LEU A N 1
ATOM 1959 C CA . LEU A 1 251 ? -8.127 4.559 24.580 1.00 96.50 251 LEU A CA 1
ATOM 1960 C C . LEU A 1 251 ? -6.651 4.455 24.188 1.00 96.50 251 LEU A C 1
ATOM 1962 O O . LEU A 1 251 ? -6.115 5.365 23.560 1.00 96.50 251 LEU A O 1
ATOM 1966 N N . LEU A 1 252 ? -6.015 3.333 24.500 1.00 96.94 252 LEU A N 1
ATOM 1967 C CA . LEU A 1 252 ? -4.652 2.992 24.105 1.00 96.94 252 LEU A CA 1
ATOM 1968 C C . LEU A 1 252 ? -4.670 1.664 23.349 1.00 96.94 252 LEU A C 1
ATOM 1970 O O . LEU A 1 252 ? -5.345 0.719 23.752 1.00 96.94 252 LEU A O 1
ATOM 1974 N N . ARG A 1 253 ? -3.929 1.579 22.245 1.00 94.56 253 ARG A N 1
ATOM 1975 C CA . ARG A 1 253 ? -3.833 0.368 21.419 1.00 94.56 253 ARG A CA 1
ATOM 1976 C C . ARG A 1 253 ? -2.384 0.144 21.018 1.00 94.56 253 ARG A C 1
ATOM 1978 O O . ARG A 1 253 ? -1.684 1.108 20.706 1.00 94.56 253 ARG A O 1
ATOM 1985 N N . PHE A 1 254 ? -1.927 -1.102 21.014 1.00 93.31 254 PHE A N 1
ATOM 1986 C CA . PHE A 1 254 ? -0.529 -1.399 20.707 1.00 93.31 254 PHE A CA 1
ATOM 1987 C C . PHE A 1 254 ? -0.346 -2.814 20.168 1.00 93.31 254 PHE A C 1
ATOM 1989 O O . PHE A 1 254 ? -0.821 -3.778 20.761 1.00 93.31 254 PHE A O 1
ATOM 1996 N N . ILE A 1 255 ? 0.401 -2.930 19.073 1.00 91.12 255 ILE A N 1
ATOM 1997 C CA . ILE A 1 255 ? 0.919 -4.185 18.539 1.00 91.12 255 ILE A CA 1
ATOM 1998 C C . ILE A 1 255 ? 2.438 -4.017 18.411 1.00 91.12 255 ILE A C 1
ATOM 2000 O O . ILE A 1 255 ? 2.887 -3.162 17.634 1.00 91.12 255 ILE A O 1
ATOM 2004 N N . PRO A 1 256 ? 3.245 -4.806 19.141 1.00 90.19 256 PRO A N 1
ATOM 2005 C CA . PRO A 1 256 ? 4.688 -4.801 18.941 1.00 90.19 256 PRO A CA 1
ATOM 2006 C C . PRO A 1 256 ? 5.029 -5.307 17.529 1.00 90.19 256 PRO A C 1
ATOM 2008 O O . PRO A 1 256 ? 4.194 -5.956 16.906 1.00 90.19 256 PRO A O 1
ATOM 2011 N N . PRO A 1 257 ? 6.248 -5.075 17.015 1.00 90.75 257 PRO A N 1
ATOM 2012 C CA . PRO A 1 257 ? 6.654 -5.615 15.721 1.00 90.75 257 PRO A CA 1
ATOM 2013 C C . PRO A 1 257 ? 6.494 -7.143 15.663 1.00 90.75 257 PRO A C 1
ATOM 2015 O O . PRO A 1 257 ? 7.279 -7.883 16.258 1.00 90.75 257 PRO A O 1
ATOM 2018 N N . VAL A 1 258 ? 5.491 -7.620 14.927 1.00 89.38 258 VAL A N 1
ATOM 2019 C CA . VAL A 1 258 ? 5.187 -9.045 14.740 1.00 89.38 258 VAL A CA 1
ATOM 2020 C C . VAL A 1 258 ? 5.322 -9.421 13.274 1.00 89.38 258 VAL A C 1
ATOM 2022 O O . VAL A 1 258 ? 4.908 -8.676 12.387 1.00 89.38 258 VAL A O 1
ATOM 2025 N N . LYS A 1 259 ? 5.916 -10.585 12.996 1.00 87.31 259 LYS A N 1
ATOM 2026 C CA . LYS A 1 259 ? 5.970 -11.130 11.636 1.00 87.31 259 LYS A CA 1
ATOM 2027 C C . LYS A 1 259 ? 4.605 -11.734 11.307 1.00 87.31 259 LYS A C 1
ATOM 2029 O O . LYS A 1 259 ? 4.279 -12.791 11.834 1.00 87.31 259 LYS A O 1
ATOM 2034 N N . MET A 1 260 ? 3.837 -11.054 10.461 1.00 78.56 260 MET A N 1
ATOM 2035 C CA . MET A 1 260 ? 2.477 -11.462 10.092 1.00 78.56 260 MET A CA 1
ATOM 2036 C C . MET A 1 260 ? 2.509 -12.609 9.078 1.00 78.56 260 MET A C 1
ATOM 2038 O O . MET A 1 260 ? 1.913 -13.654 9.300 1.00 78.56 260 MET A O 1
ATOM 2042 N N . ASP A 1 261 ? 3.246 -12.419 7.983 1.00 75.38 261 ASP A N 1
ATOM 2043 C CA . ASP A 1 261 ? 3.427 -13.402 6.911 1.00 75.38 261 ASP A CA 1
ATOM 2044 C C . ASP A 1 261 ? 4.720 -13.100 6.123 1.00 75.38 261 ASP A C 1
ATOM 2046 O O . ASP A 1 261 ? 5.341 -12.053 6.313 1.00 75.38 261 ASP A O 1
ATOM 2050 N N . SER A 1 262 ? 5.143 -14.005 5.241 1.00 71.75 262 SER A N 1
ATOM 2051 C CA . SER A 1 262 ? 6.219 -13.784 4.262 1.00 71.75 262 SER A CA 1
ATOM 2052 C C . SER A 1 262 ? 5.948 -12.636 3.268 1.00 71.75 262 SER A C 1
ATOM 2054 O O . SER A 1 262 ? 6.865 -11.893 2.924 1.00 71.75 262 SER A O 1
ATOM 2056 N N . THR A 1 263 ? 4.695 -12.429 2.860 1.00 70.50 263 THR A N 1
ATOM 2057 C CA . THR A 1 263 ? 4.284 -11.392 1.893 1.00 70.50 263 THR A CA 1
ATOM 2058 C C . THR A 1 263 ? 4.044 -10.036 2.557 1.00 70.50 263 THR A C 1
ATOM 2060 O O . THR A 1 263 ? 4.222 -8.987 1.938 1.00 70.50 263 THR A O 1
ATOM 2063 N N . ILE A 1 264 ? 3.659 -10.043 3.835 1.00 77.50 264 ILE A N 1
ATOM 2064 C CA . ILE A 1 264 ? 3.371 -8.831 4.614 1.00 77.50 264 ILE A CA 1
ATOM 2065 C C . ILE A 1 264 ? 4.618 -8.343 5.358 1.00 77.50 264 ILE A C 1
ATOM 2067 O O . ILE A 1 264 ? 4.882 -7.147 5.405 1.00 77.50 264 ILE A O 1
ATOM 2071 N N . GLY A 1 265 ? 5.404 -9.257 5.922 1.00 85.00 265 GLY A N 1
ATOM 2072 C CA . GLY A 1 265 ? 6.575 -8.937 6.727 1.00 85.00 265 GLY A CA 1
ATOM 2073 C C . GLY A 1 265 ? 6.243 -8.627 8.187 1.00 85.00 265 GLY A C 1
ATOM 2074 O O . GLY A 1 265 ? 5.334 -9.209 8.785 1.00 85.00 265 GLY A O 1
ATOM 2075 N N . LYS A 1 266 ? 7.048 -7.751 8.791 1.00 90.94 266 LYS A N 1
ATOM 2076 C CA . LYS A 1 266 ? 6.909 -7.290 10.173 1.00 90.94 266 LYS A CA 1
ATOM 2077 C C . LYS A 1 266 ? 5.989 -6.079 10.221 1.00 90.94 266 LYS A C 1
ATOM 2079 O O . LYS A 1 266 ? 6.278 -5.075 9.581 1.00 90.94 266 LYS A O 1
ATOM 2084 N N . PHE A 1 267 ? 4.930 -6.160 11.014 1.00 90.88 267 PHE A N 1
ATOM 2085 C CA . PHE A 1 267 ? 3.987 -5.071 11.233 1.00 90.88 267 PHE A CA 1
ATOM 2086 C C . PHE A 1 267 ? 4.017 -4.633 12.696 1.00 90.88 267 PHE A C 1
ATOM 2088 O O . PHE A 1 267 ? 4.028 -5.472 13.596 1.00 90.88 267 PHE A O 1
ATOM 2095 N N . ALA A 1 268 ? 4.028 -3.326 12.925 1.00 92.88 268 ALA A N 1
ATOM 2096 C CA . ALA A 1 268 ? 3.913 -2.701 14.234 1.00 92.88 268 ALA A CA 1
ATOM 2097 C C . ALA A 1 268 ? 2.867 -1.589 14.181 1.00 92.88 268 ALA A C 1
ATOM 2099 O O . ALA A 1 268 ? 2.689 -0.928 13.154 1.00 92.88 268 ALA A O 1
ATOM 2100 N N . PHE A 1 269 ? 2.191 -1.366 15.301 1.00 92.44 269 PHE A N 1
ATOM 2101 C CA . PHE A 1 269 ? 1.080 -0.429 15.378 1.00 92.44 269 PHE A CA 1
ATOM 2102 C C . PHE A 1 269 ? 0.966 0.141 16.790 1.00 92.44 269 PHE A C 1
ATOM 2104 O O . PHE A 1 269 ? 1.133 -0.569 17.779 1.00 92.44 269 PHE A O 1
ATOM 2111 N N . TRP A 1 270 ? 0.639 1.421 16.893 1.00 95.19 270 TRP A N 1
ATOM 2112 C CA . TRP A 1 270 ? 0.263 2.045 18.154 1.00 95.19 270 TRP A CA 1
ATOM 2113 C C . TRP A 1 270 ? -0.833 3.076 17.918 1.00 95.19 270 TRP A C 1
ATOM 2115 O O . TRP A 1 270 ? -0.944 3.656 16.836 1.00 95.19 270 TRP A O 1
ATOM 2125 N N . GLY A 1 271 ? -1.640 3.317 18.945 1.00 95.75 271 GLY A N 1
ATOM 2126 C CA . GLY A 1 271 ? -2.752 4.242 18.867 1.00 95.75 271 GLY A CA 1
ATOM 2127 C C . GLY A 1 271 ? -3.148 4.828 20.202 1.00 95.75 271 GLY A C 1
ATOM 2128 O O . GLY A 1 271 ? -3.096 4.158 21.231 1.00 95.75 271 GLY A O 1
ATOM 2129 N N . VAL A 1 272 ? -3.598 6.076 20.145 1.00 97.56 272 VAL A N 1
ATOM 2130 C CA . VAL A 1 272 ? -4.216 6.791 21.257 1.00 97.56 272 VAL A CA 1
ATOM 2131 C C . VAL A 1 272 ? -5.535 7.371 20.771 1.00 97.56 272 VAL A C 1
ATOM 2133 O O . VAL A 1 272 ? -5.621 7.887 19.658 1.00 97.56 272 VAL A O 1
ATOM 2136 N N . GLY A 1 273 ? -6.575 7.300 21.590 1.00 96.94 273 GLY A N 1
ATOM 2137 C CA . GLY A 1 273 ? -7.854 7.922 21.293 1.00 96.94 273 GLY A CA 1
ATOM 2138 C C . GLY A 1 273 ? -8.551 8.433 22.537 1.00 96.94 273 GLY A C 1
ATOM 2139 O O . GLY A 1 273 ? -8.262 8.008 23.648 1.00 96.94 273 GLY A O 1
ATOM 2140 N N . ILE A 1 274 ? -9.480 9.354 22.337 1.00 97.62 274 ILE A N 1
ATOM 2141 C CA . ILE A 1 274 ? -10.325 9.905 23.388 1.00 97.62 274 ILE A CA 1
ATOM 2142 C C . ILE A 1 274 ? -11.766 9.744 22.933 1.00 97.62 274 ILE A C 1
ATOM 2144 O O . ILE A 1 274 ? -12.101 10.137 21.814 1.00 97.62 274 ILE A O 1
ATOM 2148 N N . LYS A 1 275 ? -12.607 9.161 23.786 1.00 97.88 275 LYS A N 1
ATOM 2149 C CA . LYS A 1 275 ? -14.051 9.028 23.574 1.00 97.88 275 LYS A CA 1
ATOM 2150 C C . LYS A 1 275 ? -14.788 9.850 24.622 1.00 97.88 275 LYS A C 1
ATOM 2152 O O . LYS A 1 275 ? -14.441 9.781 25.795 1.00 97.88 275 LYS A O 1
ATOM 2157 N N . HIS A 1 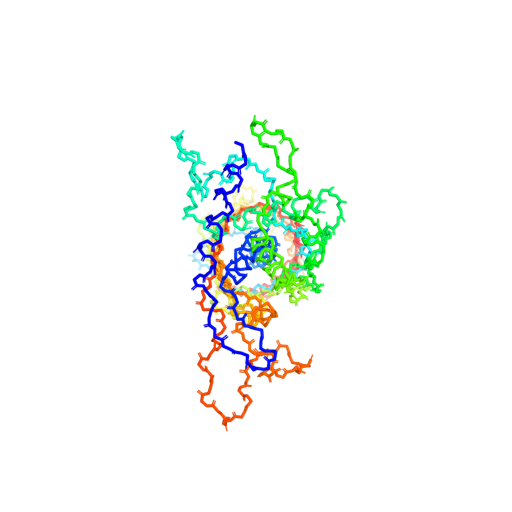276 ? -15.802 10.596 24.208 1.00 97.75 276 HIS A N 1
ATOM 2158 C CA . HIS A 1 276 ? -16.614 11.421 25.094 1.00 97.75 276 HIS A CA 1
ATOM 2159 C C . HIS A 1 276 ? -18.099 11.088 24.955 1.00 97.75 276 HIS A C 1
ATOM 2161 O O . HIS A 1 276 ? -18.620 10.992 23.839 1.00 97.75 276 HIS A O 1
ATOM 2167 N N . SER A 1 277 ? -18.764 10.934 26.098 1.00 97.38 277 SER A N 1
ATOM 2168 C CA . SER A 1 277 ? -20.199 10.699 26.220 1.00 97.38 277 SER A CA 1
ATOM 2169 C C . SER A 1 277 ? -20.974 11.950 25.828 1.00 97.38 277 SER A C 1
ATOM 2171 O O . SER A 1 277 ? -20.860 12.985 26.477 1.00 97.38 277 SER A O 1
ATOM 2173 N N . ILE A 1 278 ? -21.811 11.859 24.798 1.00 97.12 278 ILE A N 1
ATOM 2174 C CA . ILE A 1 278 ? -22.829 12.884 24.516 1.00 97.12 278 ILE A CA 1
ATOM 2175 C C . ILE A 1 278 ? -24.098 12.596 25.326 1.00 97.12 278 ILE A C 1
ATOM 2177 O O . ILE A 1 278 ? -24.835 13.506 25.698 1.00 97.12 278 ILE A O 1
ATOM 2181 N N . SER A 1 279 ? -24.317 11.329 25.670 1.00 95.06 279 SER A N 1
ATOM 2182 C CA . SER A 1 279 ? -25.445 10.866 26.478 1.00 95.06 279 SER A CA 1
ATOM 2183 C C . SER A 1 279 ? -25.602 11.535 27.824 1.00 95.06 279 SER A C 1
ATOM 2185 O O . SER A 1 279 ? -26.733 11.718 28.264 1.00 95.06 279 SER A O 1
ATOM 2187 N N . GLN A 1 280 ? -24.507 11.962 28.449 1.00 92.50 280 GLN A N 1
ATOM 2188 C CA . GLN A 1 280 ? -24.552 12.662 29.734 1.00 92.50 280 GLN A CA 1
ATOM 2189 C C . GLN A 1 280 ? -25.360 13.973 29.708 1.00 92.50 280 GLN A C 1
ATOM 2191 O O . GLN A 1 280 ? -25.714 14.487 30.763 1.00 92.50 280 GLN A O 1
ATOM 2196 N N . TYR A 1 281 ? -25.647 14.526 28.522 1.00 93.44 281 TYR A N 1
ATOM 2197 C CA . TYR A 1 281 ? -26.394 15.778 28.369 1.00 93.44 281 TYR A CA 1
ATOM 2198 C C . TYR A 1 281 ? -27.897 15.590 28.137 1.00 93.44 281 TYR A C 1
ATOM 2200 O O . TYR A 1 281 ? -28.638 16.568 28.206 1.00 93.44 281 TYR A O 1
ATOM 2208 N N . PHE A 1 282 ? -28.354 14.373 27.825 1.00 94.50 282 PHE A N 1
ATOM 2209 C CA . PHE A 1 282 ? -29.762 14.119 27.494 1.00 94.50 282 PHE A CA 1
ATOM 2210 C C . PHE A 1 282 ? -30.371 12.891 28.180 1.00 94.50 282 PHE A C 1
ATOM 2212 O O . PHE A 1 282 ? -31.596 12.781 28.230 1.00 94.50 282 PHE A O 1
ATOM 2219 N N . ASN A 1 283 ? -29.558 11.969 28.703 1.00 93.06 283 ASN A N 1
ATOM 2220 C CA . ASN A 1 283 ? -30.044 10.887 29.555 1.00 93.06 283 ASN A CA 1
ATOM 2221 C C . ASN A 1 283 ? -30.209 11.389 30.994 1.00 93.06 283 ASN A C 1
ATOM 2223 O O . ASN A 1 283 ? -29.446 12.227 31.470 1.00 93.06 283 ASN A O 1
ATOM 2227 N N . ASN A 1 284 ? -31.189 10.831 31.705 1.00 89.81 284 ASN A N 1
ATOM 2228 C CA . ASN A 1 284 ? -31.509 11.233 33.079 1.00 89.81 284 ASN A CA 1
ATOM 2229 C C . ASN A 1 284 ? -30.624 10.534 34.132 1.00 89.81 284 ASN A C 1
ATOM 2231 O O . ASN A 1 284 ? -30.822 10.720 35.331 1.00 89.81 284 ASN A O 1
ATOM 2235 N N . GLY A 1 285 ? -29.675 9.701 33.697 1.00 89.75 285 GLY A N 1
ATOM 2236 C CA . GLY A 1 285 ? -28.722 8.979 34.535 1.00 89.75 285 GLY A CA 1
ATOM 2237 C C . GLY A 1 285 ? -27.992 7.880 33.759 1.00 89.75 285 GLY A C 1
ATOM 2238 O O . GLY A 1 285 ? -28.333 7.591 32.612 1.00 89.75 285 GLY A O 1
ATOM 2239 N N . ASP A 1 286 ? -27.001 7.258 34.400 1.00 90.44 286 ASP A N 1
ATOM 2240 C CA . ASP A 1 286 ? -26.176 6.190 33.806 1.00 90.44 286 ASP A CA 1
ATOM 2241 C C . ASP A 1 286 ? -26.836 4.798 33.879 1.00 90.44 286 ASP A C 1
ATOM 2243 O O . ASP A 1 286 ? -26.477 3.883 33.138 1.00 90.44 286 ASP A O 1
ATOM 2247 N N . GLU A 1 287 ? -27.839 4.643 34.742 1.00 89.19 287 GLU A N 1
ATOM 2248 C CA . GLU A 1 287 ? -28.605 3.406 34.894 1.00 89.19 287 GLU A CA 1
ATOM 2249 C C . GLU A 1 287 ? -29.383 3.046 33.612 1.00 89.19 287 GLU A C 1
ATOM 2251 O O . GLU A 1 287 ? -30.013 3.932 33.028 1.00 89.19 287 GLU A O 1
ATOM 2256 N N . PRO A 1 288 ? -29.426 1.769 33.174 1.00 86.62 288 PRO A N 1
ATOM 2257 C CA . PRO A 1 288 ? -30.086 1.352 31.930 1.00 86.62 288 PRO A CA 1
ATOM 2258 C C . PRO A 1 288 ? -31.516 1.874 31.732 1.00 86.62 288 PRO A C 1
ATOM 2260 O O . PRO A 1 288 ? -31.853 2.328 30.643 1.00 86.62 288 PRO A O 1
ATOM 2263 N N . GLN A 1 289 ? -32.336 1.875 32.783 1.00 86.50 289 GLN A N 1
ATOM 2264 C CA . GLN A 1 289 ? -33.722 2.356 32.771 1.00 86.50 289 GLN A CA 1
ATOM 2265 C C . GLN A 1 289 ? -33.860 3.869 32.537 1.00 86.50 289 GLN A C 1
ATOM 2267 O O . GLN A 1 289 ? -34.921 4.332 32.125 1.00 86.50 289 GLN A O 1
ATOM 2272 N N . ASN A 1 290 ? -32.798 4.638 32.785 1.00 89.94 290 ASN A N 1
ATOM 2273 C CA . ASN A 1 290 ? -32.772 6.096 32.652 1.00 89.94 290 ASN A CA 1
ATOM 2274 C C . ASN A 1 290 ? -32.125 6.564 31.337 1.00 89.94 290 ASN A C 1
ATOM 2276 O O . ASN A 1 290 ? -31.984 7.773 31.115 1.00 89.94 290 ASN A O 1
ATOM 2280 N N . ARG A 1 291 ? -31.726 5.624 30.470 1.00 91.81 291 ARG A N 1
ATOM 2281 C CA . ARG A 1 291 ? -31.049 5.890 29.198 1.00 91.81 291 ARG A CA 1
ATOM 2282 C C . ARG A 1 291 ? -31.993 5.645 28.025 1.00 91.81 291 ARG A C 1
ATOM 2284 O O . ARG A 1 291 ? -32.480 4.535 27.832 1.00 91.81 291 ARG A O 1
ATOM 2291 N N . TYR A 1 292 ? -32.219 6.667 27.198 1.00 91.06 292 TYR A N 1
ATOM 2292 C CA . TYR A 1 292 ? -33.012 6.517 25.969 1.00 91.06 292 TYR A CA 1
ATOM 2293 C C . TYR A 1 292 ? -32.235 5.734 24.904 1.00 91.06 292 TYR A C 1
ATOM 2295 O O . TYR A 1 292 ? -32.748 4.806 24.272 1.00 91.06 292 TYR A O 1
ATOM 2303 N N . PHE A 1 293 ? -30.987 6.150 24.712 1.00 94.81 293 PHE A N 1
ATOM 2304 C CA . PHE A 1 293 ? -29.938 5.508 23.932 1.00 94.81 293 PHE A CA 1
ATOM 2305 C C . PHE A 1 293 ? -28.605 6.148 24.330 1.00 94.81 293 PHE A C 1
ATOM 2307 O O . PHE A 1 293 ? -28.567 7.211 24.961 1.00 94.81 293 PHE A O 1
ATOM 2314 N N . ASP A 1 294 ? -27.508 5.513 23.949 1.00 97.25 294 ASP A N 1
ATOM 2315 C CA . ASP A 1 294 ? -26.180 6.059 24.152 1.00 97.25 294 ASP A CA 1
ATOM 2316 C C . ASP A 1 294 ? -25.637 6.674 22.872 1.00 97.25 294 ASP A C 1
ATOM 2318 O O . ASP A 1 294 ? -25.836 6.126 21.790 1.00 97.25 294 ASP A O 1
ATOM 2322 N N . MET A 1 295 ? -24.910 7.777 22.987 1.00 97.88 295 MET A N 1
ATOM 2323 C CA . MET A 1 295 ? -24.203 8.425 21.898 1.00 97.88 295 MET A CA 1
ATOM 2324 C C . MET A 1 295 ? -22.865 8.946 22.399 1.00 97.88 295 MET A C 1
ATOM 2326 O O . MET A 1 295 ? -22.776 9.548 23.471 1.00 97.88 295 MET A O 1
ATOM 2330 N N . ALA A 1 296 ? -21.833 8.748 21.590 1.00 98.19 296 ALA A N 1
ATOM 2331 C CA . ALA A 1 296 ? -20.498 9.227 21.873 1.00 98.19 296 ALA A CA 1
ATOM 2332 C C . ALA A 1 296 ? -19.791 9.681 20.599 1.00 98.19 296 ALA A C 1
ATOM 2334 O O . ALA A 1 296 ? -20.044 9.202 19.487 1.00 98.19 296 ALA A O 1
ATOM 2335 N N . ILE A 1 297 ? -18.862 10.607 20.799 1.00 98.25 297 ILE A N 1
ATOM 2336 C CA . ILE A 1 297 ? -17.883 10.999 19.792 1.00 98.25 297 ILE A CA 1
ATOM 2337 C C . ILE A 1 297 ? -16.515 10.488 20.212 1.00 98.25 297 ILE A C 1
ATOM 2339 O O . ILE A 1 297 ? -16.231 10.350 21.402 1.00 98.25 297 ILE A O 1
ATOM 2343 N N . GLN A 1 298 ? -15.656 10.197 19.246 1.00 98.19 298 GLN A N 1
ATOM 2344 C CA . GLN A 1 298 ? -14.305 9.740 19.528 1.00 98.19 298 GLN A CA 1
ATOM 2345 C C . GLN A 1 298 ? -13.333 10.236 18.469 1.00 98.19 298 GLN A C 1
ATOM 2347 O O . GLN A 1 298 ? -13.644 10.237 17.279 1.00 98.19 298 GLN A O 1
ATOM 2352 N N . ILE A 1 299 ? -12.147 10.631 18.915 1.00 97.81 299 ILE A N 1
ATOM 2353 C CA . ILE A 1 299 ? -11.037 11.024 18.052 1.00 97.81 299 ILE A CA 1
ATOM 2354 C C . ILE A 1 299 ? -9.854 10.120 18.379 1.00 97.81 299 ILE A C 1
ATOM 2356 O O . ILE A 1 299 ? -9.566 9.882 19.550 1.00 97.81 299 ILE A O 1
ATOM 2360 N N . GLY A 1 300 ? -9.181 9.602 17.356 1.00 96.81 300 GLY A N 1
ATOM 2361 C CA . GLY A 1 300 ? -8.017 8.737 17.501 1.00 96.81 300 GLY A CA 1
ATOM 2362 C C . GLY A 1 300 ? -6.875 9.135 16.576 1.00 96.81 300 GLY A C 1
ATOM 2363 O O . GLY A 1 300 ? -7.104 9.507 15.425 1.00 96.81 300 GLY A O 1
ATOM 2364 N N . TYR A 1 301 ? -5.651 8.996 17.074 1.00 96.81 301 TYR A N 1
ATOM 2365 C CA . TYR A 1 301 ? -4.413 9.146 16.324 1.00 96.81 301 TYR A CA 1
ATOM 2366 C C . TYR A 1 301 ? -3.571 7.876 16.448 1.00 96.81 301 TYR A C 1
ATOM 2368 O O . TYR A 1 301 ? -3.385 7.354 17.549 1.00 96.81 301 TYR A O 1
ATOM 2376 N N . GLN A 1 302 ? -3.078 7.364 15.323 1.00 95.56 302 GLN A N 1
ATOM 2377 C CA . GLN A 1 302 ? -2.285 6.134 15.269 1.00 95.56 302 GLN A CA 1
ATOM 2378 C C . GLN A 1 302 ? -1.076 6.267 14.360 1.00 95.56 302 GLN A C 1
ATOM 2380 O O . GLN A 1 302 ? -1.094 7.027 13.389 1.00 95.56 302 GLN A O 1
ATOM 2385 N N . GLY A 1 303 ? -0.069 5.451 14.656 1.00 95.25 303 GLY A N 1
ATOM 2386 C CA . GLY A 1 303 ? 1.089 5.227 13.807 1.00 95.25 303 GLY A CA 1
ATOM 2387 C C . GLY A 1 303 ? 1.293 3.743 13.523 1.00 95.25 303 GLY A C 1
ATOM 2388 O O . GLY A 1 303 ? 1.054 2.894 14.385 1.00 95.25 303 GLY A O 1
ATOM 2389 N N . THR A 1 304 ? 1.764 3.428 12.320 1.00 94.00 304 THR A N 1
ATOM 2390 C CA . THR A 1 304 ? 2.140 2.066 11.928 1.00 94.00 304 THR A CA 1
ATOM 2391 C C . THR A 1 304 ? 3.504 2.037 11.275 1.00 94.00 304 THR A C 1
ATOM 2393 O O . THR A 1 304 ? 3.973 3.032 10.718 1.00 94.00 304 THR A O 1
ATOM 2396 N N . SER A 1 305 ? 4.133 0.871 11.354 1.00 93.25 305 SER A N 1
ATOM 2397 C CA . SER A 1 305 ? 5.357 0.561 10.636 1.00 93.25 305 SER A CA 1
ATOM 2398 C C . SER A 1 305 ? 5.242 -0.831 10.033 1.00 93.25 305 SER A C 1
ATOM 2400 O O . SER A 1 305 ? 4.786 -1.770 10.688 1.00 93.25 305 SER A O 1
ATOM 2402 N N . LEU A 1 306 ? 5.634 -0.951 8.774 1.00 89.88 306 LEU A N 1
ATOM 2403 C CA . LEU A 1 306 ? 5.641 -2.180 8.005 1.00 89.88 306 LEU A CA 1
ATOM 2404 C C . LEU A 1 306 ? 7.024 -2.343 7.386 1.00 89.88 306 LEU A C 1
ATOM 2406 O O . LEU A 1 306 ? 7.464 -1.499 6.610 1.00 89.88 306 LEU A O 1
ATOM 2410 N N . GLU A 1 307 ? 7.690 -3.447 7.689 1.00 89.25 307 GLU A N 1
ATOM 2411 C CA . GLU A 1 307 ? 8.953 -3.810 7.060 1.00 89.25 307 GLU A CA 1
ATOM 2412 C C . GLU A 1 307 ? 8.827 -5.181 6.412 1.00 89.25 307 GLU A C 1
ATOM 2414 O O . GLU A 1 307 ? 8.561 -6.170 7.097 1.00 89.25 307 GLU A O 1
ATOM 2419 N N . ASN A 1 308 ? 9.081 -5.271 5.109 1.00 81.94 308 ASN A N 1
ATOM 2420 C CA . ASN A 1 308 ? 9.136 -6.555 4.429 1.00 81.94 308 ASN A CA 1
ATOM 2421 C C . ASN A 1 308 ? 10.380 -6.719 3.556 1.00 81.94 308 ASN A C 1
ATOM 2423 O O . ASN A 1 308 ? 10.956 -5.749 3.069 1.00 81.94 308 ASN A O 1
ATOM 2427 N N . LYS A 1 309 ? 10.778 -7.974 3.345 1.00 73.88 309 LYS A N 1
ATOM 2428 C CA . LYS A 1 309 ? 11.726 -8.380 2.314 1.00 73.88 309 LYS A CA 1
ATOM 2429 C C . LYS A 1 309 ? 10.995 -9.290 1.335 1.00 73.88 309 LYS A C 1
ATOM 2431 O O . LYS A 1 309 ? 10.591 -10.383 1.716 1.00 73.88 309 LYS A O 1
ATOM 2436 N N . ILE A 1 310 ? 10.801 -8.824 0.106 1.00 61.34 310 ILE A N 1
ATOM 2437 C CA . ILE A 1 310 ? 10.047 -9.549 -0.917 1.00 61.34 310 ILE A CA 1
ATOM 2438 C C . ILE A 1 310 ? 11.028 -10.274 -1.836 1.00 61.34 310 ILE A C 1
ATOM 2440 O O . ILE A 1 310 ? 11.837 -9.640 -2.513 1.00 61.34 310 ILE A O 1
ATOM 2444 N N . GLY A 1 311 ? 10.892 -11.599 -1.880 1.00 49.81 311 GLY A N 1
ATOM 2445 C CA . GLY A 1 311 ? 11.437 -12.446 -2.933 1.00 49.81 311 GLY A CA 1
ATOM 2446 C C . GLY A 1 311 ? 12.961 -12.545 -3.011 1.00 49.81 311 GLY A C 1
ATOM 2447 O O . GLY A 1 311 ? 13.722 -12.108 -2.147 1.00 49.81 311 GLY A O 1
ATOM 2448 N N . VAL A 1 312 ? 13.381 -13.165 -4.109 1.00 39.66 312 VAL A N 1
ATOM 2449 C CA . VAL A 1 312 ? 14.757 -13.555 -4.435 1.00 39.66 312 VAL A CA 1
ATOM 2450 C C . VAL A 1 312 ? 15.707 -12.382 -4.656 1.00 39.66 312 VAL A C 1
ATOM 2452 O O . VAL A 1 312 ? 16.923 -12.518 -4.562 1.00 39.66 312 VAL A O 1
ATOM 2455 N N . THR A 1 313 ? 15.139 -11.214 -4.931 1.00 48.81 313 THR A N 1
ATOM 2456 C CA . THR A 1 313 ? 15.862 -9.979 -5.221 1.00 48.81 313 THR A CA 1
ATOM 2457 C C . THR A 1 313 ? 16.331 -9.259 -3.960 1.00 48.81 313 THR A C 1
ATOM 2459 O O . THR A 1 313 ? 16.922 -8.198 -4.084 1.00 48.81 313 THR A O 1
ATOM 2462 N N . ASN A 1 314 ? 16.059 -9.769 -2.747 1.00 58.75 314 ASN A N 1
ATOM 2463 C CA . ASN A 1 314 ? 16.310 -9.056 -1.484 1.00 58.75 314 ASN A CA 1
ATOM 2464 C C . ASN A 1 314 ? 15.670 -7.653 -1.435 1.00 58.75 314 ASN A C 1
ATOM 2466 O O . ASN A 1 314 ? 16.149 -6.773 -0.713 1.00 58.75 314 ASN A O 1
ATOM 2470 N N . THR A 1 315 ? 14.578 -7.440 -2.176 1.00 64.94 315 THR A N 1
ATOM 2471 C CA . THR A 1 315 ? 13.894 -6.146 -2.215 1.00 64.94 315 THR A CA 1
ATOM 2472 C C . THR A 1 315 ? 13.332 -5.832 -0.837 1.00 64.94 315 THR A C 1
ATOM 2474 O O . THR A 1 315 ? 12.536 -6.604 -0.305 1.00 64.94 315 THR A O 1
ATOM 2477 N N . THR A 1 316 ? 13.721 -4.704 -0.248 1.00 75.69 316 THR A N 1
ATOM 2478 C CA . THR A 1 316 ? 13.221 -4.277 1.059 1.00 75.69 316 THR A CA 1
ATOM 2479 C C . THR A 1 316 ? 12.157 -3.203 0.897 1.00 75.69 316 THR A C 1
ATOM 2481 O O . THR A 1 316 ? 12.409 -2.174 0.272 1.00 75.69 316 THR A O 1
ATOM 2484 N N . LEU A 1 317 ? 10.997 -3.427 1.503 1.00 80.44 317 LEU A N 1
ATOM 2485 C CA . LEU A 1 317 ? 9.941 -2.444 1.700 1.00 80.44 317 LEU A CA 1
ATOM 2486 C C . LEU A 1 317 ? 9.993 -1.956 3.147 1.00 80.44 317 LEU A C 1
ATOM 2488 O O . LEU A 1 317 ? 9.976 -2.769 4.071 1.00 80.44 317 LEU A O 1
ATOM 2492 N N . LYS A 1 318 ? 9.997 -0.640 3.334 1.00 88.62 318 LYS A N 1
ATOM 2493 C CA . LYS A 1 318 ? 9.723 0.013 4.614 1.00 88.62 318 LYS A CA 1
ATOM 2494 C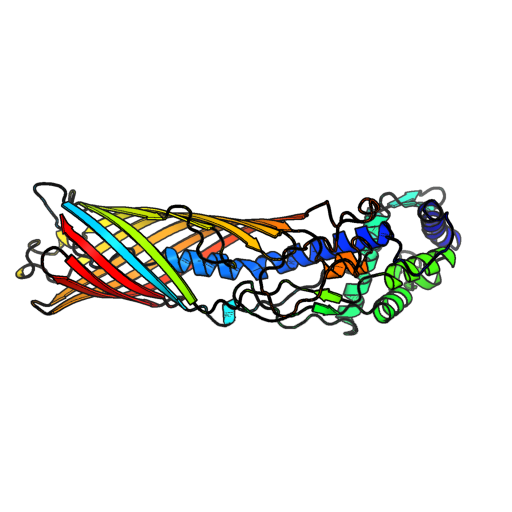 C . LYS A 1 318 ? 8.599 1.012 4.418 1.00 88.62 318 LYS A C 1
ATOM 2496 O O . LYS A 1 318 ? 8.735 1.912 3.604 1.00 88.62 318 LYS A O 1
ATOM 2501 N N . ALA A 1 319 ? 7.501 0.872 5.142 1.00 88.62 319 ALA A N 1
ATOM 2502 C CA . ALA A 1 319 ? 6.388 1.805 5.078 1.00 88.62 319 ALA A CA 1
ATOM 2503 C C . ALA A 1 319 ? 5.997 2.250 6.482 1.00 88.62 319 ALA A C 1
ATOM 2505 O O . ALA A 1 319 ? 5.780 1.423 7.361 1.00 88.62 319 ALA A O 1
ATOM 2506 N N . ASN A 1 320 ? 5.882 3.557 6.679 1.00 93.06 320 ASN A N 1
ATOM 2507 C CA . ASN A 1 320 ? 5.341 4.141 7.897 1.00 93.06 320 ASN A CA 1
ATOM 2508 C C . ASN A 1 320 ? 4.047 4.867 7.551 1.00 93.06 320 ASN A C 1
ATOM 2510 O O . ASN A 1 320 ? 3.976 5.553 6.529 1.00 93.06 320 ASN A O 1
ATOM 2514 N N . ALA A 1 321 ? 3.030 4.729 8.395 1.00 92.00 321 ALA A N 1
ATOM 2515 C CA . ALA A 1 321 ? 1.778 5.447 8.212 1.00 92.00 321 ALA A CA 1
ATOM 2516 C C . ALA A 1 321 ? 1.355 6.175 9.481 1.00 92.00 321 ALA A C 1
ATOM 2518 O O . ALA A 1 321 ? 1.612 5.719 10.595 1.00 92.00 321 ALA A O 1
ATOM 2519 N N . THR A 1 322 ? 0.668 7.296 9.300 1.00 95.19 322 THR A N 1
ATOM 2520 C CA . THR A 1 322 ? -0.044 8.012 10.356 1.00 95.19 322 THR A CA 1
ATOM 2521 C C . THR A 1 322 ? -1.516 8.116 9.991 1.00 95.19 322 THR A C 1
ATOM 2523 O O . THR A 1 322 ? -1.874 8.264 8.820 1.00 95.19 322 THR A O 1
ATOM 2526 N N . MET A 1 323 ? -2.386 7.984 10.992 1.00 94.56 323 MET A N 1
ATOM 2527 C CA . MET A 1 323 ? -3.831 7.912 10.784 1.00 94.56 323 MET A CA 1
ATOM 2528 C C . MET A 1 323 ? -4.590 8.751 11.805 1.00 94.56 323 MET A C 1
ATOM 2530 O O . MET A 1 323 ? -4.410 8.571 13.010 1.00 94.56 323 MET A O 1
ATOM 2534 N N . TRP A 1 324 ? -5.501 9.590 11.319 1.00 96.06 324 TRP A N 1
ATOM 2535 C CA . TRP A 1 324 ? -6.519 10.269 12.120 1.00 96.06 324 TRP A CA 1
ATOM 2536 C C . TRP A 1 324 ? -7.872 9.603 11.921 1.00 96.06 324 TRP A C 1
ATOM 2538 O O . TRP A 1 324 ? -8.245 9.286 10.794 1.00 96.06 324 TRP A O 1
ATOM 2548 N N . ASN A 1 325 ? -8.618 9.412 13.005 1.00 95.81 325 ASN A N 1
ATOM 2549 C CA . ASN A 1 325 ? -9.943 8.806 12.970 1.00 95.81 325 ASN A CA 1
ATOM 2550 C C . ASN A 1 325 ? -10.917 9.639 13.792 1.00 95.81 325 ASN A C 1
ATOM 2552 O O . ASN A 1 325 ? -10.632 9.974 14.939 1.00 95.81 325 ASN A O 1
ATOM 2556 N N . PHE A 1 326 ? -12.066 9.939 13.201 1.00 97.56 326 PHE A N 1
ATOM 2557 C CA . PHE A 1 326 ? -13.149 10.696 13.809 1.00 97.56 326 PHE A CA 1
ATOM 2558 C C . PHE A 1 326 ? -14.404 9.841 13.761 1.00 97.56 326 PHE A C 1
ATOM 2560 O O . PHE A 1 326 ? -14.856 9.472 12.680 1.00 97.56 326 PHE A O 1
ATOM 2567 N N . ASN A 1 327 ? -14.961 9.517 14.920 1.00 97.56 327 ASN A N 1
ATOM 2568 C CA . ASN A 1 327 ? -16.083 8.601 15.037 1.00 97.56 327 ASN A CA 1
ATOM 2569 C C . ASN A 1 327 ? -17.256 9.293 15.724 1.00 97.56 327 ASN A C 1
ATOM 2571 O O . ASN A 1 327 ? -17.085 9.927 16.765 1.00 97.56 327 ASN A O 1
ATOM 2575 N N . ILE A 1 328 ? -18.453 9.075 15.194 1.00 97.94 328 ILE A N 1
ATOM 2576 C CA . ILE A 1 328 ? -19.720 9.278 15.894 1.00 97.94 328 ILE A CA 1
ATOM 2577 C C . ILE A 1 328 ? -20.429 7.933 15.958 1.00 97.94 328 ILE A C 1
ATOM 2579 O O . ILE A 1 328 ? -20.523 7.223 14.958 1.00 97.94 328 ILE A O 1
ATOM 2583 N N . HIS A 1 329 ? -20.888 7.545 17.137 1.00 97.31 329 HIS A N 1
ATOM 2584 C CA . HIS A 1 329 ? -21.499 6.238 17.325 1.00 97.31 329 HIS A CA 1
ATOM 2585 C C . HIS A 1 329 ? -22.581 6.286 18.388 1.00 97.31 329 HIS A C 1
ATOM 2587 O O . HIS A 1 329 ? -22.567 7.135 19.280 1.00 97.31 329 HIS A O 1
ATOM 2593 N N . ALA A 1 330 ? -23.528 5.368 18.252 1.00 97.94 330 ALA A N 1
ATOM 2594 C CA . ALA A 1 330 ? -24.652 5.208 19.144 1.00 97.94 330 ALA A CA 1
ATOM 2595 C C . ALA A 1 330 ? -24.842 3.735 19.507 1.00 97.94 330 ALA A C 1
ATOM 2597 O O . ALA A 1 330 ? -24.512 2.841 18.724 1.00 97.94 330 ALA A O 1
ATOM 2598 N N . SER A 1 331 ? -25.387 3.485 20.690 1.00 97.56 331 SER A N 1
ATOM 2599 C CA . SER A 1 331 ? -25.788 2.149 21.118 1.00 97.56 331 SER A CA 1
ATOM 2600 C C . SER A 1 331 ? -27.123 2.178 21.838 1.00 97.56 331 SER A C 1
ATOM 2602 O O . SER A 1 331 ? -27.524 3.196 22.397 1.00 97.56 331 SER A O 1
ATOM 2604 N N . LYS A 1 332 ? -27.823 1.050 21.817 1.00 95.62 332 LYS A N 1
ATOM 2605 C CA . LYS A 1 332 ? -29.030 0.842 22.601 1.00 95.62 332 LYS A CA 1
ATOM 2606 C C . LYS A 1 332 ? -28.929 -0.477 23.346 1.00 95.62 332 LYS A C 1
ATOM 2608 O O . LYS A 1 332 ? -28.720 -1.520 22.728 1.00 95.62 332 LYS A O 1
ATOM 2613 N N . TYR A 1 333 ? -29.128 -0.391 24.653 1.00 94.25 333 TYR A N 1
ATOM 2614 C CA . TYR A 1 333 ? -29.176 -1.536 25.543 1.00 94.25 333 TYR A CA 1
ATOM 2615 C C . TYR A 1 333 ? -30.534 -2.232 25.455 1.00 94.25 333 TYR A C 1
ATOM 2617 O O . TYR A 1 333 ? -31.577 -1.599 25.643 1.00 94.25 333 TYR A O 1
ATOM 2625 N N . PHE A 1 334 ? -30.520 -3.536 25.188 1.00 91.81 334 PHE A N 1
ATOM 2626 C CA . PHE A 1 334 ? -31.683 -4.408 25.294 1.00 91.81 334 PHE A CA 1
ATOM 2627 C C . PHE A 1 334 ? -31.465 -5.368 26.459 1.00 91.81 334 PHE A C 1
ATOM 2629 O O . PHE A 1 334 ? -30.610 -6.256 26.399 1.00 91.81 334 PHE A O 1
ATOM 2636 N N . GLN A 1 335 ? -32.251 -5.165 27.515 1.00 86.81 335 GLN A N 1
ATOM 2637 C CA . GLN A 1 335 ? -32.173 -5.922 28.759 1.00 86.81 335 GLN A CA 1
ATOM 2638 C C . GLN A 1 335 ? -32.147 -7.435 28.503 1.00 86.81 335 GLN A C 1
ATOM 2640 O O . GLN A 1 335 ? -32.925 -7.943 27.701 1.00 86.81 335 GLN A O 1
ATOM 2645 N N . ASP A 1 336 ? -31.214 -8.129 29.162 1.00 84.00 336 ASP A N 1
ATOM 2646 C CA . ASP A 1 336 ? -30.969 -9.582 29.093 1.00 84.00 336 ASP A CA 1
ATOM 2647 C C . ASP A 1 336 ? -30.562 -10.161 27.718 1.00 84.00 336 ASP A C 1
ATOM 2649 O O . ASP A 1 336 ? -30.240 -11.353 27.609 1.00 84.00 336 ASP A O 1
ATOM 2653 N N . ILE A 1 337 ? -30.498 -9.329 26.672 1.00 90.25 337 ILE A N 1
ATOM 2654 C CA . ILE A 1 337 ? -30.191 -9.748 25.299 1.00 90.25 337 ILE A CA 1
ATOM 2655 C C . ILE A 1 337 ? -28.776 -9.306 24.902 1.00 90.25 337 ILE A C 1
ATOM 2657 O O . ILE A 1 337 ? -27.865 -10.141 24.862 1.00 90.25 337 ILE A O 1
ATOM 2661 N N . CYS A 1 338 ? -28.598 -8.022 24.578 1.00 93.88 338 CYS A N 1
ATOM 2662 C CA . CYS A 1 338 ? -27.340 -7.412 24.142 1.00 93.88 338 CYS A CA 1
ATOM 2663 C C . CYS A 1 338 ? -27.481 -5.886 23.996 1.00 93.88 338 CYS A C 1
ATOM 2665 O O . CYS A 1 338 ? -28.582 -5.339 23.956 1.00 93.88 338 CYS A O 1
ATOM 2667 N N . ASP A 1 339 ? -26.354 -5.202 23.848 1.00 95.06 339 ASP A N 1
ATOM 2668 C CA . ASP A 1 339 ? -26.287 -3.875 23.251 1.00 95.06 339 ASP A CA 1
ATOM 2669 C C . ASP A 1 339 ? -26.187 -4.004 21.733 1.00 95.06 339 ASP A C 1
ATOM 2671 O O . ASP A 1 339 ? -25.326 -4.720 21.219 1.00 95.06 339 ASP A O 1
ATOM 2675 N N . VAL A 1 340 ? -27.027 -3.266 21.013 1.00 97.19 340 VAL A N 1
ATOM 2676 C CA . VAL A 1 340 ? -26.874 -3.065 19.567 1.00 97.19 340 VAL A CA 1
ATOM 2677 C C . VAL A 1 340 ? -26.219 -1.711 19.355 1.00 97.19 340 VAL A C 1
ATOM 2679 O O . VAL A 1 340 ? -26.678 -0.712 19.911 1.00 97.19 340 VAL A O 1
ATOM 2682 N N . TYR A 1 341 ? -25.165 -1.658 18.548 1.00 97.12 341 TYR A N 1
ATOM 2683 C CA . TYR A 1 341 ? -24.446 -0.422 18.262 1.00 97.12 341 TYR A CA 1
ATOM 2684 C C . TYR A 1 341 ? -24.249 -0.192 16.773 1.00 97.12 341 TYR A C 1
ATOM 2686 O O . TYR A 1 341 ? -24.189 -1.113 15.960 1.00 97.12 341 TYR A O 1
ATOM 2694 N N . THR A 1 342 ? -24.129 1.082 16.424 1.00 97.75 342 THR A N 1
ATOM 2695 C CA . THR A 1 342 ? -23.818 1.537 15.075 1.00 97.75 342 THR A CA 1
ATOM 2696 C C . THR A 1 342 ? -22.973 2.798 15.146 1.00 97.75 342 THR A C 1
ATOM 2698 O O . THR A 1 342 ? -23.067 3.569 16.102 1.00 97.75 342 THR A O 1
ATOM 2701 N N . GLY A 1 343 ? -22.181 3.071 14.117 1.00 96.75 343 GLY A N 1
ATOM 2702 C CA . GLY A 1 343 ? -21.494 4.350 14.028 1.00 96.75 343 GLY A CA 1
ATOM 2703 C C . GLY A 1 343 ? -20.865 4.630 12.680 1.00 96.75 343 GLY A C 1
ATOM 2704 O O . GLY A 1 343 ? -20.672 3.737 11.859 1.00 96.75 343 GLY A O 1
ATOM 2705 N N . LEU A 1 344 ? -20.562 5.903 12.464 1.00 97.06 344 LEU A N 1
ATOM 2706 C CA . LEU A 1 344 ? -19.873 6.404 11.289 1.00 97.06 344 LEU A CA 1
ATOM 2707 C C . LEU A 1 344 ? -18.486 6.883 11.695 1.00 97.06 344 LEU A C 1
ATOM 2709 O O . LEU A 1 344 ? -18.320 7.616 12.671 1.00 97.06 344 LEU A O 1
ATOM 2713 N N . SER A 1 345 ? -17.500 6.474 10.912 1.00 95.31 345 SER A N 1
ATOM 2714 C CA . SER A 1 345 ? -16.096 6.788 11.113 1.00 95.31 345 SER A CA 1
ATOM 2715 C C . SER A 1 345 ? -15.537 7.447 9.861 1.00 95.31 345 SER A C 1
ATOM 2717 O O . SER A 1 345 ? -15.700 6.929 8.758 1.00 95.31 345 SER A O 1
ATOM 2719 N N . TYR A 1 346 ? -14.854 8.573 10.028 1.00 95.31 346 TYR A N 1
ATOM 2720 C CA . TYR A 1 346 ? -14.059 9.213 8.989 1.00 95.31 346 TYR A CA 1
ATOM 2721 C C . TYR A 1 346 ? -12.578 9.050 9.315 1.00 95.31 346 TYR A C 1
ATOM 2723 O O . TYR A 1 346 ? -12.131 9.439 10.395 1.00 95.31 346 TYR A O 1
ATOM 2731 N N . SER A 1 347 ? -11.824 8.467 8.387 1.00 92.75 347 SER A N 1
ATOM 2732 C CA . SER A 1 347 ? -10.406 8.163 8.551 1.00 92.75 347 SER A CA 1
ATOM 2733 C C . SER A 1 347 ? -9.572 8.884 7.502 1.00 92.75 347 SER A C 1
ATOM 2735 O O . SER A 1 347 ? -9.929 8.892 6.322 1.00 92.75 347 SER A O 1
ATOM 2737 N N . LEU A 1 348 ? -8.460 9.471 7.934 1.00 93.88 348 LEU A N 1
ATOM 2738 C CA . LEU A 1 348 ? -7.436 10.074 7.089 1.00 93.88 348 LEU A CA 1
ATOM 2739 C C . LEU A 1 348 ? -6.129 9.332 7.329 1.00 93.88 348 LEU A C 1
ATOM 2741 O O . LEU A 1 348 ? -5.657 9.298 8.464 1.00 93.88 348 LEU A O 1
ATOM 2745 N N . ILE A 1 349 ? -5.537 8.778 6.276 1.00 91.25 349 ILE A N 1
ATOM 2746 C CA . ILE A 1 349 ? -4.265 8.061 6.343 1.00 91.25 349 ILE A CA 1
ATOM 2747 C C . ILE A 1 349 ? -3.227 8.747 5.460 1.00 91.25 349 ILE A C 1
ATOM 2749 O O . ILE A 1 349 ? -3.510 9.109 4.320 1.00 91.25 349 ILE A O 1
ATOM 2753 N N . SER A 1 350 ? -2.018 8.908 5.991 1.00 92.88 350 SER A N 1
ATOM 2754 C CA . SER A 1 350 ? -0.832 9.327 5.250 1.00 92.88 350 SER A CA 1
ATOM 2755 C C . SER A 1 350 ? 0.224 8.242 5.378 1.00 92.88 350 SER A C 1
ATOM 2757 O O . SER A 1 350 ? 0.554 7.828 6.484 1.00 92.88 350 SER A O 1
ATOM 2759 N N . ILE A 1 351 ? 0.756 7.788 4.253 1.00 89.25 351 ILE A N 1
ATOM 2760 C CA . ILE A 1 351 ? 1.729 6.704 4.144 1.00 89.25 351 ILE A CA 1
ATOM 2761 C C . ILE A 1 351 ? 2.976 7.249 3.459 1.00 89.25 351 ILE A C 1
ATOM 2763 O O . ILE A 1 351 ? 2.890 7.877 2.405 1.00 89.25 351 ILE A O 1
ATOM 2767 N N . GLU A 1 352 ? 4.136 6.945 4.023 1.00 90.44 352 GLU A N 1
ATOM 2768 C CA . GLU A 1 352 ? 5.433 7.127 3.385 1.00 90.44 352 GLU A CA 1
ATOM 2769 C C . GLU A 1 352 ? 6.109 5.762 3.272 1.00 90.44 352 GLU A C 1
ATOM 2771 O O . GLU A 1 352 ? 6.249 5.046 4.262 1.00 90.44 352 GLU A O 1
ATOM 2776 N N . SER A 1 353 ? 6.465 5.367 2.053 1.00 83.50 353 SER A N 1
ATOM 2777 C CA . SER A 1 353 ? 7.080 4.076 1.751 1.00 83.50 353 SER A CA 1
ATOM 2778 C C . SER A 1 353 ? 8.411 4.264 1.040 1.00 83.50 353 SER A C 1
ATOM 2780 O O . SER A 1 353 ? 8.500 5.019 0.076 1.00 83.50 353 SER A O 1
ATOM 2782 N N . GLU A 1 354 ? 9.427 3.553 1.504 1.00 85.00 354 GLU A N 1
ATOM 2783 C CA . GLU A 1 354 ? 10.739 3.422 0.891 1.00 85.00 354 GLU A CA 1
ATOM 2784 C C . GLU A 1 354 ? 10.896 1.993 0.367 1.00 85.00 354 GLU A C 1
ATOM 2786 O O . GLU A 1 354 ? 10.683 1.008 1.081 1.00 85.00 354 GLU A O 1
ATOM 2791 N N . TYR A 1 355 ? 11.292 1.893 -0.893 1.00 76.06 355 TYR A N 1
ATOM 2792 C CA . TYR A 1 355 ? 11.514 0.642 -1.596 1.00 76.06 355 TYR A CA 1
ATOM 2793 C C . TYR A 1 355 ? 12.953 0.593 -2.047 1.00 76.06 355 TYR A C 1
ATOM 2795 O O . TYR A 1 355 ? 13.392 1.499 -2.742 1.00 76.06 355 TYR A O 1
ATOM 2803 N N . LYS A 1 356 ? 13.659 -0.480 -1.714 1.00 77.50 356 LYS A N 1
ATOM 2804 C CA . LYS A 1 356 ? 15.014 -0.734 -2.195 1.00 77.50 356 LYS A CA 1
ATOM 2805 C C . LYS A 1 356 ? 15.031 -2.065 -2.924 1.00 77.50 356 LYS A C 1
ATOM 2807 O O . LYS A 1 356 ? 14.760 -3.083 -2.296 1.00 77.50 356 LYS A O 1
ATOM 2812 N N . TYR A 1 357 ? 15.317 -2.067 -4.219 1.00 71.19 357 TYR A N 1
ATOM 2813 C CA . TYR A 1 357 ? 15.254 -3.252 -5.076 1.00 71.19 357 TYR A CA 1
ATOM 2814 C C . TYR A 1 357 ? 16.544 -3.443 -5.875 1.00 71.19 357 TYR A C 1
ATOM 2816 O O . TYR A 1 357 ? 17.356 -2.531 -6.008 1.00 71.19 357 TYR A O 1
ATOM 2824 N N . TYR A 1 358 ? 16.711 -4.655 -6.390 1.00 73.31 358 TYR A N 1
ATOM 2825 C CA . TYR A 1 358 ? 17.802 -5.070 -7.266 1.00 73.31 358 TYR A CA 1
ATOM 2826 C C . TYR A 1 358 ? 17.217 -5.533 -8.600 1.00 73.31 358 TYR A C 1
ATOM 2828 O O . TYR A 1 358 ? 16.022 -5.845 -8.673 1.00 73.31 358 TYR A O 1
ATOM 2836 N N . LEU A 1 359 ? 18.045 -5.633 -9.643 1.00 71.75 359 LEU A N 1
ATOM 2837 C CA . LEU A 1 359 ? 17.620 -6.264 -10.892 1.00 71.75 359 LEU A CA 1
ATOM 2838 C C . LEU A 1 359 ? 17.091 -7.697 -10.640 1.00 71.75 359 LEU A C 1
ATOM 2840 O O . LEU A 1 359 ? 17.763 -8.474 -9.962 1.00 71.75 359 LEU A O 1
ATOM 2844 N N . PRO A 1 360 ? 15.925 -8.085 -11.191 1.00 72.06 360 PRO A N 1
ATOM 2845 C CA . PRO A 1 360 ? 15.473 -9.474 -11.249 1.00 72.06 360 PRO A CA 1
ATOM 2846 C C . PRO A 1 360 ? 16.556 -10.461 -11.697 1.00 72.06 360 PRO A C 1
ATOM 2848 O O . PRO A 1 360 ? 17.326 -10.166 -12.610 1.00 72.06 360 PRO A O 1
ATOM 2851 N N . ILE A 1 361 ? 16.591 -11.643 -11.079 1.00 68.44 361 ILE A N 1
ATOM 2852 C CA . ILE A 1 361 ? 17.610 -12.681 -11.321 1.00 68.44 361 ILE A CA 1
ATOM 2853 C C . ILE A 1 361 ? 17.634 -13.096 -12.792 1.00 68.44 361 ILE A C 1
ATOM 2855 O O . ILE A 1 361 ? 18.699 -13.185 -13.390 1.00 68.44 361 ILE A O 1
ATOM 2859 N N . GLU A 1 362 ? 16.472 -13.248 -13.419 1.00 69.19 362 GLU A N 1
ATOM 2860 C CA . GLU A 1 362 ? 16.372 -13.612 -14.831 1.00 69.19 362 GLU A CA 1
ATOM 2861 C C . GLU A 1 362 ? 16.971 -12.545 -15.749 1.00 69.19 362 GLU A C 1
ATOM 2863 O O . GLU A 1 362 ? 17.489 -12.867 -16.818 1.00 69.19 362 GLU A O 1
ATOM 2868 N N . MET A 1 363 ? 16.920 -11.275 -15.341 1.00 71.19 363 MET A N 1
ATOM 2869 C CA . MET A 1 363 ? 17.612 -10.207 -16.056 1.00 71.19 363 MET A CA 1
ATOM 2870 C C . MET A 1 363 ? 19.102 -10.231 -15.778 1.00 71.19 363 MET A C 1
ATOM 2872 O O . MET A 1 363 ? 19.884 -10.054 -16.702 1.00 71.19 363 MET A O 1
ATOM 2876 N N . GLN A 1 364 ? 19.510 -10.479 -14.535 1.00 72.62 364 GLN A N 1
ATOM 2877 C CA . GLN A 1 364 ? 20.923 -10.640 -14.223 1.00 72.62 364 GLN A CA 1
ATOM 2878 C C . GLN A 1 364 ? 21.539 -11.797 -15.039 1.00 72.62 364 GLN A C 1
ATOM 2880 O O . GLN A 1 364 ? 22.636 -11.621 -15.557 1.00 72.62 364 GLN A O 1
ATOM 2885 N N . TRP A 1 365 ? 20.817 -12.904 -15.272 1.00 68.69 365 TRP A N 1
ATOM 2886 C CA . TRP A 1 365 ? 21.229 -13.971 -16.203 1.00 68.69 365 TRP A CA 1
ATOM 2887 C C . TRP A 1 365 ? 21.325 -13.489 -17.654 1.00 68.69 365 TRP A C 1
ATOM 2889 O O . TRP A 1 365 ? 22.341 -13.711 -18.304 1.00 68.69 365 TRP A O 1
ATOM 2899 N N . GLN A 1 366 ? 20.286 -12.823 -18.174 1.00 65.00 366 GLN A N 1
ATOM 2900 C CA . GLN A 1 366 ? 20.284 -12.306 -19.554 1.00 65.00 366 GLN A CA 1
ATOM 2901 C C . GLN A 1 366 ? 21.399 -11.279 -19.802 1.00 65.00 366 GLN A C 1
ATOM 2903 O O . GLN A 1 366 ? 21.875 -11.145 -20.924 1.00 65.00 366 GLN A O 1
ATOM 2908 N N . LEU A 1 367 ? 21.822 -10.574 -18.752 1.00 70.00 367 LEU A N 1
ATOM 2909 C CA . LEU A 1 367 ? 22.888 -9.577 -18.779 1.00 70.00 367 LEU A CA 1
ATOM 2910 C C . LEU A 1 367 ? 24.282 -10.148 -18.465 1.00 70.00 367 LEU A C 1
ATOM 2912 O O . LEU A 1 367 ? 25.236 -9.372 -18.418 1.00 70.00 367 LEU A O 1
ATOM 2916 N N . GLY A 1 368 ? 24.406 -11.454 -18.199 1.00 65.44 368 GLY A N 1
ATOM 2917 C CA . GLY A 1 368 ? 25.676 -12.085 -17.815 1.00 65.44 368 GLY A CA 1
ATOM 2918 C C . GLY A 1 368 ? 26.206 -11.648 -16.440 1.00 65.44 368 GLY A C 1
ATOM 2919 O O . GLY A 1 368 ? 27.384 -11.796 -16.147 1.00 65.44 368 GLY A O 1
ATOM 2920 N N . LEU A 1 369 ? 25.366 -11.072 -15.574 1.00 66.94 369 LEU A N 1
ATOM 2921 C CA . LEU A 1 369 ? 25.757 -10.645 -14.222 1.00 66.94 369 LEU A CA 1
ATOM 2922 C C . LEU A 1 369 ? 25.853 -11.812 -13.229 1.00 66.94 369 LEU A C 1
ATOM 2924 O O . LEU A 1 369 ? 26.465 -11.658 -12.175 1.00 66.94 369 LEU A O 1
ATOM 2928 N N . ILE A 1 370 ? 25.222 -12.941 -13.555 1.00 67.88 370 ILE A N 1
ATOM 2929 C CA . ILE A 1 370 ? 25.244 -14.204 -12.809 1.00 67.88 370 ILE A CA 1
ATOM 2930 C C . ILE A 1 370 ? 25.169 -15.377 -13.792 1.00 67.88 370 ILE A C 1
ATOM 2932 O O . ILE A 1 370 ? 24.539 -15.268 -14.847 1.00 67.88 370 ILE A O 1
ATOM 2936 N N . ASP A 1 371 ? 25.734 -16.522 -13.415 1.00 60.81 371 ASP A N 1
ATOM 2937 C CA . ASP A 1 371 ? 25.690 -17.733 -14.233 1.00 60.81 371 ASP A CA 1
ATOM 2938 C C . ASP A 1 371 ? 24.366 -18.490 -14.130 1.00 60.81 371 ASP A C 1
ATOM 2940 O O . ASP A 1 371 ? 23.862 -18.775 -13.041 1.00 60.81 371 ASP A O 1
ATOM 2944 N N . LYS A 1 372 ? 23.825 -18.898 -15.283 1.00 53.47 372 LYS A N 1
ATOM 2945 C CA . LYS A 1 372 ? 22.587 -19.694 -15.380 1.00 53.47 372 LYS A CA 1
ATOM 2946 C C . LYS A 1 372 ? 22.735 -21.106 -14.786 1.00 53.47 372 LYS A C 1
ATOM 2948 O O . LYS A 1 372 ? 21.748 -21.680 -14.340 1.00 53.47 372 LYS A O 1
ATOM 2953 N N . TYR A 1 373 ? 23.949 -21.668 -14.779 1.00 50.06 373 TYR A N 1
ATOM 2954 C CA . TYR A 1 373 ? 24.225 -23.067 -14.403 1.00 50.06 373 TYR A CA 1
ATOM 2955 C C . TYR A 1 373 ? 24.509 -23.299 -12.909 1.00 50.06 373 TYR A C 1
ATOM 2957 O O . TYR A 1 373 ? 24.590 -24.452 -12.481 1.00 50.06 373 TYR A O 1
ATOM 2965 N N . TYR A 1 374 ? 24.617 -22.234 -12.111 1.00 50.47 374 TYR A N 1
ATOM 2966 C CA . TYR A 1 374 ? 24.874 -22.316 -10.666 1.00 50.47 374 TYR A CA 1
ATOM 2967 C C . TYR A 1 374 ? 23.608 -22.309 -9.792 1.00 50.47 374 TYR A C 1
ATOM 2969 O O . TYR A 1 374 ? 23.712 -22.419 -8.571 1.00 50.47 374 TYR A O 1
ATOM 2977 N N . TYR A 1 375 ? 22.419 -22.228 -10.396 1.00 45.06 375 TYR A N 1
ATOM 2978 C CA . TYR A 1 375 ? 21.138 -22.239 -9.689 1.00 45.06 375 TYR A CA 1
ATOM 2979 C C . TYR A 1 375 ? 20.295 -23.430 -10.168 1.00 45.06 375 TYR A C 1
ATOM 2981 O O . TYR A 1 375 ? 19.912 -23.498 -11.336 1.00 45.06 375 TYR A O 1
ATOM 2989 N N . GLU A 1 376 ? 20.022 -24.394 -9.284 1.00 40.62 376 GLU A N 1
ATOM 2990 C CA . GLU A 1 376 ? 19.086 -25.485 -9.577 1.00 40.62 376 GLU A CA 1
ATOM 2991 C C . GLU A 1 376 ? 17.651 -24.945 -9.625 1.00 40.62 376 GLU A C 1
ATOM 2993 O O . GLU A 1 376 ? 17.223 -24.164 -8.774 1.00 40.62 376 GLU A O 1
ATOM 2998 N N . THR A 1 377 ? 16.906 -25.355 -10.651 1.00 39.09 377 THR A N 1
ATOM 2999 C CA . THR A 1 377 ? 15.467 -25.103 -10.758 1.00 39.09 377 THR A CA 1
ATOM 3000 C C . THR A 1 377 ? 14.737 -26.201 -9.998 1.00 39.09 377 THR A C 1
ATOM 3002 O O . THR A 1 377 ? 14.323 -27.194 -10.585 1.00 39.09 377 THR A O 1
ATOM 3005 N N . ASP A 1 378 ? 14.597 -26.041 -8.684 1.00 37.88 378 ASP A N 1
ATOM 3006 C CA . ASP A 1 378 ? 13.598 -26.805 -7.939 1.00 37.88 378 ASP A CA 1
ATOM 3007 C C . ASP A 1 378 ? 12.279 -26.025 -7.984 1.00 37.88 378 ASP A C 1
ATOM 3009 O O . ASP A 1 378 ? 12.144 -24.946 -7.403 1.00 37.88 378 ASP A O 1
ATOM 3013 N N . THR A 1 379 ? 11.323 -26.525 -8.762 1.00 39.97 379 THR A N 1
ATOM 3014 C CA . THR A 1 379 ? 10.021 -25.883 -8.974 1.00 39.97 379 THR A CA 1
ATOM 3015 C C . THR A 1 379 ? 9.097 -25.965 -7.757 1.00 39.97 379 THR A C 1
ATOM 3017 O O . THR A 1 379 ? 8.038 -25.336 -7.782 1.00 39.97 379 THR A O 1
ATOM 3020 N N . ASP A 1 380 ? 9.489 -26.675 -6.692 1.00 33.25 380 ASP A N 1
ATOM 3021 C CA . ASP A 1 380 ? 8.565 -27.092 -5.632 1.00 33.25 380 ASP A CA 1
ATOM 3022 C C . ASP A 1 380 ? 8.788 -26.418 -4.262 1.00 33.25 380 ASP A C 1
ATOM 3024 O O . ASP A 1 380 ? 8.057 -26.711 -3.311 1.00 33.25 380 ASP A O 1
ATOM 3028 N N . THR A 1 381 ? 9.721 -25.461 -4.121 1.00 32.78 381 THR A N 1
ATOM 3029 C CA . THR A 1 381 ? 9.925 -24.734 -2.847 1.00 32.78 381 THR A CA 1
ATOM 3030 C C . THR A 1 381 ? 9.742 -23.205 -2.951 1.00 32.78 381 THR A C 1
ATOM 3032 O O . THR A 1 381 ? 10.475 -22.523 -3.663 1.00 32.78 381 THR A O 1
ATOM 3035 N N . PRO A 1 382 ? 8.811 -22.596 -2.179 1.00 30.58 382 PRO A N 1
ATOM 3036 C CA . PRO A 1 382 ? 8.509 -21.157 -2.234 1.00 30.58 382 PRO A CA 1
ATOM 3037 C C . PRO A 1 382 ? 9.519 -20.269 -1.476 1.00 30.58 382 PRO A C 1
ATOM 3039 O O . PRO A 1 382 ? 9.322 -19.062 -1.358 1.00 30.58 382 PRO A O 1
ATOM 3042 N N . ASN A 1 383 ? 10.604 -20.848 -0.949 1.00 32.84 383 ASN A N 1
ATOM 3043 C CA . ASN A 1 383 ? 11.661 -20.143 -0.222 1.00 32.84 383 ASN A CA 1
ATOM 3044 C C . ASN A 1 383 ? 13.000 -20.344 -0.932 1.00 32.84 383 ASN A C 1
ATOM 3046 O O . ASN A 1 383 ? 13.788 -21.212 -0.561 1.00 32.84 383 ASN A O 1
ATOM 3050 N N . PHE A 1 384 ? 13.273 -19.519 -1.937 1.00 42.50 384 PHE A N 1
ATOM 3051 C CA . PHE A 1 384 ? 14.559 -19.540 -2.619 1.00 42.50 384 PHE A CA 1
ATOM 3052 C C . PHE A 1 384 ? 15.674 -19.057 -1.679 1.00 42.50 384 PHE A C 1
ATOM 3054 O O . PHE A 1 384 ? 15.699 -17.905 -1.238 1.00 42.50 384 PHE A O 1
ATOM 3061 N N . LYS A 1 385 ? 16.631 -19.942 -1.402 1.00 34.59 385 LYS A N 1
ATOM 3062 C CA . LYS A 1 385 ? 17.996 -19.580 -1.023 1.00 34.59 385 LYS A CA 1
ATOM 3063 C C . LYS A 1 385 ? 18.899 -20.172 -2.096 1.00 34.59 385 LYS A C 1
ATOM 3065 O O . LYS A 1 385 ? 18.850 -21.384 -2.280 1.00 34.59 385 LYS A O 1
ATOM 3070 N N . PRO A 1 386 ? 19.723 -19.376 -2.785 1.00 38.75 386 PRO A N 1
ATOM 3071 C CA . PRO A 1 386 ? 20.709 -19.960 -3.667 1.00 38.75 386 PRO A CA 1
ATOM 3072 C C . PRO A 1 386 ? 21.751 -20.665 -2.803 1.00 38.75 386 PRO A C 1
ATOM 3074 O O . PRO A 1 386 ? 22.512 -20.022 -2.080 1.00 38.75 386 PRO A O 1
ATOM 3077 N N . THR A 1 387 ? 21.740 -21.993 -2.800 1.00 40.16 387 THR A N 1
ATOM 3078 C CA . THR A 1 387 ? 22.792 -22.786 -2.166 1.00 40.16 387 THR A CA 1
ATOM 3079 C C . THR A 1 387 ? 23.821 -23.194 -3.204 1.00 40.16 387 THR A C 1
ATOM 3081 O O . THR A 1 387 ? 23.492 -23.766 -4.238 1.00 40.16 387 THR A O 1
ATOM 3084 N N . LYS A 1 388 ? 25.074 -22.863 -2.881 1.00 42.75 388 LYS A N 1
ATOM 3085 C CA . LYS A 1 388 ? 26.315 -23.190 -3.588 1.00 42.75 388 LYS A CA 1
ATOM 3086 C C . LYS A 1 388 ? 26.285 -24.644 -4.085 1.00 42.75 388 LYS A C 1
ATOM 3088 O O . LYS A 1 388 ? 26.157 -25.564 -3.276 1.00 42.75 388 LYS A O 1
ATOM 3093 N N . LYS A 1 389 ? 26.429 -24.864 -5.393 1.00 38.75 389 LYS A N 1
ATOM 3094 C CA . LYS A 1 389 ? 26.626 -26.207 -5.947 1.00 38.75 389 LYS A CA 1
ATOM 3095 C C . LYS A 1 389 ? 28.071 -26.638 -5.704 1.00 38.75 389 LYS A C 1
ATOM 3097 O O . LYS A 1 389 ? 28.924 -26.336 -6.522 1.00 38.75 389 LYS A O 1
ATOM 3102 N N . GLY A 1 390 ? 28.309 -27.330 -4.588 1.00 44.62 390 GLY A N 1
ATOM 3103 C CA . GLY A 1 390 ? 29.563 -28.031 -4.291 1.00 44.62 390 GLY A CA 1
ATOM 3104 C C . GLY A 1 390 ? 30.776 -27.124 -4.050 1.00 44.62 390 GLY A C 1
ATOM 3105 O O . GLY A 1 390 ? 31.056 -26.189 -4.792 1.00 44.62 390 GLY A O 1
ATOM 3106 N N . ASP A 1 391 ? 31.534 -27.405 -2.995 1.00 46.06 391 ASP A N 1
ATOM 3107 C CA . ASP A 1 391 ? 32.883 -26.860 -2.852 1.00 46.06 391 ASP A CA 1
ATOM 3108 C C . ASP A 1 391 ? 33.775 -27.484 -3.927 1.00 46.06 391 ASP A C 1
ATOM 3110 O O . ASP A 1 391 ? 34.117 -28.658 -3.815 1.00 46.06 391 ASP A O 1
ATOM 3114 N N . THR A 1 392 ? 34.076 -26.736 -4.991 1.00 43.03 392 THR A N 1
ATOM 3115 C CA . THR A 1 392 ? 35.310 -26.791 -5.807 1.00 43.03 392 THR A CA 1
ATOM 3116 C C . THR A 1 392 ? 35.138 -25.913 -7.050 1.00 43.03 392 THR A C 1
ATOM 3118 O O . THR A 1 392 ? 34.769 -26.405 -8.105 1.00 43.03 392 THR A O 1
ATOM 3121 N N . ASP A 1 393 ? 35.334 -24.601 -6.908 1.00 41.25 393 ASP A N 1
ATOM 3122 C CA . ASP A 1 393 ? 36.248 -23.825 -7.765 1.00 41.25 393 ASP A CA 1
ATOM 3123 C C . ASP A 1 393 ? 36.263 -22.354 -7.318 1.00 41.25 393 ASP A C 1
ATOM 3125 O O . ASP A 1 393 ? 35.219 -21.739 -7.094 1.00 41.25 393 ASP A O 1
ATOM 3129 N N . ASP A 1 394 ? 37.461 -21.790 -7.180 1.00 41.94 394 ASP A N 1
ATOM 3130 C CA . ASP A 1 394 ? 37.731 -20.410 -6.739 1.00 41.94 394 ASP A CA 1
ATOM 3131 C C . ASP A 1 394 ? 37.430 -19.350 -7.828 1.00 41.94 394 ASP A C 1
ATOM 3133 O O . ASP A 1 394 ? 37.868 -18.204 -7.738 1.00 41.94 394 ASP A O 1
ATOM 3137 N N . THR A 1 395 ? 36.649 -19.687 -8.859 1.00 42.47 395 THR A N 1
ATOM 3138 C CA . THR A 1 395 ? 36.282 -18.786 -9.971 1.00 42.47 395 THR A CA 1
ATOM 3139 C C . THR A 1 395 ? 35.041 -17.928 -9.689 1.00 42.47 395 THR A C 1
ATOM 3141 O O . THR A 1 395 ? 34.608 -17.150 -10.535 1.00 42.47 395 THR A O 1
ATOM 3144 N N . MET A 1 396 ? 34.494 -17.969 -8.467 1.00 42.19 396 MET A N 1
ATOM 3145 C CA . MET A 1 396 ? 33.325 -17.179 -8.033 1.00 42.19 396 MET A CA 1
ATOM 3146 C C . MET A 1 396 ? 33.595 -15.657 -7.903 1.00 42.19 396 MET A C 1
ATOM 3148 O O . MET A 1 396 ? 32.852 -14.946 -7.226 1.00 42.19 396 MET A O 1
ATOM 3152 N N . TYR A 1 397 ? 34.659 -15.139 -8.520 1.00 44.62 397 TYR A N 1
ATOM 3153 C CA . TYR A 1 397 ? 34.977 -13.710 -8.545 1.00 44.62 397 TYR A CA 1
ATOM 3154 C C . TYR A 1 397 ? 34.438 -12.971 -9.777 1.00 44.62 397 TYR A C 1
ATOM 3156 O O . TYR A 1 397 ? 34.327 -11.746 -9.719 1.00 44.62 397 TYR A O 1
ATOM 3164 N N . ASP A 1 398 ? 34.027 -13.672 -10.839 1.00 51.44 398 ASP A N 1
ATOM 3165 C CA . ASP A 1 398 ? 33.751 -13.005 -12.120 1.00 51.44 398 ASP A CA 1
ATOM 3166 C C . ASP A 1 398 ? 32.292 -12.528 -12.299 1.00 51.44 398 ASP A C 1
ATOM 3168 O O . ASP A 1 398 ? 32.040 -11.596 -13.064 1.00 51.44 398 ASP A O 1
ATOM 3172 N N . HIS A 1 399 ? 31.327 -13.047 -11.519 1.00 57.50 399 HIS A N 1
ATOM 3173 C CA . HIS A 1 399 ? 29.895 -12.710 -11.662 1.00 57.50 399 HIS A CA 1
ATOM 3174 C C . HIS A 1 399 ? 29.162 -12.504 -10.313 1.00 57.50 399 HIS A C 1
ATOM 3176 O O . HIS A 1 399 ? 28.357 -13.341 -9.895 1.00 57.50 399 HIS A O 1
ATOM 3182 N N . PRO A 1 400 ? 29.403 -11.385 -9.595 1.00 63.12 400 PRO A N 1
ATOM 3183 C CA . PRO A 1 400 ? 28.857 -11.143 -8.252 1.00 63.12 400 PRO A CA 1
ATOM 3184 C C . PRO A 1 400 ? 27.367 -10.744 -8.218 1.00 63.12 400 PRO A C 1
ATOM 3186 O O . PRO A 1 400 ? 26.849 -10.425 -7.146 1.00 63.12 400 PRO A O 1
ATOM 3189 N N . GLY A 1 401 ? 26.666 -10.706 -9.354 1.00 65.62 401 GLY A N 1
ATOM 3190 C CA . GLY A 1 401 ? 25.301 -10.186 -9.453 1.00 65.62 401 GLY A CA 1
ATOM 3191 C C . GLY A 1 401 ? 25.186 -8.668 -9.294 1.00 65.62 401 GLY A C 1
ATOM 3192 O O . GLY A 1 401 ? 26.174 -7.931 -9.266 1.00 65.62 401 GLY A O 1
ATOM 3193 N N . ASP A 1 402 ? 23.952 -8.165 -9.236 1.00 69.75 402 ASP A N 1
ATOM 3194 C CA . ASP A 1 402 ? 23.686 -6.732 -9.104 1.00 69.75 402 ASP A CA 1
ATOM 3195 C C . ASP A 1 402 ? 24.049 -6.223 -7.700 1.00 69.75 402 ASP A C 1
ATOM 3197 O O . ASP A 1 402 ? 23.393 -6.536 -6.710 1.00 69.75 402 ASP A O 1
ATOM 3201 N N . GLN A 1 403 ? 25.097 -5.404 -7.620 1.00 70.81 403 GLN A N 1
ATOM 3202 C CA . GLN A 1 403 ? 25.596 -4.822 -6.367 1.00 70.81 403 GLN A CA 1
ATOM 3203 C C . GLN A 1 403 ? 25.055 -3.409 -6.095 1.00 70.81 403 GLN A C 1
ATOM 3205 O O . GLN A 1 403 ? 25.342 -2.829 -5.049 1.00 70.81 403 GLN A O 1
ATOM 3210 N N . ASN A 1 404 ? 24.268 -2.836 -7.013 1.00 70.88 404 ASN A N 1
ATOM 3211 C CA . ASN A 1 404 ? 23.843 -1.435 -6.958 1.00 70.88 404 ASN A CA 1
ATOM 3212 C C . ASN A 1 404 ? 22.321 -1.315 -6.823 1.00 70.88 404 ASN A C 1
ATOM 3214 O O . ASN A 1 404 ? 21.657 -1.010 -7.813 1.00 70.88 404 ASN A O 1
ATOM 3218 N N . PRO A 1 405 ? 21.749 -1.524 -5.625 1.00 73.94 405 PRO A N 1
ATOM 3219 C CA . PRO A 1 405 ? 20.308 -1.454 -5.435 1.00 73.94 405 PRO A CA 1
ATOM 3220 C C . PRO A 1 405 ? 19.768 -0.055 -5.728 1.00 73.94 405 PRO A C 1
ATOM 3222 O O . PRO A 1 405 ? 20.386 0.955 -5.389 1.00 73.94 405 PRO A O 1
ATOM 3225 N N . GLN A 1 406 ? 18.581 -0.003 -6.313 1.00 71.81 406 GLN A N 1
ATOM 3226 C CA . GLN A 1 406 ? 17.865 1.231 -6.598 1.00 71.81 406 GLN A CA 1
ATOM 3227 C C . GLN A 1 406 ? 16.827 1.502 -5.502 1.00 71.81 406 GLN A C 1
ATOM 3229 O O . GLN A 1 406 ? 16.251 0.562 -4.950 1.00 71.81 406 GLN A O 1
ATOM 3234 N N . THR A 1 407 ? 16.581 2.782 -5.197 1.00 73.94 407 THR A N 1
ATOM 3235 C CA . THR A 1 407 ? 15.606 3.197 -4.179 1.00 73.94 407 THR A CA 1
ATOM 3236 C C . THR A 1 407 ? 14.500 4.053 -4.785 1.00 73.94 407 THR A C 1
ATOM 3238 O O . THR A 1 407 ? 14.789 5.007 -5.504 1.00 73.94 407 THR A O 1
ATOM 3241 N N . ALA A 1 408 ? 13.247 3.752 -4.448 1.00 70.94 408 ALA A N 1
ATOM 3242 C CA . ALA A 1 408 ? 12.083 4.578 -4.750 1.00 70.94 408 ALA A CA 1
ATOM 3243 C C . ALA A 1 408 ? 11.384 4.981 -3.446 1.00 70.94 408 ALA A C 1
ATOM 3245 O O . ALA A 1 408 ? 11.171 4.148 -2.566 1.00 70.94 408 ALA A O 1
ATOM 3246 N N . ILE A 1 409 ? 11.021 6.257 -3.324 1.00 78.12 409 ILE A N 1
ATOM 3247 C CA . ILE A 1 409 ? 10.233 6.769 -2.199 1.00 78.12 409 ILE A CA 1
ATOM 3248 C C . ILE A 1 409 ? 8.864 7.153 -2.729 1.00 78.12 409 ILE A C 1
ATOM 3250 O O . ILE A 1 409 ? 8.749 7.797 -3.773 1.00 78.12 409 ILE A O 1
ATOM 3254 N N . THR A 1 410 ? 7.815 6.788 -2.006 1.00 74.44 410 THR A N 1
ATOM 3255 C CA . THR A 1 410 ? 6.464 7.181 -2.371 1.00 74.44 410 THR A CA 1
ATOM 3256 C C . THR A 1 410 ? 5.667 7.650 -1.176 1.00 74.44 410 THR A C 1
ATOM 3258 O O . THR A 1 410 ? 5.733 7.075 -0.092 1.00 74.44 410 THR A O 1
ATOM 3261 N N . LYS A 1 411 ? 4.889 8.707 -1.403 1.00 84.50 411 LYS A N 1
ATOM 3262 C CA . LYS A 1 411 ? 3.954 9.262 -0.435 1.00 84.50 411 LYS A CA 1
ATOM 3263 C C . LYS A 1 411 ? 2.549 9.076 -0.961 1.00 84.50 411 LYS A C 1
ATOM 3265 O O . LYS A 1 411 ? 2.260 9.421 -2.104 1.00 84.50 411 LYS A O 1
ATOM 3270 N N . LEU A 1 412 ? 1.694 8.526 -0.121 1.00 83.00 412 LEU A N 1
ATOM 3271 C CA . LEU A 1 412 ? 0.302 8.275 -0.427 1.00 83.00 412 LEU A CA 1
ATOM 3272 C C . LEU A 1 412 ? -0.556 8.871 0.680 1.00 83.00 412 LEU A C 1
ATOM 3274 O O . LEU A 1 412 ? -0.193 8.830 1.852 1.00 83.00 412 LEU A O 1
ATOM 3278 N N . SER A 1 413 ? -1.718 9.391 0.308 1.00 88.25 413 SER A N 1
ATOM 3279 C CA . SER A 1 413 ? -2.763 9.708 1.272 1.00 88.25 413 SER A CA 1
ATOM 3280 C C . SER A 1 413 ? -4.080 9.122 0.794 1.00 88.25 413 SER A C 1
ATOM 3282 O O . SER A 1 413 ? -4.351 9.112 -0.407 1.00 88.25 413 SER A O 1
ATOM 3284 N N . ASP A 1 414 ? -4.883 8.625 1.726 1.00 87.38 414 ASP A N 1
ATOM 3285 C CA . ASP A 1 414 ? -6.245 8.188 1.441 1.00 87.38 414 ASP A CA 1
ATOM 3286 C C . ASP A 1 414 ? -7.204 8.670 2.532 1.00 87.38 414 ASP A C 1
ATOM 3288 O O . ASP A 1 414 ? -6.818 9.010 3.654 1.00 87.38 414 ASP A O 1
ATOM 3292 N N . LYS A 1 415 ? -8.484 8.706 2.176 1.00 92.00 415 LYS A N 1
ATOM 3293 C CA . LYS A 1 415 ? -9.596 8.967 3.080 1.00 92.00 415 LYS A CA 1
ATOM 3294 C C . LYS A 1 415 ? -10.632 7.860 2.968 1.00 92.00 415 LYS A C 1
ATOM 3296 O O . LYS A 1 415 ? -10.946 7.395 1.867 1.00 92.00 415 LYS A O 1
ATOM 3301 N N . ALA A 1 416 ? -11.212 7.483 4.097 1.00 90.81 416 ALA A N 1
ATOM 3302 C CA . ALA A 1 416 ? -12.254 6.469 4.158 1.00 90.81 416 ALA A CA 1
ATOM 3303 C C . ALA A 1 416 ? -13.419 6.933 5.032 1.00 90.81 416 ALA A C 1
ATOM 3305 O O . ALA A 1 416 ? -13.222 7.558 6.071 1.00 90.81 416 ALA A O 1
ATOM 3306 N N . ILE A 1 417 ? -14.633 6.596 4.599 1.00 93.62 417 ILE A N 1
ATOM 3307 C CA . ILE A 1 417 ? -15.829 6.606 5.438 1.00 93.62 417 ILE A CA 1
ATOM 3308 C C . ILE A 1 417 ? -16.160 5.145 5.712 1.00 93.62 417 ILE A C 1
ATOM 3310 O O . ILE A 1 417 ? -16.185 4.335 4.782 1.00 93.62 417 ILE A O 1
ATOM 3314 N N . VAL A 1 418 ? -16.377 4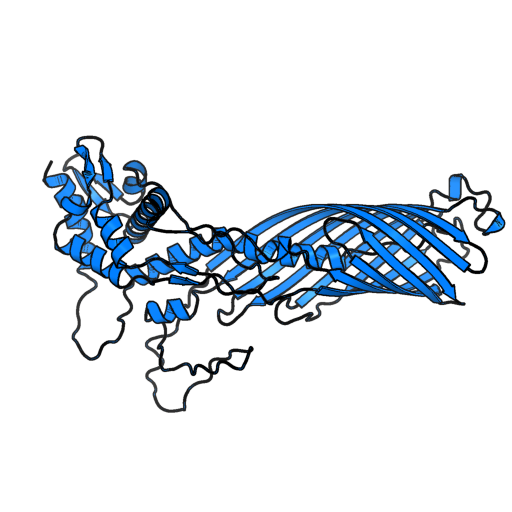.817 6.978 1.00 93.62 418 VAL A N 1
ATOM 3315 C CA . VAL A 1 418 ? -16.688 3.466 7.434 1.00 93.62 418 VAL A CA 1
ATOM 3316 C C . VAL A 1 418 ? -17.984 3.526 8.227 1.00 93.62 418 VAL A C 1
ATOM 3318 O O . VAL A 1 418 ? -18.123 4.353 9.129 1.00 93.62 418 VAL A O 1
ATOM 3321 N N . TRP A 1 419 ? -18.934 2.668 7.875 1.00 95.88 419 TRP A N 1
ATOM 3322 C CA . TRP A 1 419 ? -20.137 2.441 8.662 1.00 95.88 419 TRP A CA 1
ATOM 3323 C C . TRP A 1 419 ? -20.007 1.117 9.403 1.00 95.88 419 TRP A C 1
ATOM 3325 O O . TRP A 1 419 ? -19.805 0.080 8.778 1.00 95.88 419 TRP A O 1
ATOM 3335 N N . ASN A 1 420 ? -20.124 1.157 10.725 1.00 95.31 420 ASN A N 1
ATOM 3336 C CA . ASN A 1 420 ? -19.975 -0.013 11.579 1.00 95.31 420 ASN A CA 1
ATOM 3337 C C . ASN A 1 420 ? -21.323 -0.355 12.198 1.00 95.31 420 ASN A C 1
ATOM 3339 O O . ASN A 1 420 ? -22.033 0.546 12.649 1.00 95.31 420 ASN A O 1
ATOM 3343 N N . ILE A 1 421 ? -21.645 -1.644 12.258 1.00 96.88 421 ILE A N 1
ATOM 3344 C CA . ILE A 1 421 ? -22.837 -2.166 12.930 1.00 96.88 421 ILE A CA 1
ATOM 3345 C C . ILE A 1 421 ? -22.425 -3.402 13.714 1.00 96.88 421 ILE A C 1
ATOM 3347 O O . ILE A 1 421 ? -21.753 -4.279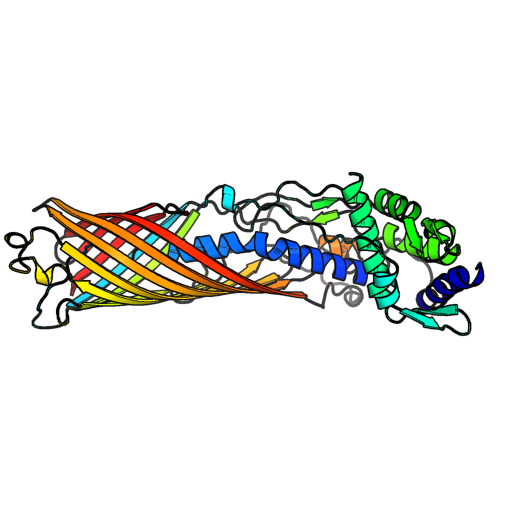 13.170 1.00 96.88 421 ILE A O 1
ATOM 3351 N N . GLY A 1 422 ? -22.847 -3.495 14.968 1.00 97.12 422 GLY A N 1
ATOM 3352 C CA . GLY A 1 422 ? -22.481 -4.621 15.804 1.00 97.12 422 GLY A CA 1
ATOM 3353 C C . GLY A 1 422 ? -23.396 -4.865 16.980 1.00 97.12 422 GLY A C 1
ATOM 3354 O O . GLY A 1 422 ? -24.351 -4.130 17.242 1.00 97.12 422 GLY A O 1
ATOM 3355 N N . ILE A 1 423 ? -23.055 -5.934 17.687 1.00 97.50 423 ILE A N 1
ATOM 3356 C CA . ILE A 1 423 ? -23.672 -6.325 18.943 1.00 97.50 423 ILE A CA 1
ATOM 3357 C C . ILE A 1 423 ? -22.593 -6.593 19.986 1.00 97.50 423 ILE A C 1
ATOM 3359 O O . ILE A 1 423 ? -21.539 -7.158 19.685 1.00 97.50 423 ILE A O 1
ATOM 3363 N N . SER A 1 424 ? -22.856 -6.202 21.226 1.00 96.62 424 SER A N 1
ATOM 3364 C CA . SER A 1 424 ? -22.011 -6.542 22.367 1.00 96.62 424 SER A CA 1
ATOM 3365 C C . SER A 1 424 ? -22.841 -7.044 23.533 1.00 96.62 424 SER A C 1
ATOM 3367 O O . SER A 1 424 ? -23.985 -6.641 23.709 1.00 96.62 424 SER A O 1
ATOM 3369 N N . ARG A 1 425 ? -22.275 -7.927 24.347 1.00 95.38 425 ARG A N 1
ATOM 3370 C CA . ARG A 1 425 ? -22.937 -8.464 25.531 1.00 95.38 425 ARG A CA 1
ATOM 3371 C C . ARG A 1 425 ? -21.948 -8.557 26.677 1.00 95.38 425 ARG A C 1
ATOM 3373 O O . ARG A 1 425 ? -20.880 -9.145 26.524 1.00 95.38 425 ARG A O 1
ATOM 3380 N N . ASP A 1 426 ? -22.347 -8.022 27.821 1.00 92.94 426 ASP A N 1
ATOM 3381 C CA . ASP A 1 426 ? -21.627 -8.176 29.078 1.00 92.94 426 ASP A CA 1
ATOM 3382 C C . ASP A 1 426 ? -22.044 -9.511 29.736 1.00 92.94 426 ASP A C 1
ATOM 3384 O O . ASP A 1 426 ? -23.229 -9.806 29.902 1.00 92.94 426 ASP A O 1
ATOM 3388 N N . ILE A 1 427 ? -21.062 -10.355 30.056 1.00 93.31 427 ILE A N 1
ATOM 3389 C CA . ILE A 1 427 ? -21.195 -11.663 30.711 1.00 93.31 427 ILE A CA 1
ATOM 3390 C C . ILE A 1 427 ? -20.290 -11.635 31.947 1.00 93.31 427 ILE A C 1
ATOM 3392 O O . ILE A 1 427 ? -19.098 -11.950 31.889 1.00 93.31 427 ILE A O 1
ATOM 3396 N N . GLY A 1 428 ? -20.849 -11.198 33.077 1.00 91.50 428 GLY A N 1
ATOM 3397 C CA . GLY A 1 428 ? -20.058 -10.905 34.273 1.00 91.50 428 GLY A CA 1
ATOM 3398 C C . GLY A 1 428 ? -19.014 -9.814 33.979 1.00 91.50 428 GLY A C 1
ATOM 3399 O O . GLY A 1 428 ? -19.382 -8.777 33.429 1.00 91.50 428 GLY A O 1
ATOM 3400 N N . PRO A 1 429 ? -17.721 -10.019 34.296 1.00 93.81 429 PRO A N 1
ATOM 3401 C CA . PRO A 1 429 ? -16.679 -9.029 34.021 1.00 93.81 429 PRO A CA 1
ATOM 3402 C C . PRO A 1 429 ? -16.233 -8.997 32.550 1.00 93.81 429 PRO A C 1
ATOM 3404 O O . PRO A 1 429 ? -15.419 -8.151 32.189 1.00 93.81 429 PRO A O 1
ATOM 3407 N N . VAL A 1 430 ? -16.726 -9.902 31.695 1.00 96.38 430 VAL A N 1
ATOM 3408 C CA . VAL A 1 430 ? -16.273 -10.033 30.304 1.00 96.38 430 VAL A CA 1
ATOM 3409 C C . VAL A 1 430 ? -17.323 -9.509 29.335 1.00 96.38 430 VAL A C 1
ATOM 3411 O O . VAL A 1 430 ? -18.445 -9.999 29.304 1.00 96.38 430 VAL A O 1
ATOM 3414 N N . THR A 1 431 ? -16.946 -8.574 28.475 1.00 95.56 431 THR A N 1
ATOM 3415 C CA . THR A 1 431 ? -17.737 -8.155 27.318 1.00 95.56 431 THR A CA 1
ATOM 3416 C C . THR A 1 431 ? -17.307 -8.939 26.082 1.00 95.56 431 THR A C 1
ATOM 3418 O O . THR A 1 431 ? -16.135 -8.913 25.703 1.00 95.56 431 THR A O 1
ATOM 3421 N N . VAL A 1 432 ? -18.261 -9.580 25.408 1.00 96.88 432 VAL A N 1
ATOM 3422 C CA . VAL A 1 432 ? -18.078 -10.186 24.079 1.00 96.88 432 VAL A CA 1
ATOM 3423 C C . VAL A 1 432 ? -18.718 -9.278 23.041 1.00 96.88 432 VAL A C 1
ATOM 3425 O O . VAL A 1 432 ? -19.797 -8.738 23.280 1.00 96.88 432 VAL A O 1
ATOM 3428 N N . PHE A 1 433 ? -18.084 -9.100 21.887 1.00 96.12 433 PHE A N 1
ATOM 3429 C CA . PHE A 1 433 ? -18.663 -8.314 20.800 1.00 96.12 433 PHE A CA 1
ATOM 3430 C C . PHE A 1 433 ? -18.329 -8.901 19.434 1.00 96.12 433 PHE A C 1
ATOM 3432 O O . PHE A 1 433 ? -17.304 -9.566 19.263 1.00 96.12 433 PHE A O 1
ATOM 3439 N N . VAL A 1 434 ? -19.192 -8.597 18.469 1.00 97.25 434 VAL A N 1
ATOM 3440 C CA . VAL A 1 434 ? -18.984 -8.837 17.041 1.00 97.25 434 VAL A CA 1
ATOM 3441 C C . VAL A 1 434 ? -19.579 -7.680 16.243 1.00 97.25 434 VAL A C 1
ATOM 3443 O O . VAL A 1 434 ? -20.666 -7.193 16.557 1.00 97.25 434 VAL A O 1
ATOM 3446 N N . ASP A 1 435 ? -18.877 -7.250 15.202 1.00 95.75 435 ASP A N 1
ATOM 3447 C CA . ASP A 1 435 ? -19.350 -6.219 14.283 1.00 95.75 435 ASP A CA 1
ATOM 3448 C C . ASP A 1 435 ? -18.867 -6.428 12.855 1.00 95.75 435 ASP A C 1
ATOM 3450 O O . ASP A 1 435 ? -17.971 -7.224 12.556 1.00 95.75 435 ASP A O 1
ATOM 3454 N N . PHE A 1 436 ? -19.520 -5.691 11.969 1.00 95.94 436 PHE A N 1
ATOM 3455 C CA . PHE A 1 436 ? -19.192 -5.611 10.567 1.00 95.94 436 PHE A CA 1
ATOM 3456 C C . PHE A 1 436 ? -19.007 -4.152 10.160 1.00 95.94 436 PHE A C 1
ATOM 3458 O O . PHE A 1 436 ? -19.859 -3.300 10.428 1.00 95.94 436 PHE A O 1
ATOM 3465 N N . ASN A 1 437 ? -17.892 -3.891 9.484 1.00 93.88 437 ASN A N 1
ATOM 3466 C CA . ASN A 1 437 ? -17.520 -2.578 8.983 1.00 93.88 437 ASN A CA 1
ATOM 3467 C C . ASN A 1 437 ? -17.718 -2.556 7.467 1.00 93.88 437 ASN A C 1
ATOM 3469 O O . ASN A 1 437 ? -17.087 -3.326 6.739 1.00 93.88 437 ASN A O 1
ATOM 3473 N N . ILE A 1 438 ? -18.579 -1.658 6.997 1.00 92.62 438 ILE A N 1
ATOM 3474 C CA . ILE A 1 438 ? -18.892 -1.430 5.588 1.00 92.62 438 ILE A CA 1
ATOM 3475 C C . ILE A 1 438 ? -18.108 -0.203 5.126 1.00 92.62 438 ILE A C 1
ATOM 3477 O O . ILE A 1 438 ? -18.337 0.914 5.597 1.00 92.62 438 ILE A O 1
ATOM 3481 N N . SER A 1 439 ? -17.165 -0.400 4.205 1.00 89.75 439 SER A N 1
ATOM 3482 C CA . SER A 1 439 ? -16.363 0.682 3.619 1.00 89.75 439 SER A CA 1
ATOM 3483 C C . SER A 1 439 ? -15.791 0.277 2.253 1.00 89.75 439 SER A C 1
ATOM 3485 O O . SER A 1 439 ? -16.296 -0.640 1.610 1.00 89.75 439 SER A O 1
ATOM 3487 N N . LYS A 1 440 ? -14.696 0.916 1.809 1.00 86.75 440 LYS A N 1
ATOM 3488 C CA . LYS A 1 440 ? -13.877 0.412 0.689 1.00 86.75 440 LYS A CA 1
ATOM 3489 C C . LYS A 1 440 ? -13.344 -1.007 0.949 1.00 86.75 440 LYS A C 1
ATOM 3491 O O . LYS A 1 440 ? -13.020 -1.720 0.002 1.00 86.75 440 LYS A O 1
ATOM 3496 N N . LEU A 1 441 ? -13.224 -1.381 2.224 1.00 88.62 441 LEU A N 1
ATOM 3497 C CA . LEU A 1 441 ? -12.840 -2.701 2.707 1.00 88.62 441 LEU A CA 1
ATOM 3498 C C . LEU A 1 441 ? -13.879 -3.186 3.713 1.00 88.62 441 LEU A C 1
ATOM 3500 O O . LEU A 1 441 ? -14.140 -2.516 4.714 1.00 88.62 441 LEU A O 1
ATOM 3504 N N . ASN A 1 442 ? -14.457 -4.351 3.438 1.00 91.56 442 ASN A N 1
ATOM 3505 C CA . ASN A 1 442 ? -15.376 -5.000 4.358 1.00 91.56 442 ASN A CA 1
ATOM 3506 C C . ASN A 1 442 ? -14.578 -5.807 5.375 1.00 91.56 442 ASN A C 1
ATOM 3508 O O . ASN A 1 442 ? -13.727 -6.622 5.002 1.00 91.56 442 ASN A O 1
ATOM 3512 N N . ILE A 1 443 ? -14.841 -5.555 6.654 1.00 94.62 443 ILE A N 1
ATOM 3513 C CA . ILE A 1 443 ? -14.065 -6.129 7.750 1.00 94.62 443 ILE A CA 1
ATOM 3514 C C . ILE A 1 443 ? -15.034 -6.678 8.786 1.00 94.62 443 ILE A C 1
ATOM 3516 O O . ILE A 1 443 ? -15.892 -5.954 9.287 1.00 94.62 443 ILE A O 1
ATOM 3520 N N . PHE A 1 444 ? -14.863 -7.951 9.120 1.00 96.06 444 PHE A N 1
ATOM 3521 C CA . PHE A 1 444 ? -15.497 -8.557 10.282 1.00 96.06 444 PHE A CA 1
ATOM 3522 C C . PHE A 1 444 ? -14.596 -8.347 11.487 1.00 96.06 444 PHE A C 1
ATOM 3524 O O . PHE A 1 444 ? -13.391 -8.595 11.404 1.00 96.06 444 PHE A O 1
ATOM 3531 N N . THR A 1 445 ? -15.153 -7.903 12.607 1.00 95.44 445 THR A N 1
ATOM 3532 C CA . THR A 1 445 ? -14.391 -7.813 13.851 1.00 95.44 445 THR A CA 1
ATOM 3533 C C . THR A 1 445 ? -15.125 -8.479 14.995 1.00 95.44 445 THR A C 1
ATOM 3535 O O . THR A 1 445 ? -16.343 -8.655 14.980 1.00 95.44 445 THR A O 1
ATOM 3538 N N . GLY A 1 446 ? -14.355 -8.904 15.984 1.00 96.00 446 GLY A N 1
ATOM 3539 C CA . GLY A 1 446 ? -14.881 -9.511 17.190 1.00 96.00 446 GLY A CA 1
ATOM 3540 C C . GLY A 1 446 ? -13.802 -9.617 18.246 1.00 96.00 446 GLY A C 1
ATOM 3541 O O . GLY A 1 446 ? -12.612 -9.476 17.961 1.00 96.00 446 GLY A O 1
ATOM 3542 N N . GLY A 1 447 ? -14.203 -9.839 19.487 1.00 96.12 447 GLY A N 1
ATOM 3543 C CA . GLY A 1 447 ? -13.232 -9.931 20.562 1.00 96.12 447 GLY A CA 1
ATOM 3544 C C . GLY A 1 447 ? -13.841 -9.996 21.944 1.00 96.12 447 GLY A C 1
ATOM 3545 O O . GLY A 1 447 ? -15.055 -10.121 22.121 1.00 96.12 447 GLY A O 1
ATOM 3546 N N . LEU A 1 448 ? -12.940 -9.911 22.915 1.00 96.94 448 LEU A N 1
ATOM 3547 C CA . LEU A 1 448 ? -13.223 -10.024 24.336 1.00 96.94 448 LEU A CA 1
ATOM 3548 C C . LEU A 1 448 ? -12.602 -8.834 25.051 1.00 96.94 448 LEU A C 1
ATOM 3550 O O . LEU A 1 448 ? -11.474 -8.450 24.740 1.00 96.94 448 LEU A O 1
ATOM 3554 N N . ILE A 1 449 ? -13.323 -8.283 26.018 1.00 96.38 449 ILE A N 1
ATOM 3555 C CA . ILE A 1 449 ? -12.840 -7.228 26.907 1.00 96.38 449 ILE A CA 1
ATOM 3556 C C . ILE A 1 449 ? -13.130 -7.641 28.338 1.00 96.38 449 ILE A C 1
ATOM 3558 O O . ILE A 1 449 ? -14.246 -8.038 28.648 1.00 96.38 449 ILE A O 1
ATOM 3562 N N . TYR A 1 450 ? -12.135 -7.535 29.203 1.00 96.44 450 TYR A N 1
ATOM 3563 C CA . TYR A 1 450 ? -12.278 -7.719 30.635 1.00 96.44 450 TYR A CA 1
ATOM 3564 C C . TYR A 1 450 ? -12.364 -6.352 31.321 1.00 96.44 450 TYR A C 1
ATOM 3566 O O . TYR A 1 450 ? -11.532 -5.479 31.063 1.00 96.44 450 TYR A O 1
ATOM 3574 N N . ASN A 1 451 ? -13.367 -6.180 32.178 1.00 91.12 451 ASN A N 1
ATOM 3575 C CA . ASN A 1 451 ? -13.633 -4.964 32.943 1.00 91.12 451 ASN A CA 1
ATOM 3576 C C . ASN A 1 451 ? -13.098 -5.138 34.378 1.00 91.12 451 ASN A C 1
ATOM 3578 O O . ASN A 1 451 ? -13.485 -6.099 35.049 1.00 91.12 451 ASN A O 1
ATOM 3582 N N . PHE A 1 452 ? -12.213 -4.237 34.825 1.00 83.12 452 PHE A N 1
ATOM 3583 C CA . PHE A 1 452 ? -11.601 -4.236 36.168 1.00 83.12 452 PHE A CA 1
ATOM 3584 C C . PHE A 1 452 ? -12.158 -3.117 37.040 1.00 83.12 452 PHE A C 1
ATOM 3586 O O . PHE A 1 452 ? -12.338 -1.996 36.500 1.00 83.12 452 PHE A O 1
#

Secondary structure (DSSP, 8-state):
-HHHHHHHHHHHHHHHGGG------S------HHHHHHHHHHHHHHHHHHHHHHHHHHHHHHHHHHT----S-----S--SS-EEEEEEEEEEEEPPGGGSEE----------HHHHHTTEEE-TTT--EEES-HHHHHHHHHHHHHHHHHHHTSS---S-EE-TTS----EEE--HHHHHHHHHT-EEEETTTEEEEGGGGS-HHHHHHHHHHHHSS-SEEEPPPP----EEEEEEEEEEEEEETTEEEEEEEEEEEEEETTTEEEEEEEEEEEEESGGGTSS-SSGGG-S-EEEEEEEEEEEEEEEEETTTTEEEEEEEEEEEEEEEEEEEETTTEEEEEEEEEEEEEEEEEEEE---HHHHHHTTSS-GGGS---TT-SS-----S-S--TTTTS-------EEEEEEEEEEEEEEEEEEEEEETTEEEEEEEEESSS-EEEEEEEEE-

Radius of gyration: 30.51 Å; chains: 1; bounding box: 74×55×87 Å

pLDDT: mean 80.42, std 18.16, range [27.91, 98.25]

Foldseek 3Di:
DLVLLVQVQVQLVVVVVVPDDDDDDDPQLPQDPLLVLLLVVQVQVQCQQCVCLQCVLLVVQQCVQQVDDPDFAQDFAQDDPFKWKKKWKKKKKWFRDPVSFKDFGDGQADADAPVQLCVQWPQDPPSRHTGGNHPSSNLNNLQNNLVHVCVVVVVWDGDRIDTHLQHFDKDKGFQALVSSLVSLQQRWYQDPPPGTDRSLVSHDPVSNVVSSVSSVLHDRIGIDDGHPNHRMDMDMKIKMWIDDDSQKIKIKIWDDFDQRDQSFGTKTKIKIKMKGWPQVVPFPGSDLVRGPKTKIKMKMKMKMWTWHQDDPFSKIKIKIKIKIKIKIKIWHDDPPPWIKIKIKMKMKMKMKMKIKTFGDPVNCCSSSLDPPPQADPPVPDPDDDRDGDDPDDPPVPPRPGTPDIDMDMDMDMDMKMKMKIWIWDDDDQKIWIWIWIDIPIIMTMIIIMGMD